Protein AF-0000000073774804 (afdb_homodimer)

Nearest PDB structures (foldseek):
  8ceg-assembly1_B  TM=9.095E-01  e=1.797E-14  Homo sapiens
  8ceg-assembly1_A  TM=9.012E-01  e=9.191E-13  Homo sapiens
  8afz-assembly1_A  TM=8.186E-01  e=1.686E-04  Homo sapiens
  4nqi-assembly1_B  TM=6.552E-01  e=1.397E-05  Dictyostelium discoideum
  8a1g-assembly2_B  TM=6.583E-01  e=7.600E-05  Homo sapiens

Secondary structure (DSSP, 8-state):
-HHHHHHHHHHHHHHHHHHHHHHHHHHHHHHHHHHHHHHHHHHHHHHHHHHHHHHHHHTTS-HHHHHHHHHHHHHHHHHHHHHHHHHHHIIIIIIHHHHHHHHHHHHHHHHHHHHHHHHHHHHHHHHHHHHHHHH-TT-TT-HHHHHHHHHHHHHHHHHHHHHHHHHHHHHHHHHHHHHHHHHHHHHHHHHHHHHHHHHHHHHHHHHH--TTHHHHHS-----------------/-HHHHHHHHHHHHHHHHHHHHHHHHHHHHHHHHHHHHHHHHHHHHHHHHHHHHHHHHHTTS-HHHHHHHHHHHHHHHHHHHHHHHHHHHIIIIIIHHHHHHHHHHHHHHHHHHHHHHHHHHHHHHHHHHHHHHHH-TT-TT-HHHHHHHHHHHHHHHHHHHHHHHHHHHHHHHHHHHHHHHHHHHHHHHHHHHHHHHHHHHHHHHHHH--TTHHHHHS-----------------

Sequence (470 aa):
MNSFLSSRDVQVKSMEQTVKHAEKYLGEICSLLASYTRKTAKLRDKADLLVAQLFDFSRTEDPEVQIGLRNLAEDLAMVQDYRQAQVERLETRVVSPLKAYGDVVKSKRADLKKFNTDLNRELKELQKVEKIRLRNPADRQSIAEVNAQKASNNAQRSIRQLEETITDFQRQKLEDIKRIFTDFITVEMLFHAKALEVYTRTYDNLETMNTQKDLEVQPMPMIQPPSLSPSSPPPMNSFLSSRDVQVKSMEQTVKHAEKYLGEICSLLASYTRKTAKLRDKADLLVAQLFDFSRTEDPEVQIGLRNLAEDLAMVQDYRQAQVERLETRVVSPLKAYGDVVKSKRADLKKFNTDLNRELKELQKVEKIRLRNPADRQSIAEVNAQKASNNAQRSIRQLEETITDFQRQKLEDIKRIFTDFITVEMLFHAKALEVYTRTYDNLETMNTQKDLEVQPMPMIQPPSLSPSSPPP

InterPro domains:
  IPR009602 CBY1-interacting BAR domain-containing protein/FAM92 [PF06730] (3-216)
  IPR009602 CBY1-interacting BAR domain-containing protein/FAM92 [PTHR21223] (3-217)
  IPR027267 AH/BAR domain superfamily [G3DSA:1.20.1270.60] (8-210)
  IPR027267 AH/BAR domain superfamily [SSF103657] (8-206)

Organism: Sparus aurata (NCBI:txid8175)

Foldseek 3Di:
DVVVVVVLVVVLVVLVVLLVVLLVPLVVVLVVLLVVLVVLVVVLVVLLVVLVVLLVVLVVDDDLSSVLSPLLSVLSNVLSVLSVVLSVLSVPQANVVSVVVNVVSVVLVVLSVVLVVLVVQLVVLVVVVVVVCVVPVVPPPDPSVVSSVVSVVSNVVSSVVSVVVSVVVVVVSVVSVVRNVVSNVVSVVVSVVSSVVSVVVSVVSNVPRDPCPRCVPDPPPDPDDPDPDPPDPDD/DVVVVVVLVVVLVVLVVLLVVLQPPLVVVLVVLLVVLVVLVVVLVVLLVVLVVLQVVLVVDDDLSSVLSPLLSVLSNVLSVLSVVLSVLSVPQANVVSVVVNVVSVVLVVLSVVLVVLVVQLVVLVVVVVVVCVVPVVPPPDPSVVSNVVSVVVNVVSSVVSVVVSVVVVVVSVVSVVRNVVSNVVSVVVSVVSSVVSVVVSVVSNVPRDPCPRCVPDPPPDPDDPDPPDPDPDD

Radius of gyration: 40.45 Å; Cα contacts (8 Å, |Δi|>4): 425; chains: 2; bounding box: 48×156×72 Å

pLDDT: mean 88.65, std 15.56, range [39.78, 98.94]

Solvent-accessible surface area (backbone atoms only — not comparable to full-atom values): 24229 Å² total; per-residue (Å²): 113,69,65,58,53,46,55,43,47,52,46,50,49,51,54,52,47,52,52,51,50,48,49,53,45,46,49,51,50,29,54,39,50,44,49,37,40,50,36,51,48,52,34,41,53,40,48,49,52,45,27,53,51,34,44,58,49,19,73,76,45,57,68,54,55,17,52,42,34,38,52,49,21,52,46,52,47,51,41,39,52,45,49,51,51,37,38,53,48,45,46,61,55,33,32,45,60,40,56,52,44,56,59,53,46,51,52,52,52,50,52,54,51,55,41,51,51,38,47,50,50,20,54,51,32,45,51,51,35,53,54,47,40,72,75,41,70,84,60,76,84,40,72,46,49,57,49,21,50,52,29,44,51,50,29,52,49,40,51,55,51,47,50,52,50,50,52,50,47,51,52,50,48,46,52,48,50,52,50,30,54,47,44,46,41,50,46,49,36,54,38,27,51,53,39,34,54,48,38,54,53,45,48,54,50,55,68,67,48,52,72,59,60,50,57,68,73,60,58,77,77,73,74,75,75,80,76,76,73,76,80,74,76,77,134,112,71,67,59,54,46,54,43,48,53,47,51,48,51,52,51,45,53,52,52,50,49,47,52,45,47,47,51,49,28,54,38,50,44,51,37,39,51,36,49,48,51,34,40,53,42,49,50,52,44,27,52,49,35,46,58,47,19,72,77,46,56,70,54,54,17,52,42,35,38,52,47,22,53,47,53,47,52,42,39,53,45,47,49,51,38,38,53,45,44,46,62,55,34,31,45,62,41,55,53,45,58,58,54,44,52,52,52,53,50,52,52,50,55,40,50,52,37,46,49,49,22,53,52,31,46,50,51,33,52,54,46,41,73,74,40,69,84,59,76,84,41,72,45,50,56,49,22,52,51,29,43,51,50,28,52,50,41,50,54,52,48,51,51,51,50,51,50,46,52,53,51,48,47,54,47,50,53,50,30,52,46,44,46,40,51,46,50,37,52,38,27,53,51,39,34,54,48,37,56,54,44,47,53,50,54,69,67,47,53,73,60,61,50,58,69,72,60,58,76,78,74,73,75,74,80,75,78,74,75,78,72,77,79,134

Structure (mmCIF, N/CA/C/O backbone):
data_AF-0000000073774804-model_v1
#
loop_
_entity.id
_entity.type
_entity.pdbx_description
1 polymer 'Family with sequence similarity 92 member A1'
#
loop_
_atom_site.group_PDB
_atom_site.id
_atom_site.type_symbol
_atom_site.label_atom_id
_atom_site.label_alt_id
_atom_site.label_comp_id
_atom_site.label_asym_id
_atom_site.label_entity_id
_atom_site.label_seq_id
_atom_site.pdbx_PDB_ins_code
_atom_site.Cartn_x
_atom_site.Cartn_y
_atom_site.Cartn_z
_atom_site.occupancy
_atom_site.B_iso_or_equiv
_atom_site.auth_seq_id
_atom_site.auth_comp_id
_atom_site.auth_asym_id
_atom_site.auth_atom_id
_atom_site.pdbx_PDB_model_num
ATOM 1 N N . MET A 1 1 ? 0.789 -58.656 -15.68 1 45.81 1 MET A N 1
ATOM 2 C CA . MET A 1 1 ? -0.324 -57.75 -15.898 1 45.81 1 MET A CA 1
ATOM 3 C C . MET A 1 1 ? -0.447 -56.75 -14.742 1 45.81 1 MET A C 1
ATOM 5 O O . MET A 1 1 ? -0.576 -55.531 -14.969 1 45.81 1 MET A O 1
ATOM 9 N N . ASN A 1 2 ? -0.242 -57.219 -13.461 1 48.75 2 ASN A N 1
ATOM 10 C CA . ASN A 1 2 ? -0.488 -56.438 -12.258 1 48.75 2 ASN A CA 1
ATOM 11 C C . ASN A 1 2 ? 0.581 -55.375 -12.055 1 48.75 2 ASN A C 1
ATOM 13 O O . ASN A 1 2 ? 0.271 -54.25 -11.672 1 48.75 2 ASN A O 1
ATOM 17 N N . SER A 1 3 ? 1.771 -55.781 -12.289 1 48.28 3 SER A N 1
ATOM 18 C CA . SER A 1 3 ? 2.863 -54.875 -12.016 1 48.28 3 SER A CA 1
ATOM 19 C C . SER A 1 3 ? 2.869 -53.719 -13.008 1 48.28 3 SER A C 1
ATOM 21 O O . SER A 1 3 ? 3.078 -52.562 -12.625 1 48.28 3 SER A O 1
ATOM 23 N N . PHE A 1 4 ? 2.639 -54 -14.258 1 48.31 4 PHE A N 1
ATOM 24 C CA . PHE A 1 4 ? 2.592 -53 -15.312 1 48.31 4 PHE A CA 1
ATOM 25 C C . PHE A 1 4 ? 1.44 -52.031 -15.078 1 48.31 4 PHE A C 1
ATOM 27 O O . PHE A 1 4 ? 1.588 -50.812 -15.281 1 48.31 4 PHE A O 1
ATOM 34 N N . LEU A 1 5 ? 0.349 -52.594 -14.68 1 57.34 5 LEU A N 1
ATOM 35 C CA . LEU A 1 5 ? -0.804 -51.75 -14.336 1 57.34 5 LEU A CA 1
ATOM 36 C C . LEU A 1 5 ? -0.471 -50.812 -13.188 1 57.34 5 LEU A C 1
ATOM 38 O O . LEU A 1 5 ? -0.91 -49.656 -13.188 1 57.34 5 LEU A O 1
ATOM 42 N N . SER A 1 6 ? 0.539 -51.312 -12.516 1 68.31 6 SER A N 1
ATOM 43 C CA . SER A 1 6 ? 0.882 -50.531 -11.336 1 68.31 6 SER A CA 1
ATOM 44 C C . SER A 1 6 ? 1.756 -49.312 -11.695 1 68.31 6 SER A C 1
ATOM 46 O O . SER A 1 6 ? 1.532 -48.219 -11.211 1 68.31 6 SER A O 1
ATOM 48 N N . SER A 1 7 ? 2.674 -49.562 -12.656 1 71.38 7 SER A N 1
ATOM 49 C CA . SER A 1 7 ? 3.561 -48.469 -13.031 1 71.38 7 SER A CA 1
ATOM 50 C C . SER A 1 7 ? 2.812 -47.406 -13.82 1 71.38 7 SER A C 1
ATOM 52 O O . SER A 1 7 ? 3.033 -46.188 -13.617 1 71.38 7 SER A O 1
ATOM 54 N N . ARG A 1 8 ? 1.87 -47.906 -14.656 1 76.25 8 ARG A N 1
ATOM 55 C CA . ARG A 1 8 ? 1.045 -46.969 -15.43 1 76.25 8 ARG A CA 1
ATOM 56 C C . ARG A 1 8 ? 0.16 -46.125 -14.516 1 76.25 8 ARG A C 1
ATOM 58 O O . ARG A 1 8 ? 0.018 -44.906 -14.719 1 76.25 8 ARG A O 1
ATOM 65 N N . ASP A 1 9 ? -0.227 -46.719 -13.562 1 76.81 9 ASP A N 1
ATOM 66 C CA . ASP A 1 9 ? -1.115 -46.062 -12.617 1 76.81 9 ASP A CA 1
ATOM 67 C C . ASP A 1 9 ? -0.375 -44.969 -11.844 1 76.81 9 ASP A C 1
ATOM 69 O O . ASP A 1 9 ? -0.916 -43.875 -11.617 1 76.81 9 ASP A O 1
ATOM 73 N N . VAL A 1 10 ? 0.804 -45.312 -11.492 1 80.25 10 VAL A N 1
ATOM 74 C CA . VAL A 1 10 ? 1.606 -44.344 -10.734 1 80.25 10 VAL A CA 1
ATOM 75 C C . VAL A 1 10 ? 1.926 -43.125 -11.602 1 80.25 10 VAL A C 1
ATOM 77 O O . VAL A 1 10 ? 1.866 -42 -11.133 1 80.25 10 VAL A O 1
ATOM 80 N N . GLN A 1 11 ? 2.203 -43.344 -12.859 1 80.19 11 GLN A N 1
ATOM 81 C CA . GLN A 1 11 ? 2.553 -42.281 -13.773 1 80.19 11 GLN A CA 1
ATOM 82 C C . GLN A 1 11 ? 1.353 -41.375 -14.047 1 80.19 11 GLN A C 1
ATOM 84 O O . GLN A 1 11 ? 1.484 -40.156 -14.07 1 80.19 11 GLN A O 1
ATOM 89 N N . VAL A 1 12 ? 0.276 -41.969 -14.219 1 80.94 12 VAL A N 1
ATOM 90 C CA . VAL A 1 12 ? -0.94 -41.219 -14.484 1 80.94 12 VAL A CA 1
ATOM 91 C C . VAL A 1 12 ? -1.303 -40.375 -13.266 1 80.94 12 VAL A C 1
ATOM 93 O O . VAL A 1 12 ? -1.69 -39.188 -13.398 1 80.94 12 VAL A O 1
ATOM 96 N N . LYS A 1 13 ? -1.141 -40.969 -12.141 1 86 13 LYS A N 1
ATOM 97 C CA . LYS A 1 13 ? -1.436 -40.25 -10.898 1 86 13 LYS A CA 1
ATOM 98 C C . LYS A 1 13 ? -0.524 -39.031 -10.734 1 86 13 LYS A C 1
ATOM 100 O O . LYS A 1 13 ? -0.961 -38 -10.266 1 86 13 LYS A O 1
ATOM 105 N N . SER A 1 14 ? 0.68 -39.219 -11.094 1 87.5 14 SER A N 1
ATOM 106 C CA . SER A 1 14 ? 1.635 -38.125 -11.008 1 87.5 14 SER A CA 1
ATOM 107 C C . SER A 1 14 ? 1.247 -37 -11.938 1 87.5 14 SER A C 1
ATOM 109 O O . SER A 1 14 ? 1.373 -35.812 -11.578 1 87.5 14 SER A O 1
ATOM 111 N N . MET A 1 15 ? 0.779 -37.312 -13.102 1 87.56 15 MET A N 1
ATOM 112 C CA . MET A 1 15 ? 0.341 -36.312 -14.07 1 87.56 15 MET A CA 1
ATOM 113 C C . MET A 1 15 ? -0.891 -35.562 -13.562 1 87.56 15 MET A C 1
ATOM 115 O O . MET A 1 15 ? -0.977 -34.344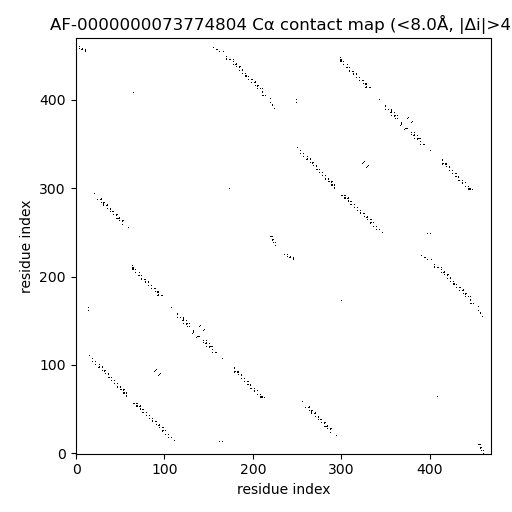 -13.688 1 87.56 15 MET A O 1
ATOM 119 N N . GLU A 1 16 ? -1.761 -36.375 -13.023 1 89.88 16 GLU A N 1
ATOM 120 C CA . GLU A 1 16 ? -2.963 -35.781 -12.445 1 89.88 16 GLU A CA 1
ATOM 121 C C . GLU A 1 16 ? -2.611 -34.812 -11.305 1 89.88 16 GLU A C 1
ATOM 123 O O . GLU A 1 16 ? -3.207 -33.75 -11.188 1 89.88 16 GLU A O 1
ATOM 128 N N . GLN A 1 17 ? -1.702 -35.219 -10.516 1 91.62 17 GLN A N 1
ATOM 129 C CA . GLN A 1 17 ? -1.279 -34.406 -9.383 1 91.62 17 GLN A CA 1
ATOM 130 C C . GLN A 1 17 ? -0.631 -33.094 -9.852 1 91.62 17 GLN A C 1
ATOM 132 O O . GLN A 1 17 ? -0.811 -32.031 -9.227 1 91.62 17 GLN A O 1
ATOM 137 N N . THR A 1 18 ? 0.129 -33.219 -10.891 1 90.69 18 THR A N 1
ATOM 138 C CA . THR A 1 18 ? 0.768 -32.031 -11.453 1 90.69 18 THR A CA 1
ATOM 139 C C . THR A 1 18 ? -0.276 -31 -11.844 1 90.69 18 THR A C 1
ATOM 141 O O . THR A 1 18 ? -0.134 -29.812 -11.523 1 90.69 18 THR A O 1
ATOM 144 N N . VAL A 1 19 ? -1.305 -31.422 -12.492 1 94.12 19 VAL A N 1
ATOM 145 C CA . VAL A 1 19 ? -2.363 -30.516 -12.953 1 94.12 19 VAL A CA 1
ATOM 146 C C . VAL A 1 19 ? -3.145 -29.984 -11.75 1 94.12 19 VAL A C 1
ATOM 148 O O . VAL A 1 19 ? -3.475 -28.797 -11.695 1 94.12 19 VAL A O 1
ATOM 151 N N . LYS A 1 20 ? -3.385 -30.828 -10.781 1 95.06 20 LYS A N 1
ATOM 152 C CA . LYS A 1 20 ? -4.121 -30.453 -9.578 1 95.06 20 LYS A CA 1
ATOM 153 C C . LYS A 1 20 ? -3.361 -29.391 -8.781 1 95.06 20 LYS A C 1
ATOM 155 O O . LYS A 1 20 ? -3.951 -28.422 -8.312 1 95.06 20 LYS A O 1
ATOM 160 N N . HIS A 1 21 ? -2.109 -29.594 -8.586 1 94.06 21 HIS A N 1
ATOM 161 C CA . HIS A 1 21 ? -1.279 -28.625 -7.879 1 94.06 21 HIS A CA 1
ATOM 162 C C . HIS A 1 21 ? -1.25 -27.281 -8.602 1 94.06 21 HIS A C 1
ATOM 164 O O . HIS A 1 21 ? -1.345 -26.234 -7.973 1 94.06 21 HIS A O 1
ATOM 170 N N . ALA A 1 22 ? -1.052 -27.391 -9.914 1 93.62 22 ALA A N 1
ATOM 171 C CA . ALA A 1 22 ? -1.035 -26.156 -10.695 1 93.62 22 ALA A CA 1
ATOM 172 C C . ALA A 1 22 ? -2.348 -25.391 -10.539 1 93.62 22 ALA A C 1
ATOM 174 O O . ALA A 1 22 ? -2.346 -24.172 -10.359 1 93.62 22 ALA A O 1
ATOM 175 N N . GLU A 1 23 ? -3.428 -26.094 -10.602 1 95.38 23 GLU A N 1
ATOM 176 C CA . GLU A 1 23 ? -4.746 -25.484 -10.453 1 95.38 23 GLU A CA 1
ATOM 177 C C . GLU A 1 23 ? -4.883 -24.812 -9.094 1 95.38 23 GLU A C 1
ATOM 179 O O . GLU A 1 23 ? -5.297 -23.656 -9.008 1 95.38 23 GLU A O 1
ATOM 184 N N . LYS A 1 24 ? -4.523 -25.438 -8.102 1 96.94 24 LYS A N 1
ATOM 185 C CA . LYS A 1 24 ? -4.676 -24.938 -6.738 1 96.94 24 LYS A CA 1
ATOM 186 C C . LYS A 1 24 ? -3.783 -23.719 -6.496 1 96.94 24 LYS A C 1
ATOM 188 O O . LYS A 1 24 ? -4.273 -22.641 -6.156 1 96.94 24 LYS A O 1
ATOM 193 N N . TYR A 1 25 ? -2.547 -23.906 -6.715 1 96.81 25 TYR A N 1
ATOM 194 C CA . TYR A 1 25 ? -1.589 -22.891 -6.273 1 96.81 25 TYR A CA 1
ATOM 195 C C . TYR A 1 25 ? -1.586 -21.703 -7.215 1 96.81 25 TYR A C 1
ATOM 197 O O . TYR A 1 25 ? -1.507 -20.547 -6.77 1 96.81 25 TYR A O 1
ATOM 205 N N . LEU A 1 26 ? -1.649 -21.922 -8.531 1 97.25 26 LEU A N 1
ATOM 206 C CA . LEU A 1 26 ? -1.688 -20.781 -9.438 1 97.25 26 LEU A CA 1
ATOM 207 C C . LEU A 1 26 ? -2.986 -20 -9.266 1 97.25 26 LEU A C 1
ATOM 209 O O . LEU A 1 26 ? -3.004 -18.781 -9.414 1 97.25 26 LEU A O 1
ATOM 213 N N . GLY A 1 27 ? -4.047 -20.766 -8.977 1 97.69 27 GLY A N 1
ATOM 214 C CA . GLY A 1 27 ? -5.301 -20.094 -8.68 1 97.69 27 GLY A CA 1
ATOM 215 C C . GLY A 1 27 ? -5.23 -19.234 -7.434 1 97.69 27 GLY A C 1
ATOM 216 O O . GLY A 1 27 ? -5.672 -18.078 -7.449 1 97.69 27 GLY A O 1
ATOM 217 N N . GLU A 1 28 ? -4.715 -19.766 -6.371 1 98.12 28 GLU A N 1
ATOM 218 C CA . GLU A 1 28 ? -4.59 -19.031 -5.113 1 98.12 28 GLU A CA 1
ATOM 219 C C . GLU A 1 28 ? -3.641 -17.844 -5.258 1 98.12 28 GLU A C 1
ATOM 221 O O . GLU A 1 28 ? -3.912 -16.75 -4.742 1 98.12 28 GLU A O 1
ATOM 226 N N . ILE A 1 29 ? -2.564 -18.047 -5.938 1 98.5 29 ILE A N 1
ATOM 227 C CA . ILE A 1 29 ? -1.588 -16.984 -6.152 1 98.5 29 ILE A CA 1
ATOM 228 C C . ILE A 1 29 ? -2.213 -15.875 -6.984 1 98.5 29 ILE A C 1
ATOM 230 O O . ILE A 1 29 ? -2.018 -14.688 -6.691 1 98.5 29 ILE A O 1
ATOM 234 N N . CYS A 1 30 ? -2.936 -16.281 -7.984 1 98.5 30 CYS A N 1
ATOM 235 C CA . CYS A 1 30 ? -3.641 -15.297 -8.797 1 98.5 30 CYS A CA 1
ATOM 236 C C . CYS A 1 30 ? -4.582 -14.461 -7.941 1 98.5 30 CYS A C 1
ATOM 238 O O . CYS A 1 30 ? -4.57 -13.227 -8.023 1 98.5 30 CYS A O 1
ATOM 240 N N . SER A 1 31 ? -5.398 -15.094 -7.086 1 98.62 31 SER A N 1
ATOM 241 C CA . SER A 1 31 ? -6.352 -14.406 -6.227 1 98.62 31 SER A CA 1
ATOM 242 C C . SER A 1 31 ? -5.641 -13.461 -5.262 1 98.62 31 SER A C 1
ATOM 244 O O . SER A 1 31 ? -6.086 -12.328 -5.055 1 98.62 31 SER A O 1
ATOM 246 N N . LEU A 1 32 ? -4.594 -13.844 -4.719 1 98.81 32 LEU A N 1
ATOM 247 C CA . LEU A 1 32 ? -3.855 -13.047 -3.742 1 98.81 32 LEU A CA 1
ATOM 248 C C . LEU A 1 32 ? -3.172 -11.859 -4.414 1 98.81 32 LEU A C 1
ATOM 250 O O . LEU A 1 32 ? -3.16 -10.758 -3.869 1 98.81 32 LEU A O 1
ATOM 254 N N . LEU A 1 33 ? -2.602 -12.078 -5.578 1 98.88 33 LEU A N 1
ATOM 255 C CA . LEU A 1 33 ? -1.956 -10.977 -6.289 1 98.88 33 LEU A CA 1
ATOM 256 C C . LEU A 1 33 ? -2.986 -9.961 -6.773 1 98.88 33 LEU A C 1
ATOM 258 O O . LEU A 1 33 ? -2.709 -8.766 -6.816 1 98.88 33 LEU A O 1
ATOM 262 N N . ALA A 1 34 ? -4.148 -10.484 -7.148 1 98.81 34 ALA A N 1
ATOM 263 C CA . ALA A 1 34 ? -5.238 -9.562 -7.465 1 98.81 34 ALA A CA 1
ATOM 264 C C . ALA A 1 34 ? -5.609 -8.719 -6.25 1 98.81 34 ALA A C 1
ATOM 266 O O . ALA A 1 34 ? -5.812 -7.504 -6.371 1 98.81 34 ALA A O 1
ATOM 267 N N . SER A 1 35 ? -5.75 -9.344 -5.133 1 98.75 35 SER A N 1
ATOM 268 C CA . SER A 1 35 ? -6.059 -8.633 -3.9 1 98.75 35 SER A CA 1
ATOM 269 C C . SER A 1 35 ? -4.953 -7.645 -3.541 1 98.75 35 SER A C 1
ATOM 271 O O . SER A 1 35 ? -5.23 -6.523 -3.111 1 98.75 35 SER A O 1
ATOM 273 N N . TYR A 1 36 ? -3.715 -8.07 -3.66 1 98.88 36 TYR A N 1
ATOM 274 C CA . TYR A 1 36 ? -2.562 -7.199 -3.459 1 98.88 36 TYR A CA 1
ATOM 275 C C . TYR A 1 36 ? -2.654 -5.957 -4.34 1 98.88 36 TYR A C 1
ATOM 277 O O . TYR A 1 36 ? -2.41 -4.844 -3.877 1 98.88 36 TYR A O 1
ATOM 285 N N . THR A 1 37 ? -2.998 -6.176 -5.543 1 98.88 37 THR A N 1
ATOM 286 C CA . THR A 1 37 ? -3.135 -5.086 -6.504 1 98.88 37 THR A CA 1
ATOM 287 C C . THR A 1 37 ? -4.266 -4.141 -6.094 1 98.88 37 THR A C 1
ATOM 289 O O . THR A 1 37 ? -4.113 -2.92 -6.156 1 98.88 37 THR A O 1
ATOM 292 N N . ARG A 1 38 ? -5.344 -4.652 -5.645 1 98.62 38 ARG A N 1
ATOM 293 C CA . ARG A 1 38 ? -6.469 -3.838 -5.195 1 98.62 38 ARG A CA 1
ATOM 294 C C . ARG A 1 38 ? -6.102 -3.025 -3.959 1 98.62 38 ARG A C 1
ATOM 296 O O . ARG A 1 38 ? -6.484 -1.861 -3.838 1 98.62 38 ARG A O 1
ATOM 303 N N . LYS A 1 39 ? -5.438 -3.656 -3.008 1 98.75 39 LYS A N 1
ATOM 304 C CA . LYS A 1 39 ? -4.996 -2.941 -1.815 1 98.75 39 LYS A CA 1
ATOM 305 C C . LYS A 1 39 ? -4.062 -1.791 -2.18 1 98.75 39 LYS A C 1
ATOM 307 O O . LYS A 1 39 ? -4.109 -0.726 -1.561 1 98.75 39 LYS A O 1
ATOM 312 N N . THR A 1 40 ? -3.178 -2.02 -3.127 1 98.88 40 THR A N 1
ATOM 313 C CA . THR A 1 40 ? -2.285 -0.973 -3.611 1 98.88 40 THR A CA 1
ATOM 314 C C . THR A 1 40 ? -3.082 0.188 -4.199 1 98.88 40 THR A C 1
ATOM 316 O O . THR A 1 40 ? -2.758 1.354 -3.965 1 98.88 40 THR A O 1
ATOM 319 N N . ALA A 1 41 ? -4.098 -0.137 -4.941 1 98.88 41 ALA A N 1
ATOM 320 C CA . ALA A 1 41 ? -4.965 0.888 -5.516 1 98.88 41 ALA A CA 1
ATOM 321 C C . ALA A 1 41 ? -5.676 1.683 -4.422 1 98.88 41 ALA A C 1
ATOM 323 O O . ALA A 1 41 ? -5.805 2.904 -4.52 1 98.88 41 ALA A O 1
ATOM 324 N N . LYS A 1 42 ? -6.117 1.035 -3.418 1 98.62 42 LYS A N 1
ATOM 325 C CA . LYS A 1 42 ? -6.801 1.709 -2.316 1 98.62 42 LYS A CA 1
ATOM 326 C C . LYS A 1 42 ? -5.848 2.621 -1.554 1 98.62 42 LYS A C 1
ATOM 328 O O . LYS A 1 42 ? -6.25 3.684 -1.072 1 98.62 42 LYS A O 1
ATOM 333 N N . LEU A 1 43 ? -4.656 2.135 -1.387 1 98.69 43 LEU A N 1
ATOM 334 C CA . LEU A 1 43 ? -3.621 2.973 -0.789 1 98.69 43 LEU A CA 1
ATOM 335 C C . LEU A 1 43 ? -3.404 4.238 -1.609 1 98.69 43 LEU A C 1
ATOM 337 O O . LEU A 1 43 ? -3.322 5.336 -1.054 1 98.69 43 LEU A O 1
ATOM 341 N N . ARG A 1 44 ? -3.322 4.078 -2.928 1 98.75 44 ARG A N 1
ATOM 342 C CA . ARG A 1 44 ? -3.211 5.211 -3.842 1 98.75 44 ARG A CA 1
ATOM 343 C C . ARG A 1 44 ? -4.379 6.176 -3.666 1 98.75 44 ARG A C 1
ATOM 345 O O . ARG A 1 44 ? -4.184 7.391 -3.588 1 98.75 44 ARG A O 1
ATOM 352 N N . ASP A 1 45 ? -5.586 5.68 -3.541 1 98.62 45 ASP A N 1
ATOM 353 C CA . ASP A 1 45 ? -6.781 6.5 -3.383 1 98.62 45 ASP A CA 1
ATOM 354 C C . ASP A 1 45 ? -6.707 7.336 -2.105 1 98.62 45 ASP A C 1
ATOM 356 O O . ASP A 1 45 ? -7.082 8.508 -2.102 1 98.62 45 ASP A O 1
ATOM 360 N N . LYS A 1 46 ? -6.27 6.758 -1.025 1 98.62 46 LYS A N 1
ATOM 361 C CA . LYS A 1 46 ? -6.148 7.48 0.239 1 98.62 46 LYS A CA 1
ATOM 362 C C . LYS A 1 46 ? -5.102 8.586 0.14 1 98.62 46 LYS A C 1
ATOM 364 O O . LYS A 1 46 ? -5.289 9.672 0.689 1 98.62 46 LYS A O 1
ATOM 369 N N . ALA A 1 47 ? -3.996 8.281 -0.499 1 98.75 47 ALA A N 1
ATOM 370 C CA . ALA A 1 47 ? -2.949 9.281 -0.695 1 98.75 47 ALA A CA 1
ATOM 371 C C . ALA A 1 47 ? -3.451 10.445 -1.546 1 98.75 47 ALA A C 1
ATOM 373 O O . ALA A 1 47 ? -3.078 11.594 -1.316 1 98.75 47 ALA A O 1
ATOM 374 N N . ASP A 1 48 ? -4.305 10.133 -2.49 1 98.75 48 ASP A N 1
ATOM 375 C CA . ASP A 1 48 ? -4.883 11.188 -3.32 1 98.75 48 ASP A CA 1
ATOM 376 C C . ASP A 1 48 ? -5.723 12.148 -2.482 1 98.75 48 ASP A C 1
ATOM 378 O O . ASP A 1 48 ? -5.715 13.359 -2.725 1 98.75 48 ASP A O 1
ATOM 382 N N . LEU A 1 49 ? -6.449 11.625 -1.579 1 98.81 49 LEU A N 1
ATOM 383 C CA . LEU A 1 49 ? -7.23 12.469 -0.681 1 98.81 49 LEU A CA 1
ATOM 384 C C . LEU A 1 49 ? -6.316 13.328 0.185 1 98.81 49 LEU A C 1
ATOM 386 O O . LEU A 1 49 ? -6.605 14.5 0.419 1 98.81 49 LEU A O 1
ATOM 390 N N . LEU A 1 50 ? -5.246 12.742 0.67 1 98.75 50 LEU A N 1
ATOM 391 C CA . LEU A 1 50 ? -4.262 13.492 1.442 1 98.75 50 LEU A CA 1
ATOM 392 C C . LEU A 1 50 ? -3.689 14.641 0.623 1 98.75 50 LEU A C 1
ATOM 394 O O . LEU A 1 50 ? -3.541 15.758 1.131 1 98.75 50 LEU A O 1
ATOM 398 N N . VAL A 1 51 ? -3.389 14.344 -0.632 1 98.88 51 VAL A N 1
ATOM 399 C CA . VAL A 1 51 ? -2.859 15.352 -1.545 1 98.88 51 VAL A CA 1
ATOM 400 C C . VAL A 1 51 ? -3.834 16.531 -1.646 1 98.88 51 VAL A C 1
ATOM 402 O O . VAL A 1 51 ? -3.436 17.688 -1.533 1 98.88 51 VAL A O 1
ATOM 405 N N . ALA A 1 52 ? -5.059 16.219 -1.815 1 98.69 52 ALA A N 1
ATOM 406 C CA . ALA A 1 52 ? -6.082 17.25 -1.928 1 98.69 52 ALA A CA 1
ATOM 407 C C . ALA A 1 52 ? -6.16 18.094 -0.654 1 98.69 52 ALA A C 1
ATOM 409 O O . ALA A 1 52 ? -6.246 19.312 -0.717 1 98.69 52 ALA A O 1
ATOM 410 N N . GLN A 1 53 ? -6.137 17.438 0.474 1 98.44 53 GLN A N 1
ATOM 411 C CA . GLN A 1 53 ? -6.195 18.125 1.753 1 98.44 53 GLN A CA 1
ATOM 412 C C . GLN A 1 53 ? -4.973 19.016 1.952 1 98.44 53 GLN A C 1
ATOM 414 O O . GLN A 1 53 ? -5.082 20.125 2.498 1 98.44 53 GLN A O 1
ATOM 419 N N . LEU A 1 54 ? -3.818 18.578 1.554 1 98.5 54 LEU A N 1
ATOM 420 C CA . LEU A 1 54 ? -2.592 19.359 1.671 1 98.5 54 LEU A CA 1
ATOM 421 C C . LEU A 1 54 ? -2.66 20.625 0.804 1 98.5 54 LEU A C 1
ATOM 423 O O . LEU A 1 54 ? -2.215 21.688 1.219 1 98.5 54 LEU A O 1
ATOM 427 N N . PHE A 1 55 ? -3.232 20.438 -0.413 1 98.31 55 PHE A N 1
ATOM 428 C CA . PHE A 1 55 ? -3.426 21.609 -1.266 1 98.31 55 PHE A CA 1
ATOM 429 C C . PHE A 1 55 ? -4.344 22.625 -0.597 1 98.31 55 PHE A C 1
ATOM 431 O O . PHE A 1 55 ? -4.035 23.812 -0.56 1 98.31 55 PHE A O 1
ATOM 438 N N . ASP A 1 56 ? -5.402 22.156 -0.038 1 97.81 56 ASP A N 1
ATOM 439 C CA . ASP A 1 56 ? -6.352 23.031 0.622 1 97.81 56 ASP A CA 1
ATOM 440 C C . ASP A 1 56 ? -5.723 23.703 1.843 1 97.81 56 ASP A C 1
ATOM 442 O O . ASP A 1 56 ? -5.879 24.906 2.045 1 97.81 56 ASP A O 1
ATOM 446 N N . PHE A 1 57 ? -5.047 22.969 2.65 1 97.44 57 PHE A N 1
ATOM 447 C CA . PHE A 1 57 ? -4.375 23.484 3.838 1 97.44 57 PHE A CA 1
ATOM 448 C C . PHE A 1 57 ? -3.342 24.547 3.457 1 97.44 57 PHE A C 1
ATOM 450 O O . PHE A 1 57 ? -3.221 25.578 4.125 1 97.44 57 PHE A O 1
ATOM 457 N N . SER A 1 58 ? -2.598 24.281 2.379 1 96.88 58 SER A N 1
ATOM 458 C CA . SER A 1 58 ? -1.544 25.188 1.954 1 96.88 58 SER A CA 1
ATOM 459 C C . SER A 1 58 ? -2.105 26.578 1.646 1 96.88 58 SER A C 1
ATOM 461 O O . SER A 1 58 ? -1.449 27.594 1.899 1 96.88 58 SER A O 1
ATOM 463 N N . ARG A 1 59 ? -3.338 26.703 1.198 1 95.5 59 ARG A N 1
ATOM 464 C CA . ARG A 1 59 ? -3.953 27.969 0.798 1 95.5 59 ARG A CA 1
ATOM 465 C C . ARG A 1 59 ? -4.281 28.828 2.014 1 95.5 59 ARG A C 1
ATOM 467 O O . ARG A 1 59 ? -4.504 30.031 1.886 1 95.5 59 ARG A O 1
ATOM 474 N N . THR A 1 60 ? -4.312 28.219 3.184 1 93.12 60 THR A N 1
ATOM 475 C CA . THR A 1 60 ? -4.652 28.953 4.395 1 93.12 60 THR A CA 1
ATOM 476 C C . THR A 1 60 ? -3.393 29.469 5.078 1 93.12 60 THR A C 1
ATOM 478 O O . THR A 1 60 ? -3.475 30.219 6.062 1 93.12 60 THR A O 1
ATOM 481 N N . GLU A 1 61 ? -2.23 29.062 4.586 1 93 61 GLU A N 1
ATOM 482 C CA . GLU A 1 61 ? -0.972 29.406 5.242 1 93 61 GLU A CA 1
ATOM 483 C C . GLU A 1 61 ? -0.276 30.562 4.531 1 93 61 GLU A C 1
ATOM 485 O O . GLU A 1 61 ? -0.668 30.953 3.426 1 93 61 GLU A O 1
ATOM 490 N N . ASP A 1 62 ? 0.672 31.172 5.211 1 90.69 62 ASP A N 1
ATOM 491 C CA . ASP A 1 62 ? 1.456 32.281 4.656 1 90.69 62 ASP A CA 1
ATOM 492 C C . ASP A 1 62 ? 2.389 31.781 3.553 1 90.69 62 ASP A C 1
ATOM 494 O O . ASP A 1 62 ? 2.596 30.578 3.4 1 90.69 62 ASP A O 1
ATOM 498 N N . PRO A 1 63 ? 2.977 32.562 2.705 1 92.19 63 PRO A N 1
ATOM 499 C CA . PRO A 1 63 ? 3.611 32.219 1.428 1 92.19 63 PRO A CA 1
ATOM 500 C C . PRO A 1 63 ? 4.688 31.141 1.568 1 92.19 63 PRO A C 1
ATOM 502 O O . PRO A 1 63 ? 4.723 30.188 0.786 1 92.19 63 PRO A O 1
ATOM 505 N N . GLU A 1 64 ? 5.613 31.281 2.566 1 92.31 64 GLU A N 1
ATOM 506 C CA . GLU A 1 64 ? 6.707 30.328 2.691 1 92.31 64 GLU A CA 1
ATOM 507 C C . GLU A 1 64 ? 6.172 28.922 2.953 1 92.31 64 GLU A C 1
ATOM 509 O O . GLU A 1 64 ? 6.574 27.969 2.283 1 92.31 64 GLU A O 1
ATOM 514 N N . VAL A 1 65 ? 5.312 28.812 3.924 1 93.62 65 VAL A N 1
ATOM 515 C CA . VAL A 1 65 ? 4.75 27.516 4.285 1 93.62 65 VAL A CA 1
ATOM 516 C C . VAL A 1 65 ? 3.797 27.031 3.191 1 93.62 65 VAL A C 1
ATOM 518 O O . VAL A 1 65 ? 3.715 25.844 2.906 1 93.62 65 VAL A O 1
ATOM 521 N N . GLN A 1 66 ? 3.1 27.969 2.627 1 95.81 66 GLN A N 1
ATOM 522 C CA . GLN A 1 66 ? 2.221 27.641 1.51 1 95.81 66 GLN A CA 1
ATOM 523 C C . GLN A 1 66 ? 2.994 26.938 0.393 1 95.81 66 GLN A C 1
ATOM 525 O O . GLN A 1 66 ? 2.561 25.906 -0.117 1 95.81 66 GLN A O 1
ATOM 530 N N . ILE A 1 67 ? 4.129 27.531 -0.018 1 96.06 67 ILE A N 1
ATOM 531 C CA . ILE A 1 67 ? 4.949 26.969 -1.085 1 96.06 67 ILE A CA 1
ATOM 532 C C . ILE A 1 67 ? 5.457 25.578 -0.674 1 96.06 67 ILE A C 1
ATOM 534 O O . ILE A 1 67 ? 5.418 24.641 -1.468 1 96.06 67 ILE A O 1
ATOM 538 N N . GLY A 1 68 ? 5.906 25.469 0.564 1 96.25 68 GLY A N 1
ATOM 539 C CA . GLY A 1 68 ? 6.395 24.203 1.061 1 96.25 68 GLY A CA 1
ATOM 540 C C . GLY A 1 68 ? 5.344 23.109 1.028 1 96.25 68 GLY A C 1
ATOM 541 O O . GLY A 1 68 ? 5.609 22 0.556 1 96.25 68 GLY A O 1
ATOM 542 N N . LEU A 1 69 ? 4.184 23.422 1.508 1 97.12 69 LEU A N 1
ATOM 543 C CA . LEU A 1 69 ? 3.09 22.453 1.545 1 97.12 69 LEU A CA 1
ATOM 544 C C . LEU A 1 69 ? 2.619 22.109 0.135 1 97.12 69 LEU A C 1
ATOM 546 O O . LEU A 1 69 ? 2.264 20.953 -0.143 1 97.12 69 LEU A O 1
ATOM 550 N N . ARG A 1 70 ? 2.572 23.094 -0.724 1 97.75 70 ARG A N 1
ATOM 551 C CA . ARG A 1 70 ? 2.186 22.859 -2.111 1 97.75 70 ARG A CA 1
ATOM 552 C C . ARG A 1 70 ? 3.174 21.938 -2.805 1 97.75 70 ARG A C 1
ATOM 554 O O . ARG A 1 70 ? 2.768 21.016 -3.518 1 97.75 70 ARG A O 1
ATOM 561 N N . ASN A 1 71 ? 4.457 22.188 -2.604 1 97.81 71 ASN A N 1
ATOM 562 C CA . ASN A 1 71 ? 5.48 21.312 -3.164 1 97.81 71 ASN A CA 1
ATOM 563 C C . ASN A 1 71 ? 5.336 19.875 -2.654 1 97.81 71 ASN A C 1
ATOM 565 O O . ASN A 1 71 ? 5.477 18.922 -3.422 1 97.81 71 ASN A O 1
ATOM 569 N N . LEU A 1 72 ? 5.109 19.75 -1.387 1 98.56 72 LEU A N 1
ATOM 570 C CA . LEU A 1 72 ? 4.879 18.438 -0.797 1 98.56 72 LEU A CA 1
ATOM 571 C C . LEU A 1 72 ? 3.699 17.734 -1.466 1 98.56 72 LEU A C 1
ATOM 573 O O . LEU A 1 72 ? 3.793 16.562 -1.837 1 98.56 72 LEU A O 1
ATOM 577 N N . ALA A 1 73 ? 2.607 18.453 -1.587 1 98.75 73 ALA A N 1
ATOM 578 C CA . ALA A 1 73 ? 1.406 17.891 -2.207 1 98.75 73 ALA A CA 1
ATOM 579 C C . ALA A 1 73 ? 1.68 17.469 -3.646 1 98.75 73 ALA A C 1
ATOM 581 O O . ALA A 1 73 ? 1.261 16.391 -4.066 1 98.75 73 ALA A O 1
ATOM 582 N N . GLU A 1 74 ? 2.344 18.297 -4.402 1 98.75 74 GLU A N 1
ATOM 583 C CA . GLU A 1 74 ? 2.662 18 -5.797 1 98.75 74 GLU A CA 1
ATOM 584 C C . GLU A 1 74 ? 3.537 16.75 -5.906 1 98.75 74 GLU A C 1
ATOM 586 O O . GLU A 1 74 ? 3.314 15.898 -6.773 1 98.75 74 GLU A O 1
ATOM 591 N N . ASP A 1 75 ? 4.516 16.688 -5.074 1 98.88 75 ASP A N 1
ATOM 592 C CA . ASP A 1 75 ? 5.402 15.531 -5.086 1 98.88 75 ASP A CA 1
ATOM 593 C C . ASP A 1 75 ? 4.648 14.266 -4.691 1 98.88 75 ASP A C 1
ATOM 595 O O . ASP A 1 75 ? 4.844 13.203 -5.293 1 98.88 75 ASP A O 1
ATOM 599 N N . LEU A 1 76 ? 3.842 14.32 -3.678 1 98.81 76 LEU A N 1
ATOM 600 C CA . LEU A 1 76 ? 3.039 13.164 -3.295 1 98.81 76 LEU A CA 1
ATOM 601 C C . LEU A 1 76 ? 2.115 12.75 -4.434 1 98.81 76 LEU A C 1
ATOM 603 O O . LEU A 1 76 ? 1.9 11.555 -4.656 1 98.81 76 LEU A O 1
ATOM 607 N N . ALA A 1 77 ? 1.54 13.742 -5.098 1 98.88 77 ALA A N 1
ATOM 608 C CA . ALA A 1 77 ? 0.695 13.438 -6.25 1 98.88 77 ALA A CA 1
ATOM 609 C C . ALA A 1 77 ? 1.479 12.688 -7.324 1 98.88 77 ALA A C 1
ATOM 611 O O . ALA A 1 77 ? 0.963 11.75 -7.938 1 98.88 77 ALA A O 1
ATOM 612 N N . MET A 1 78 ? 2.678 13.117 -7.578 1 98.88 78 MET A N 1
ATOM 613 C CA . MET A 1 78 ? 3.527 12.461 -8.57 1 98.88 78 MET A CA 1
ATOM 614 C C . MET A 1 78 ? 3.781 11.008 -8.188 1 98.88 78 MET A C 1
ATOM 616 O O . MET A 1 78 ? 3.719 10.117 -9.039 1 98.88 78 MET A O 1
ATOM 620 N N . VAL A 1 79 ? 4.094 10.773 -6.953 1 98.88 79 VAL A N 1
ATOM 621 C CA . VAL A 1 79 ? 4.312 9.406 -6.492 1 98.88 79 VAL A CA 1
ATOM 622 C C . VAL A 1 79 ? 3.057 8.57 -6.727 1 98.88 79 VAL A C 1
ATOM 624 O O . VAL A 1 79 ? 3.141 7.402 -7.105 1 98.88 79 VAL A O 1
ATOM 627 N N . GLN A 1 80 ? 1.869 9.172 -6.504 1 98.88 80 GLN A N 1
ATOM 628 C CA . GLN A 1 80 ? 0.638 8.414 -6.711 1 98.88 80 GLN A CA 1
ATOM 629 C C . GLN A 1 80 ? 0.408 8.125 -8.188 1 98.88 80 GLN A C 1
ATOM 631 O O . GLN A 1 80 ? -0.178 7.102 -8.547 1 98.88 80 GLN A O 1
ATOM 636 N N . ASP A 1 81 ? 0.86 8.992 -9.062 1 98.88 81 ASP A N 1
ATOM 637 C CA . ASP A 1 81 ? 0.825 8.688 -10.484 1 98.88 81 ASP A CA 1
ATOM 638 C C . ASP A 1 81 ? 1.648 7.441 -10.805 1 98.88 81 ASP A C 1
ATOM 640 O O . ASP A 1 81 ? 1.218 6.586 -11.578 1 98.88 81 ASP A O 1
ATOM 644 N N . TYR A 1 82 ? 2.814 7.387 -10.281 1 98.88 82 TYR A N 1
ATOM 645 C CA . TYR A 1 82 ? 3.635 6.195 -10.469 1 98.88 82 TYR A CA 1
ATOM 646 C C . TYR A 1 82 ? 2.963 4.969 -9.859 1 98.88 82 TYR A C 1
ATOM 648 O O . TYR A 1 82 ? 3.064 3.865 -10.398 1 98.88 82 TYR A O 1
ATOM 656 N N . ARG A 1 83 ? 2.336 5.109 -8.719 1 98.81 83 ARG A N 1
ATOM 657 C CA . ARG A 1 83 ? 1.63 3.994 -8.094 1 98.81 83 ARG A CA 1
ATOM 658 C C . ARG A 1 83 ? 0.464 3.531 -8.961 1 98.81 83 ARG A C 1
ATOM 660 O O . ARG A 1 83 ? 0.162 2.338 -9.023 1 98.81 83 ARG A O 1
ATOM 667 N N . GLN A 1 84 ? -0.207 4.52 -9.602 1 98.88 84 GLN A N 1
ATOM 668 C CA . GLN A 1 84 ? -1.251 4.145 -10.547 1 98.88 84 GLN A CA 1
ATOM 669 C C . GLN A 1 84 ? -0.685 3.295 -11.688 1 98.88 84 GLN A C 1
ATOM 671 O O . GLN A 1 84 ? -1.305 2.316 -12.102 1 98.88 84 GLN A O 1
ATOM 676 N N . ALA A 1 85 ? 0.431 3.664 -12.203 1 98.88 85 ALA A N 1
ATOM 677 C CA . ALA A 1 85 ? 1.101 2.865 -13.227 1 98.88 85 ALA A CA 1
ATOM 678 C C . ALA A 1 85 ? 1.464 1.482 -12.688 1 98.88 85 ALA A C 1
ATOM 680 O O . ALA A 1 85 ? 1.344 0.483 -13.398 1 98.88 85 ALA A O 1
ATOM 681 N N . GLN A 1 86 ? 1.941 1.448 -11.438 1 98.88 86 GLN A N 1
ATOM 682 C CA . GLN A 1 86 ? 2.225 0.178 -10.781 1 98.88 86 GLN A CA 1
ATOM 683 C C . GLN A 1 86 ? 0.997 -0.729 -10.781 1 98.88 86 GLN A C 1
ATOM 685 O O . GLN A 1 86 ? 1.085 -1.9 -11.156 1 98.88 86 GLN A O 1
ATOM 690 N N . VAL A 1 87 ? -0.138 -0.198 -10.367 1 98.94 87 VAL A N 1
ATOM 691 C CA . VAL A 1 87 ? -1.387 -0.948 -10.289 1 98.94 87 VAL A CA 1
ATOM 692 C C . VAL A 1 87 ? -1.758 -1.482 -11.672 1 98.94 87 VAL A C 1
ATOM 694 O O . VAL A 1 87 ? -2.094 -2.66 -11.82 1 98.94 87 VAL A O 1
ATOM 697 N N . GLU A 1 88 ? -1.659 -0.703 -12.664 1 98.94 88 GLU A N 1
ATOM 698 C CA . GLU A 1 88 ? -2.021 -1.089 -14.023 1 98.94 88 GLU A CA 1
ATOM 699 C C . GLU A 1 88 ? -1.096 -2.18 -14.547 1 98.94 88 GLU A C 1
ATOM 701 O O . GLU A 1 88 ? -1.55 -3.129 -15.195 1 98.94 88 GLU A O 1
ATOM 706 N N . ARG A 1 89 ? 0.156 -2.053 -14.328 1 98.94 89 ARG A N 1
ATOM 707 C CA . ARG A 1 89 ? 1.123 -3.041 -14.797 1 98.94 89 ARG A CA 1
ATOM 708 C C . ARG A 1 89 ? 0.96 -4.359 -14.047 1 98.94 89 ARG A C 1
ATOM 710 O O . ARG A 1 89 ? 1.117 -5.434 -14.633 1 98.94 89 ARG A O 1
ATOM 717 N N . LEU A 1 90 ? 0.707 -4.27 -12.719 1 98.94 90 LEU A N 1
ATOM 718 C CA . LEU A 1 90 ? 0.428 -5.492 -11.969 1 98.94 90 LEU A CA 1
ATOM 719 C C . LEU A 1 90 ? -0.767 -6.23 -12.562 1 98.94 90 LEU A C 1
ATOM 721 O O . LEU A 1 90 ? -0.73 -7.453 -12.719 1 98.94 90 LEU A O 1
ATOM 725 N N . GLU A 1 91 ? -1.792 -5.512 -12.922 1 98.88 91 GLU A N 1
ATOM 726 C CA . GLU A 1 91 ? -2.99 -6.109 -13.5 1 98.88 91 GLU A CA 1
ATOM 727 C C . GLU A 1 91 ? -2.684 -6.77 -14.844 1 98.88 91 GLU A C 1
ATOM 729 O O . GLU A 1 91 ? -3.086 -7.91 -15.086 1 98.88 91 GLU A O 1
ATOM 734 N N . THR A 1 92 ? -1.927 -6.145 -15.695 1 98.81 92 THR A N 1
ATOM 735 C CA . THR A 1 92 ? -1.757 -6.582 -17.078 1 98.81 92 THR A CA 1
ATOM 736 C C . THR A 1 92 ? -0.645 -7.621 -17.188 1 98.81 92 THR A C 1
ATOM 738 O O . THR A 1 92 ? -0.751 -8.57 -17.953 1 98.81 92 THR A O 1
ATOM 741 N N . ARG A 1 93 ? 0.397 -7.488 -16.391 1 98.75 93 ARG A N 1
ATOM 742 C CA . ARG A 1 93 ? 1.588 -8.305 -16.594 1 98.75 93 ARG A CA 1
ATOM 743 C C . ARG A 1 93 ? 1.652 -9.445 -15.57 1 98.75 93 ARG A C 1
ATOM 745 O O . ARG A 1 93 ? 2.408 -10.398 -15.75 1 98.75 93 ARG A O 1
ATOM 752 N N . VAL A 1 94 ? 0.891 -9.328 -14.547 1 98.88 94 VAL A N 1
ATOM 753 C CA . VAL A 1 94 ? 1.01 -10.32 -13.484 1 98.88 94 VAL A CA 1
ATOM 754 C C . VAL A 1 94 ? -0.323 -11.039 -13.297 1 98.88 94 VAL A C 1
ATOM 756 O O . VAL A 1 94 ? -0.421 -12.25 -13.539 1 98.88 94 VAL A O 1
ATOM 759 N N . VAL A 1 95 ? -1.394 -10.297 -13.016 1 98.88 95 VAL A N 1
ATOM 760 C CA . VAL A 1 95 ? -2.682 -10.891 -12.68 1 98.88 95 VAL A CA 1
ATOM 761 C C . VAL A 1 95 ? -3.301 -11.523 -13.922 1 98.88 95 VAL A C 1
ATOM 763 O O . VAL A 1 95 ? -3.754 -12.672 -13.883 1 98.88 95 VAL A O 1
ATOM 766 N N . SER A 1 96 ? -3.275 -10.859 -15.047 1 98.69 96 SER A N 1
ATOM 767 C CA . SER A 1 96 ? -3.932 -11.336 -16.266 1 98.69 96 SER A CA 1
ATOM 768 C C . SER A 1 96 ? -3.311 -12.633 -16.766 1 98.69 96 SER A C 1
ATOM 770 O O . SER A 1 96 ? -4.02 -13.609 -17.031 1 98.69 96 SER A O 1
ATOM 772 N N . PRO A 1 97 ? -1.968 -12.727 -16.891 1 98.31 97 PRO A N 1
ATOM 773 C CA . PRO A 1 97 ? -1.392 -14 -17.312 1 98.31 97 PRO A CA 1
ATOM 774 C C . PRO A 1 97 ? -1.703 -15.148 -16.359 1 98.31 97 PRO A C 1
ATOM 776 O O . PRO A 1 97 ? -1.887 -16.281 -16.781 1 98.31 97 PRO A O 1
ATOM 779 N N . LEU A 1 98 ? -1.769 -14.891 -15.07 1 98.25 98 LEU A N 1
ATOM 780 C CA . LEU A 1 98 ? -2.117 -15.922 -14.102 1 98.25 98 LEU A CA 1
ATOM 781 C C . LEU A 1 98 ? -3.566 -16.359 -14.273 1 98.25 98 LEU A C 1
ATOM 783 O O . LEU A 1 98 ? -3.877 -17.547 -14.148 1 98.25 98 LEU A O 1
ATOM 787 N N . LYS A 1 99 ? -4.414 -15.406 -14.562 1 97.62 99 LYS A N 1
ATOM 788 C CA . LYS A 1 99 ? -5.828 -15.695 -14.773 1 97.62 99 LYS A CA 1
ATOM 789 C C . LYS A 1 99 ? -6.023 -16.625 -15.961 1 97.62 99 LYS A C 1
ATOM 791 O O . LYS A 1 99 ? -6.914 -17.484 -15.953 1 97.62 99 LYS A O 1
ATOM 796 N N . ALA A 1 100 ? -5.195 -16.531 -16.953 1 95.94 100 ALA A N 1
ATOM 797 C CA . ALA A 1 100 ? -5.277 -17.344 -18.156 1 95.94 100 ALA A CA 1
ATOM 798 C C . ALA A 1 100 ? -5.016 -18.812 -17.859 1 95.94 100 ALA A C 1
ATOM 800 O O . ALA A 1 100 ? -5.43 -19.688 -18.609 1 95.94 100 ALA A O 1
ATOM 801 N N . TYR A 1 101 ? -4.371 -19.125 -16.797 1 95.5 101 TYR A N 1
ATOM 802 C CA . TYR A 1 101 ? -4.047 -20.5 -16.453 1 95.5 101 TYR A CA 1
ATOM 803 C C . TYR A 1 101 ? -5.301 -21.266 -16.031 1 95.5 101 TYR A C 1
ATOM 805 O O . TYR A 1 101 ? -5.309 -22.5 -16.047 1 95.5 101 TYR A O 1
ATOM 813 N N . GLY A 1 102 ? -6.352 -20.484 -15.68 1 94.12 102 GLY A N 1
ATOM 814 C CA . GLY A 1 102 ? -7.613 -21.172 -15.422 1 94.12 102 GLY A CA 1
ATOM 815 C C . GLY A 1 102 ? -8.086 -22.016 -16.594 1 94.12 102 GLY A C 1
ATOM 816 O O . GLY A 1 102 ? -8.406 -23.188 -16.438 1 94.12 102 GLY A O 1
ATOM 817 N N . ASP A 1 103 ? -8 -21.484 -17.75 1 96.19 103 ASP A N 1
ATOM 818 C CA . ASP A 1 103 ? -8.43 -22.188 -18.953 1 96.19 103 ASP A CA 1
ATOM 819 C C . ASP A 1 103 ? -7.434 -23.281 -19.344 1 96.19 103 ASP A C 1
ATOM 821 O O . ASP A 1 103 ? -7.828 -24.344 -19.828 1 96.19 103 ASP A O 1
ATOM 825 N N . VAL A 1 104 ? -6.184 -23 -19.156 1 96.69 104 VAL A N 1
ATOM 826 C CA . VAL A 1 104 ? -5.141 -23.969 -19.484 1 96.69 104 VAL A CA 1
ATOM 827 C C . VAL A 1 104 ? -5.328 -25.234 -18.641 1 96.69 104 VAL A C 1
ATOM 829 O O . VAL A 1 104 ? -5.281 -26.344 -19.156 1 96.69 104 VAL A O 1
ATOM 832 N N . VAL A 1 105 ? -5.578 -25.016 -17.359 1 96 105 VAL A N 1
ATOM 833 C CA . VAL A 1 105 ? -5.746 -26.141 -16.453 1 96 105 VAL A CA 1
ATOM 834 C C . VAL A 1 105 ? -7.023 -26.891 -16.797 1 96 105 VAL A C 1
ATOM 836 O O . VAL A 1 105 ? -7.055 -28.125 -16.75 1 96 105 VAL A O 1
ATOM 839 N N . LYS A 1 106 ? -8.055 -26.219 -17.156 1 95.69 106 LYS A N 1
ATOM 840 C CA . LYS A 1 106 ? -9.312 -26.844 -17.562 1 95.69 106 LYS A CA 1
ATOM 841 C C . LYS A 1 106 ? -9.109 -27.734 -18.781 1 95.69 106 LYS A C 1
ATOM 843 O O . LYS A 1 106 ? -9.641 -28.844 -18.828 1 95.69 106 LYS A O 1
ATOM 848 N N . SER A 1 107 ? -8.383 -27.297 -19.703 1 96.44 107 SER A N 1
ATOM 849 C CA . SER A 1 107 ? -8.086 -28.078 -20.906 1 96.44 107 SER A CA 1
ATOM 850 C C . SER A 1 107 ? -7.301 -29.328 -20.562 1 96.44 107 SER A C 1
ATOM 852 O O . SER A 1 107 ? -7.57 -30.406 -21.109 1 96.44 107 SER A O 1
ATOM 854 N N . LYS A 1 108 ? -6.316 -29.203 -19.656 1 95.69 108 LYS A N 1
ATOM 855 C CA . LYS A 1 108 ? -5.508 -30.344 -19.281 1 95.69 108 LYS A CA 1
ATOM 856 C C . LYS A 1 108 ? -6.332 -31.375 -18.5 1 95.69 108 LYS A C 1
ATOM 858 O O . LYS A 1 108 ? -6.125 -32.562 -18.625 1 95.69 108 LYS A O 1
ATOM 863 N N . ARG A 1 109 ? -7.277 -30.875 -17.719 1 94 109 ARG A N 1
ATOM 864 C CA . ARG A 1 109 ? -8.188 -31.781 -17.016 1 94 109 ARG A CA 1
ATOM 865 C C . ARG A 1 109 ? -9.039 -32.562 -18.016 1 94 109 ARG A C 1
ATOM 867 O O . ARG A 1 109 ? -9.297 -33.75 -17.812 1 94 109 ARG A O 1
ATOM 874 N N . ALA A 1 110 ? -9.453 -31.922 -19.094 1 94.56 110 ALA A N 1
ATOM 875 C CA . ALA A 1 110 ? -10.219 -32.594 -20.141 1 94.56 110 ALA A CA 1
ATOM 876 C C . ALA A 1 110 ? -9.383 -33.656 -20.828 1 94.56 110 ALA A C 1
ATOM 878 O O . ALA A 1 110 ? -9.891 -34.75 -21.156 1 94.56 110 ALA A O 1
ATOM 879 N N . ASP A 1 111 ? -8.102 -33.375 -21.078 1 93.69 111 ASP A N 1
ATOM 880 C CA . ASP A 1 111 ? -7.191 -34.344 -21.656 1 93.69 111 ASP A CA 1
ATOM 881 C C . ASP A 1 111 ? -7.035 -35.562 -20.766 1 93.69 111 ASP A C 1
ATOM 883 O O . ASP A 1 111 ? -7.012 -36.688 -21.234 1 93.69 111 ASP A O 1
ATOM 887 N N . LEU A 1 112 ? -6.906 -35.312 -19.484 1 92.44 112 LEU A N 1
ATOM 888 C CA . LEU A 1 112 ? -6.77 -36.406 -18.516 1 92.44 112 LEU A CA 1
ATOM 889 C C . LEU A 1 112 ? -8.023 -37.25 -18.484 1 92.44 112 LEU A C 1
ATOM 891 O O . LEU A 1 112 ? -7.93 -38.5 -18.391 1 92.44 112 LEU A O 1
ATOM 895 N N . LYS A 1 113 ? -9.211 -36.625 -18.656 1 92.12 113 LYS A N 1
ATOM 896 C CA . LYS A 1 113 ? -10.469 -37.375 -18.672 1 92.12 113 LYS A CA 1
ATOM 897 C C . LYS A 1 113 ? -10.562 -38.281 -19.906 1 92.12 113 LYS A C 1
ATOM 899 O O . LYS A 1 113 ? -11 -39.406 -19.812 1 92.12 113 LYS A O 1
ATOM 904 N N . LYS A 1 114 ? -10.219 -37.75 -21.062 1 91.88 114 LYS A N 1
ATOM 905 C CA . LYS A 1 114 ? -10.219 -38.531 -22.297 1 91.88 114 LYS A CA 1
ATOM 906 C C . LYS A 1 114 ? -9.281 -39.719 -22.188 1 91.88 114 LYS A C 1
ATOM 908 O O . LYS A 1 114 ? -9.609 -40.844 -22.625 1 91.88 114 LYS A O 1
ATOM 913 N N . PHE A 1 115 ? -8.109 -39.406 -21.594 1 90.75 115 PHE A N 1
ATOM 914 C CA . PHE A 1 115 ? -7.133 -40.469 -21.375 1 90.75 115 PHE A CA 1
ATOM 915 C C . PHE A 1 115 ? -7.711 -41.562 -20.5 1 90.75 115 PHE A C 1
ATOM 917 O O . PHE A 1 115 ? -7.582 -42.75 -20.797 1 90.75 115 PHE A O 1
ATOM 924 N N . ASN A 1 116 ? -8.375 -41.219 -19.422 1 88.75 116 ASN A N 1
ATOM 925 C CA . ASN A 1 116 ? -8.961 -42.188 -18.5 1 88.75 116 ASN A CA 1
ATOM 926 C C . ASN A 1 116 ? -10.055 -43.031 -19.156 1 88.75 116 ASN A C 1
ATOM 928 O O . ASN A 1 116 ? -10.227 -44.188 -18.828 1 88.75 116 ASN A O 1
ATOM 932 N N . THR A 1 117 ? -10.719 -42.438 -20.109 1 92.25 117 THR A N 1
ATOM 933 C CA . THR A 1 117 ? -11.742 -43.156 -20.859 1 92.25 117 THR A CA 1
ATOM 934 C C . THR A 1 117 ? -11.117 -44.25 -21.703 1 92.25 117 THR A C 1
ATOM 936 O O . THR A 1 117 ? -11.633 -45.375 -21.766 1 92.25 117 THR A O 1
ATOM 939 N N . ASP A 1 118 ? -9.992 -43.969 -22.344 1 91.25 118 ASP A N 1
ATOM 940 C CA . ASP A 1 118 ? -9.281 -44.938 -23.156 1 91.25 118 ASP A CA 1
ATOM 941 C C . ASP A 1 118 ? -8.734 -46.062 -22.312 1 91.25 118 ASP A C 1
ATOM 943 O O . ASP A 1 118 ? -8.781 -47.25 -22.703 1 91.25 118 ASP A O 1
ATOM 947 N N . LEU A 1 119 ? -8.219 -45.719 -21.156 1 88.25 119 LEU A N 1
ATOM 948 C CA . LEU A 1 119 ? -7.695 -46.75 -20.25 1 88.25 119 LEU A CA 1
ATOM 949 C C . LEU A 1 119 ? -8.805 -47.656 -19.766 1 88.25 119 LEU A C 1
ATOM 951 O O . LEU A 1 119 ? -8.609 -48.875 -19.672 1 88.25 119 LEU A O 1
ATOM 955 N N . ASN A 1 120 ? -9.938 -47.125 -19.469 1 91.19 120 ASN A N 1
ATOM 956 C CA . ASN A 1 120 ? -11.07 -47.906 -19.016 1 91.19 120 ASN A CA 1
ATOM 957 C C . ASN A 1 120 ? -11.586 -48.844 -20.109 1 91.19 120 ASN A C 1
ATOM 959 O O . ASN A 1 120 ? -11.984 -49.969 -19.828 1 91.19 120 ASN A O 1
ATOM 963 N N . ARG A 1 121 ? -11.594 -48.344 -21.281 1 94.06 121 ARG A N 1
ATOM 964 C CA . ARG A 1 121 ? -12 -49.156 -22.406 1 94.06 121 ARG A CA 1
ATOM 965 C C . ARG A 1 121 ? -11.07 -50.375 -22.578 1 94.06 121 ARG A C 1
ATOM 967 O O . ARG A 1 121 ? -11.531 -51.469 -22.828 1 94.06 121 ARG A O 1
ATOM 974 N N . GLU A 1 122 ? -9.758 -50.062 -22.438 1 92 122 GLU A N 1
ATOM 975 C CA . GLU A 1 122 ? -8.789 -51.156 -22.5 1 92 122 GLU A CA 1
ATOM 976 C C . GLU A 1 122 ? -9.055 -52.219 -21.422 1 92 122 GLU A C 1
ATOM 978 O O . GLU A 1 122 ? -9.047 -53.406 -21.703 1 92 122 GLU A O 1
ATOM 983 N N . LEU A 1 123 ? -9.305 -51.75 -20.188 1 90.62 123 LEU A N 1
ATOM 984 C CA . LEU A 1 123 ? -9.547 -52.656 -19.062 1 90.62 123 LEU A CA 1
ATOM 985 C C . LEU A 1 123 ? -10.797 -53.5 -19.297 1 90.62 123 LEU A C 1
ATOM 987 O O . LEU A 1 123 ? -10.797 -54.719 -19 1 90.62 123 LEU A O 1
ATOM 991 N N . LYS A 1 124 ? -11.797 -52.938 -19.875 1 93.81 124 LYS A N 1
ATOM 992 C CA . LYS A 1 124 ? -13.047 -53.625 -20.141 1 93.81 124 LYS A CA 1
ATOM 993 C C . LYS A 1 124 ? -12.859 -54.719 -21.203 1 93.81 124 LYS A C 1
ATOM 995 O O . LYS A 1 124 ? -13.375 -55.812 -21.062 1 93.81 124 LYS A O 1
ATOM 1000 N N . GLU A 1 125 ? -12.141 -54.406 -22.266 1 94.06 125 GLU A N 1
ATOM 1001 C CA . GLU A 1 125 ? -11.898 -55.375 -23.344 1 94.06 125 GLU A CA 1
ATOM 1002 C C . GLU A 1 125 ? -11.039 -56.531 -22.859 1 94.06 125 GLU A C 1
ATOM 1004 O O . GLU A 1 125 ? -11.25 -57.688 -23.266 1 94.06 125 GLU A O 1
ATOM 1009 N N . LEU A 1 126 ? -10.062 -56.188 -21.953 1 90.81 126 LEU A N 1
ATOM 1010 C CA . LEU A 1 126 ? -9.203 -57.25 -21.391 1 90.81 126 LEU A CA 1
ATOM 1011 C C . LEU A 1 126 ? -10 -58.188 -20.5 1 90.81 126 LEU A C 1
ATOM 1013 O O . LEU A 1 126 ? -9.781 -59.375 -20.5 1 90.81 126 LEU A O 1
ATOM 1017 N N . GLN A 1 127 ? -10.898 -57.625 -19.781 1 91.44 127 GLN A N 1
ATOM 1018 C CA . GLN A 1 127 ? -11.75 -58.406 -18.906 1 91.44 127 GLN A CA 1
ATOM 1019 C C . GLN A 1 127 ? -12.641 -59.344 -19.734 1 91.44 127 GLN A C 1
ATOM 1021 O O . GLN A 1 127 ? -12.883 -60.5 -19.328 1 91.44 127 GLN A O 1
ATOM 1026 N N . LYS A 1 128 ? -13.141 -58.875 -20.844 1 91 128 LYS A N 1
ATOM 1027 C CA . LYS A 1 128 ? -13.961 -59.688 -21.734 1 91 128 LYS A CA 1
ATOM 1028 C C . LYS A 1 128 ? -13.18 -60.906 -22.25 1 91 128 LYS A C 1
ATOM 1030 O O . LYS A 1 128 ? -13.719 -62 -22.312 1 91 128 LYS A O 1
ATOM 1035 N N . VAL A 1 129 ? -11.969 -60.625 -22.625 1 90.62 129 VAL A N 1
ATOM 1036 C CA . VAL A 1 129 ? -11.117 -61.688 -23.156 1 90.62 129 VAL A CA 1
ATOM 1037 C C . VAL A 1 129 ? -10.891 -62.75 -22.078 1 90.62 129 VAL A C 1
ATOM 1039 O O . VAL A 1 129 ? -10.938 -63.938 -22.344 1 90.62 129 VAL A O 1
ATOM 1042 N N . GLU A 1 130 ? -10.672 -62.219 -20.844 1 87.5 130 GLU A N 1
ATOM 1043 C CA . GLU A 1 130 ? -10.43 -63.156 -19.734 1 87.5 130 GLU A CA 1
ATOM 1044 C C . GLU A 1 130 ? -11.656 -64 -19.469 1 87.5 130 GLU A C 1
ATOM 1046 O O . GLU A 1 130 ? -11.531 -65.25 -19.203 1 87.5 130 GLU A O 1
ATOM 1051 N N . LYS A 1 131 ? -12.805 -63.5 -19.578 1 88.69 131 LYS A N 1
ATOM 1052 C CA . LYS A 1 131 ? -14.047 -64.25 -19.344 1 88.69 131 LYS A CA 1
ATOM 1053 C C . LYS A 1 131 ? -14.258 -65.312 -20.422 1 88.69 131 LYS A C 1
ATOM 1055 O O . LYS A 1 131 ? -14.695 -66.438 -20.125 1 88.69 131 LYS A O 1
ATOM 1060 N N . ILE A 1 132 ? -13.977 -65 -21.703 1 86.94 132 ILE A N 1
ATOM 1061 C CA . ILE A 1 132 ? -14.156 -65.938 -22.828 1 86.94 132 ILE A CA 1
ATOM 1062 C C . ILE A 1 132 ? -13.164 -67.062 -22.719 1 86.94 132 ILE A C 1
ATOM 1064 O O . ILE A 1 132 ? -13.508 -68.25 -23 1 86.94 132 ILE A O 1
ATOM 1068 N N . ARG A 1 133 ? -11.977 -66.75 -22.344 1 85.31 133 ARG A N 1
ATOM 10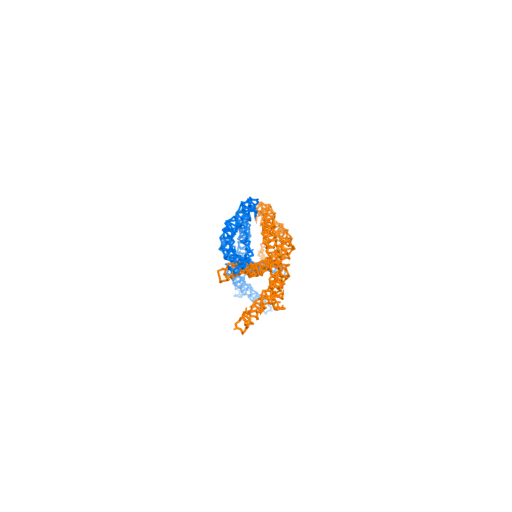69 C CA . ARG A 1 133 ? -10.945 -67.75 -22.188 1 85.31 133 ARG A CA 1
ATOM 1070 C C . ARG A 1 133 ? -11.312 -68.75 -21.094 1 85.31 133 ARG A C 1
ATOM 1072 O O . ARG A 1 133 ? -11.008 -69.938 -21.188 1 85.31 133 ARG A O 1
ATOM 1079 N N . LEU A 1 134 ? -11.922 -68.25 -20.047 1 85.31 134 LEU A N 1
ATOM 1080 C CA . LEU A 1 134 ? -12.344 -69.125 -18.953 1 85.31 134 LEU A CA 1
ATOM 1081 C C . LEU A 1 134 ? -13.477 -70.062 -19.391 1 85.31 134 LEU A C 1
ATOM 1083 O O . LEU A 1 134 ? -13.562 -71.188 -18.938 1 85.31 134 LEU A O 1
ATOM 1087 N N . ARG A 1 135 ? -14.266 -69.688 -20.344 1 86.88 135 ARG A N 1
ATOM 1088 C CA . ARG A 1 135 ? -15.398 -70.438 -20.812 1 86.88 135 ARG A CA 1
ATOM 1089 C C . ARG A 1 135 ? -14.969 -71.438 -21.859 1 86.88 135 ARG A C 1
ATOM 1091 O O . ARG A 1 135 ? -15.43 -72.625 -21.859 1 86.88 135 ARG A O 1
ATOM 1098 N N . ASN A 1 136 ? -14.203 -70.938 -22.875 1 80.25 136 ASN A N 1
ATOM 1099 C CA . ASN A 1 136 ? -13.727 -71.812 -23.938 1 80.25 136 ASN A CA 1
ATOM 1100 C C . ASN A 1 136 ? -12.242 -71.625 -24.203 1 80.25 136 ASN A C 1
ATOM 1102 O O . ASN A 1 136 ? -11.859 -70.875 -25.094 1 80.25 136 ASN A O 1
ATOM 1106 N N . PRO A 1 137 ? -11.43 -72.375 -23.562 1 70.25 137 PRO A N 1
ATOM 1107 C CA . PRO A 1 137 ? -9.977 -72.188 -23.625 1 70.25 137 PRO A CA 1
ATOM 1108 C C . PRO A 1 137 ? -9.406 -72.5 -25 1 70.25 137 PRO A C 1
ATOM 1110 O O . PRO A 1 137 ? -8.32 -72 -25.344 1 70.25 137 PRO A O 1
ATOM 1113 N N . ALA A 1 138 ? -10.094 -73.188 -25.844 1 74.25 138 ALA A N 1
ATOM 1114 C CA . ALA A 1 138 ? -9.609 -73.562 -27.172 1 74.25 138 ALA A CA 1
ATOM 1115 C C . ALA A 1 138 ? -9.773 -72.375 -28.156 1 74.25 138 ALA A C 1
ATOM 1117 O O . ALA A 1 138 ? -9.148 -72.375 -29.219 1 74.25 138 ALA A O 1
ATOM 1118 N N . ASP A 1 139 ? -10.484 -71.312 -27.844 1 66.12 139 ASP A N 1
ATOM 1119 C CA . ASP A 1 139 ? -10.797 -70.25 -28.75 1 66.12 139 ASP A CA 1
ATOM 1120 C C . ASP A 1 139 ? -9.742 -69.125 -28.656 1 66.12 139 ASP A C 1
ATOM 1122 O O . ASP A 1 139 ? -9.875 -68.188 -27.875 1 66.12 139 ASP A O 1
ATOM 1126 N N . ARG A 1 140 ? -8.57 -69.312 -29.188 1 64.62 140 ARG A N 1
ATOM 1127 C CA . ARG A 1 140 ? -7.422 -68.438 -29.078 1 64.62 140 ARG A CA 1
ATOM 1128 C C . ARG A 1 140 ? -7.594 -67.25 -29.969 1 64.62 140 ARG A C 1
ATOM 1130 O O . ARG A 1 140 ? -6.961 -66.188 -29.75 1 64.62 140 ARG A O 1
ATOM 1137 N N . GLN A 1 141 ? -8.391 -67.438 -31.078 1 65.81 141 GLN A N 1
ATOM 1138 C CA . GLN A 1 141 ? -8.406 -66.312 -32.062 1 65.81 141 GLN A CA 1
ATOM 1139 C C . GLN A 1 141 ? -9.75 -65.625 -32.094 1 65.81 141 GLN A C 1
ATOM 1141 O O . GLN A 1 141 ? -10.305 -65.375 -33.156 1 65.81 141 GLN A O 1
ATOM 1146 N N . SER A 1 142 ? -10.281 -65.312 -30.734 1 76.38 142 SER A N 1
ATOM 1147 C CA . SER A 1 142 ? -11.625 -64.75 -30.641 1 76.38 142 SER A CA 1
ATOM 1148 C C . SER A 1 142 ? -11.617 -63.25 -31 1 76.38 142 SER A C 1
ATOM 1150 O O . SER A 1 142 ? -10.586 -62.562 -30.906 1 76.38 142 SER A O 1
ATOM 1152 N N . ILE A 1 143 ? -12.648 -62.719 -31.641 1 82.81 143 ILE A N 1
ATOM 1153 C CA . ILE A 1 143 ? -12.914 -61.312 -31.922 1 82.81 143 ILE A CA 1
ATOM 1154 C C . ILE A 1 143 ? -12.625 -60.469 -30.688 1 82.81 143 ILE A C 1
ATOM 1156 O O . ILE A 1 143 ? -12.141 -59.344 -30.797 1 82.81 143 ILE A O 1
ATOM 1160 N N . ALA A 1 144 ? -12.719 -61.125 -29.594 1 86.38 144 ALA A N 1
ATOM 1161 C CA . ALA A 1 144 ? -12.469 -60.438 -28.328 1 86.38 144 ALA A CA 1
ATOM 1162 C C . ALA A 1 144 ? -10.984 -60.125 -28.156 1 86.38 144 ALA A C 1
ATOM 1164 O O . ALA A 1 144 ? -10.625 -59.062 -27.609 1 86.38 144 ALA A O 1
ATOM 1165 N N . GLU A 1 145 ? -10.188 -61 -28.609 1 88.25 145 GLU A N 1
ATOM 1166 C CA . GLU A 1 145 ? -8.742 -60.812 -28.516 1 88.25 145 GLU A CA 1
ATOM 1167 C C . GLU A 1 145 ? -8.281 -59.688 -29.438 1 88.25 145 GLU A C 1
ATOM 1169 O O . GLU A 1 145 ? -7.406 -58.906 -29.078 1 88.25 145 GLU A O 1
ATOM 1174 N N . VAL A 1 146 ? -8.922 -59.625 -30.625 1 89.25 146 VAL A N 1
ATOM 1175 C CA . VAL A 1 146 ? -8.602 -58.562 -31.594 1 89.25 146 VAL A CA 1
ATOM 1176 C C . VAL A 1 146 ? -9.031 -57.219 -31.031 1 89.25 146 VAL A C 1
ATOM 1178 O O . VAL A 1 146 ? -8.281 -56.219 -31.125 1 89.25 146 VAL A O 1
ATOM 1181 N N . ASN A 1 147 ? -10.156 -57.219 -30.375 1 90 147 ASN A N 1
ATOM 1182 C CA . ASN A 1 147 ? -10.664 -55.969 -29.797 1 90 147 ASN A CA 1
ATOM 1183 C C . ASN A 1 147 ? -9.812 -55.531 -28.609 1 90 147 ASN A C 1
ATOM 1185 O O . ASN A 1 147 ? -9.57 -54.312 -28.438 1 90 147 ASN A O 1
ATOM 1189 N N . ALA A 1 148 ? -9.352 -56.344 -27.812 1 91 148 ALA A N 1
ATOM 1190 C CA . ALA A 1 148 ? -8.5 -56.031 -26.656 1 91 148 ALA A CA 1
ATOM 1191 C C . ALA A 1 148 ? -7.148 -55.5 -27.109 1 91 148 ALA A C 1
ATOM 1193 O O . ALA A 1 148 ? -6.602 -54.594 -26.484 1 91 148 ALA A O 1
ATOM 1194 N N . GLN A 1 149 ? -6.707 -56.156 -28.188 1 92.06 149 GLN A N 1
ATOM 1195 C CA . GLN A 1 149 ? -5.43 -55.688 -28.734 1 92.06 149 GLN A CA 1
ATOM 1196 C C . GLN A 1 149 ? -5.555 -54.25 -29.281 1 92.06 149 GLN A C 1
ATOM 1198 O O . GLN A 1 149 ? -4.66 -53.438 -29.094 1 92.06 149 GLN A O 1
ATOM 1203 N N . LYS A 1 150 ? -6.656 -54 -29.953 1 93.56 150 LYS A N 1
ATOM 1204 C CA . LYS A 1 150 ? -6.906 -52.688 -30.469 1 93.56 150 LYS A CA 1
ATOM 1205 C C . LYS A 1 150 ? -7.039 -51.656 -29.344 1 93.56 150 LYS A C 1
ATOM 1207 O O . LYS A 1 150 ? -6.492 -50.562 -29.422 1 93.56 150 LYS A O 1
ATOM 1212 N N . ALA A 1 151 ? -7.73 -52 -28.312 1 92.62 151 ALA A N 1
ATOM 1213 C CA . ALA A 1 151 ? -7.914 -51.125 -27.156 1 92.62 151 ALA A CA 1
ATOM 1214 C C . ALA A 1 151 ? -6.59 -50.844 -26.453 1 92.62 151 ALA A C 1
ATOM 1216 O O . ALA A 1 151 ? -6.34 -49.75 -25.969 1 92.62 151 ALA A O 1
ATOM 1217 N N . SER A 1 152 ? -5.781 -51.812 -26.375 1 89.88 152 SER A N 1
ATOM 1218 C CA . SER A 1 152 ? -4.469 -51.688 -25.75 1 89.88 152 SER A CA 1
ATOM 1219 C C . SER A 1 152 ? -3.57 -50.75 -26.547 1 89.88 152 SER A C 1
ATOM 1221 O O . SER A 1 152 ? -2.846 -49.938 -25.969 1 89.88 152 SER A O 1
ATOM 1223 N N . ASN A 1 153 ? -3.691 -50.938 -27.859 1 91.88 153 ASN A N 1
ATOM 1224 C CA . ASN A 1 153 ? -2.92 -50.031 -28.719 1 91.88 153 ASN A CA 1
ATOM 1225 C C . ASN A 1 153 ? -3.381 -48.594 -28.578 1 91.88 153 ASN A C 1
ATOM 1227 O O . ASN A 1 153 ? -2.559 -47.656 -28.547 1 91.88 153 ASN A O 1
ATOM 1231 N N . ASN A 1 154 ? -4.645 -48.438 -28.5 1 91.31 154 ASN A N 1
ATOM 1232 C CA . ASN A 1 154 ? -5.195 -47.094 -28.312 1 91.31 154 ASN A CA 1
ATOM 1233 C C . ASN A 1 154 ? -4.781 -46.5 -26.969 1 91.31 154 ASN A C 1
ATOM 1235 O O . ASN A 1 154 ? -4.445 -45.312 -26.891 1 91.31 154 ASN A O 1
ATOM 1239 N N . ALA A 1 155 ? -4.836 -47.25 -25.938 1 88.94 155 ALA A N 1
ATOM 1240 C CA . ALA A 1 155 ? -4.43 -46.781 -24.609 1 88.94 155 ALA A CA 1
ATOM 1241 C C . ALA A 1 155 ? -2.957 -46.406 -24.594 1 88.94 155 ALA A C 1
ATOM 1243 O O . ALA A 1 155 ? -2.586 -45.375 -23.984 1 88.94 155 ALA A O 1
ATOM 1244 N N . GLN A 1 156 ? -2.178 -47.188 -25.281 1 87.94 156 GLN A N 1
ATOM 1245 C CA . GLN A 1 156 ? -0.749 -46.906 -25.344 1 87.94 156 GLN A CA 1
ATOM 1246 C C . GLN A 1 156 ? -0.487 -45.594 -26.078 1 87.94 156 GLN A C 1
ATOM 1248 O O . GLN A 1 156 ? 0.361 -44.812 -25.656 1 87.94 156 GLN A O 1
ATOM 1253 N N . ARG A 1 157 ? -1.261 -45.406 -27.109 1 91.5 157 ARG A N 1
ATOM 1254 C CA . ARG A 1 157 ? -1.145 -44.156 -27.844 1 91.5 157 ARG A CA 1
ATOM 1255 C C . ARG A 1 157 ? -1.589 -42.969 -26.984 1 91.5 157 ARG A C 1
ATOM 1257 O O . ARG A 1 157 ? -0.938 -41.938 -26.984 1 91.5 157 ARG A O 1
ATOM 1264 N N . SER A 1 158 ? -2.613 -43.125 -26.281 1 90.06 158 SER A N 1
ATOM 1265 C CA . SER A 1 158 ? -3.146 -42.062 -25.422 1 90.06 158 SER A CA 1
ATOM 1266 C C . SER A 1 158 ? -2.174 -41.719 -24.297 1 90.06 158 SER A C 1
ATOM 1268 O O . SER A 1 158 ? -2.047 -40.562 -23.891 1 90.06 158 SER A O 1
ATOM 1270 N N . ILE A 1 159 ? -1.511 -42.688 -23.75 1 85.12 159 ILE A N 1
ATOM 1271 C CA . ILE A 1 159 ? -0.539 -42.5 -22.688 1 85.12 159 ILE A CA 1
ATOM 1272 C C . ILE A 1 159 ? 0.614 -41.625 -23.188 1 85.12 159 ILE A C 1
ATOM 1274 O O . ILE A 1 159 ? 1.021 -40.656 -22.516 1 85.12 159 ILE A O 1
ATOM 1278 N N . ARG A 1 160 ? 1.072 -42.031 -24.391 1 88.69 160 ARG A N 1
ATOM 1279 C CA . ARG A 1 160 ? 2.188 -41.312 -24.953 1 88.69 160 ARG A CA 1
ATOM 1280 C C . ARG A 1 160 ? 1.793 -39.844 -25.234 1 88.69 160 ARG A C 1
ATOM 1282 O O . ARG A 1 160 ? 2.562 -38.938 -24.953 1 88.69 160 ARG A O 1
ATOM 1289 N N . GLN A 1 161 ? 0.579 -39.688 -25.719 1 91.5 161 GLN A N 1
ATOM 1290 C CA . GLN A 1 161 ? 0.089 -38.344 -26 1 91.5 161 GLN A CA 1
ATOM 1291 C C . GLN A 1 161 ? -0.076 -37.531 -24.734 1 91.5 161 GLN A C 1
ATOM 1293 O O . GLN A 1 161 ? 0.25 -36.344 -24.703 1 91.5 161 GLN A O 1
ATOM 1298 N N . LEU A 1 162 ? -0.574 -38.125 -23.719 1 90.31 162 LEU A N 1
ATOM 1299 C CA . LEU A 1 162 ? -0.787 -37.469 -22.453 1 90.31 162 LEU A CA 1
ATOM 1300 C C . LEU A 1 162 ? 0.543 -37.062 -21.812 1 90.31 162 LEU A C 1
ATOM 1302 O O . LEU A 1 162 ? 0.682 -35.969 -21.297 1 90.31 162 LEU A O 1
ATOM 1306 N N . GLU A 1 163 ? 1.493 -37.938 -21.875 1 87.5 163 GLU A N 1
ATOM 1307 C CA . GLU A 1 163 ? 2.822 -37.656 -21.328 1 87.5 163 GLU A CA 1
ATOM 1308 C C . GLU A 1 163 ? 3.445 -36.438 -22 1 87.5 163 GLU A C 1
ATOM 1310 O O . GLU A 1 163 ? 4.02 -35.562 -21.328 1 87.5 163 GLU A O 1
ATOM 1315 N N . GLU A 1 164 ? 3.299 -36.469 -23.312 1 91.19 164 GLU A N 1
ATOM 1316 C CA . GLU A 1 164 ? 3.83 -35.344 -24.047 1 91.19 164 GLU A CA 1
ATOM 1317 C C . GLU A 1 164 ? 3.1 -34.031 -23.688 1 91.19 164 GLU A C 1
ATOM 1319 O O . GLU A 1 164 ? 3.727 -33 -23.484 1 91.19 164 GLU A O 1
ATOM 1324 N N . THR A 1 165 ? 1.864 -34.156 -23.578 1 92.81 165 THR A N 1
ATOM 1325 C CA . THR A 1 165 ? 1.029 -33 -23.281 1 92.81 165 THR A CA 1
ATOM 1326 C C . THR A 1 165 ? 1.346 -32.438 -21.891 1 92.81 165 THR A C 1
ATOM 1328 O O . THR A 1 165 ? 1.505 -31.234 -21.719 1 92.81 165 THR A O 1
ATOM 1331 N N . ILE A 1 166 ? 1.509 -33.281 -20.922 1 91.88 166 ILE A N 1
ATOM 1332 C CA . ILE A 1 166 ? 1.716 -32.844 -19.547 1 91.88 166 ILE A CA 1
ATOM 1333 C C . ILE A 1 166 ? 3.145 -32.312 -19.375 1 91.88 166 ILE A C 1
ATOM 1335 O O . ILE A 1 166 ? 3.385 -31.359 -18.625 1 91.88 166 ILE A O 1
ATOM 1339 N N . THR A 1 167 ? 4.062 -33.031 -20.094 1 89.44 167 THR A N 1
ATOM 1340 C CA . THR A 1 167 ? 5.438 -32.562 -20.078 1 89.44 167 THR A CA 1
ATOM 1341 C C . THR A 1 167 ? 5.52 -31.125 -20.625 1 89.44 167 THR A C 1
ATOM 1343 O O . THR A 1 167 ? 6.184 -30.266 -20.047 1 89.44 167 THR A O 1
ATOM 1346 N N . ASP A 1 168 ? 4.781 -30.875 -21.703 1 92.75 168 ASP A N 1
ATOM 1347 C CA . ASP A 1 168 ? 4.746 -29.531 -22.297 1 92.75 168 ASP A CA 1
ATOM 1348 C C . ASP A 1 168 ? 4.062 -28.531 -21.375 1 92.75 168 ASP A C 1
ATOM 1350 O O . ASP A 1 168 ? 4.48 -27.375 -21.281 1 92.75 168 ASP A O 1
ATOM 1354 N N . PHE A 1 169 ? 3.055 -29 -20.75 1 94.88 169 PHE A N 1
ATOM 1355 C CA . PHE A 1 169 ? 2.338 -28.172 -19.781 1 94.88 169 PHE A CA 1
ATOM 1356 C C . PHE A 1 169 ? 3.26 -27.75 -18.641 1 94.88 169 PHE A C 1
ATOM 1358 O O . PHE A 1 169 ? 3.281 -26.578 -18.266 1 94.88 169 PHE A O 1
ATOM 1365 N N . GLN A 1 170 ? 3.939 -28.672 -18.141 1 92.19 170 GLN A N 1
ATOM 1366 C CA . GLN A 1 170 ? 4.844 -28.391 -17.031 1 92.19 170 GLN A CA 1
ATOM 1367 C C . GLN A 1 170 ? 5.949 -27.422 -17.438 1 92.19 170 GLN A C 1
ATOM 1369 O O . GLN A 1 170 ? 6.277 -26.484 -16.703 1 92.19 170 GLN A O 1
ATOM 1374 N N . ARG A 1 171 ? 6.484 -27.641 -18.625 1 92.12 171 ARG A N 1
ATOM 1375 C CA . ARG A 1 171 ? 7.516 -26.766 -19.156 1 92.12 171 ARG A CA 1
ATOM 1376 C C . ARG A 1 171 ? 7 -25.328 -19.297 1 92.12 171 ARG A C 1
ATOM 1378 O O . ARG A 1 171 ? 7.645 -24.391 -18.844 1 92.12 171 ARG A O 1
ATOM 1385 N N . GLN A 1 172 ? 5.852 -25.219 -19.891 1 94.56 172 GLN A N 1
ATOM 1386 C CA . GLN A 1 172 ? 5.254 -23.906 -20.109 1 94.56 172 GLN A CA 1
ATOM 1387 C C . GLN A 1 172 ? 4.922 -23.234 -18.766 1 94.56 172 GLN A C 1
ATOM 1389 O O . GLN A 1 172 ? 5.133 -22.031 -18.609 1 94.56 172 GLN A O 1
ATOM 1394 N N . LYS A 1 173 ? 4.41 -23.984 -17.875 1 95.12 173 LYS A N 1
ATOM 1395 C CA . LYS A 1 173 ? 4.055 -23.469 -16.562 1 95.12 173 L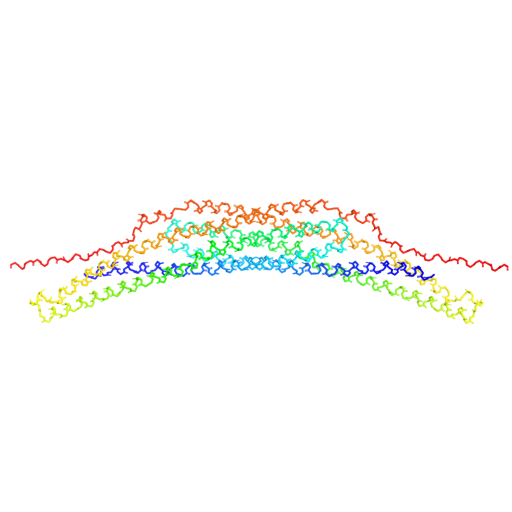YS A CA 1
ATOM 1396 C C . LYS A 1 173 ? 5.27 -22.859 -15.859 1 95.12 173 LYS A C 1
ATOM 1398 O O . LYS A 1 173 ? 5.195 -21.75 -15.328 1 95.12 173 LYS A O 1
ATOM 1403 N N . LEU A 1 174 ? 6.367 -23.547 -15.875 1 94.44 174 LEU A N 1
ATOM 1404 C CA . LEU A 1 174 ? 7.566 -23.094 -15.18 1 94.44 174 LEU A CA 1
ATOM 1405 C C . LEU A 1 174 ? 8.133 -21.844 -15.828 1 94.44 174 LEU A C 1
ATOM 1407 O O . LEU A 1 174 ? 8.562 -20.922 -15.133 1 94.44 174 LEU A O 1
ATOM 1411 N N . GLU A 1 175 ? 8.102 -21.828 -17.141 1 95.44 175 GLU A N 1
ATOM 1412 C CA . GLU A 1 175 ? 8.555 -20.641 -17.859 1 95.44 175 GLU A CA 1
ATOM 1413 C C . GLU A 1 175 ? 7.664 -19.438 -17.547 1 95.44 175 GLU A C 1
ATOM 1415 O O . GLU A 1 175 ? 8.164 -18.328 -17.359 1 95.44 175 GLU A O 1
ATOM 1420 N N . ASP A 1 176 ? 6.398 -19.688 -17.547 1 96.75 176 ASP A N 1
ATOM 1421 C CA . ASP A 1 176 ? 5.441 -18.625 -17.266 1 96.75 176 ASP A CA 1
ATOM 1422 C C . ASP A 1 176 ? 5.598 -18.109 -15.836 1 96.75 176 ASP A C 1
ATOM 1424 O O . ASP A 1 176 ? 5.539 -16.906 -15.594 1 96.75 176 ASP A O 1
ATOM 1428 N N . ILE A 1 177 ? 5.766 -19 -14.93 1 96.5 177 ILE A N 1
ATOM 1429 C CA . ILE A 1 177 ? 5.934 -18.625 -13.531 1 96.5 177 ILE A CA 1
ATOM 1430 C C . ILE A 1 177 ? 7.16 -17.719 -13.375 1 96.5 177 ILE A C 1
ATOM 1432 O O . ILE A 1 177 ? 7.098 -16.688 -12.719 1 96.5 177 ILE A O 1
ATOM 1436 N N . LYS A 1 178 ? 8.242 -18.172 -13.961 1 97 178 LYS A N 1
ATOM 1437 C CA . LYS A 1 178 ? 9.445 -17.344 -13.93 1 97 178 LYS A CA 1
ATOM 1438 C C . LYS A 1 178 ? 9.195 -15.977 -14.539 1 97 178 LYS A C 1
ATOM 1440 O O . LYS A 1 178 ? 9.562 -14.953 -13.953 1 97 178 LYS A O 1
ATOM 1445 N N . ARG A 1 179 ? 8.562 -15.93 -15.68 1 97.94 179 ARG A N 1
ATOM 1446 C CA . ARG A 1 179 ? 8.297 -14.68 -16.375 1 97.94 179 ARG A CA 1
ATOM 1447 C C . ARG A 1 179 ? 7.383 -13.781 -15.555 1 97.94 179 ARG A C 1
ATOM 1449 O O . ARG A 1 179 ? 7.66 -12.594 -15.391 1 97.94 179 ARG A O 1
ATOM 1456 N N . ILE A 1 180 ? 6.324 -14.289 -15.031 1 98.5 180 ILE A N 1
ATOM 1457 C CA . ILE A 1 180 ? 5.312 -13.531 -14.305 1 98.5 180 ILE A CA 1
ATOM 1458 C C . ILE A 1 180 ? 5.938 -12.914 -13.055 1 98.5 180 ILE A C 1
ATOM 1460 O O . ILE A 1 180 ? 5.746 -11.727 -12.781 1 98.5 180 ILE A O 1
ATOM 1464 N N . PHE A 1 181 ? 6.707 -13.672 -12.32 1 98.69 181 PHE A N 1
ATOM 1465 C CA . PHE A 1 181 ? 7.277 -13.148 -11.086 1 98.69 181 PHE A CA 1
ATOM 1466 C C . PHE A 1 181 ? 8.43 -12.195 -11.391 1 98.69 181 PHE A C 1
ATOM 1468 O O . PHE A 1 181 ? 8.664 -11.242 -10.648 1 98.69 181 PHE A O 1
ATOM 1475 N N . THR A 1 182 ? 9.133 -12.469 -12.508 1 98.75 182 THR A N 1
ATOM 1476 C CA . THR A 1 182 ? 10.117 -11.484 -12.945 1 98.75 182 THR A CA 1
ATOM 1477 C C . THR A 1 182 ? 9.445 -10.156 -13.281 1 98.75 182 THR A C 1
ATOM 1479 O O . THR A 1 182 ? 9.945 -9.094 -12.906 1 98.75 182 THR A O 1
ATOM 1482 N N . ASP A 1 183 ? 8.336 -10.227 -13.945 1 98.81 183 ASP A N 1
ATOM 1483 C CA . ASP A 1 183 ? 7.562 -9.023 -14.242 1 98.81 183 ASP A CA 1
ATOM 1484 C C . ASP A 1 183 ? 7.082 -8.352 -12.953 1 98.81 183 ASP A C 1
ATOM 1486 O O . ASP A 1 183 ? 7.141 -7.125 -12.828 1 98.81 183 ASP A O 1
ATOM 1490 N N . PHE A 1 184 ? 6.574 -9.125 -12 1 98.94 184 PHE A N 1
ATOM 1491 C CA . PHE A 1 184 ? 6.129 -8.594 -10.719 1 98.94 184 PHE A CA 1
ATOM 1492 C C . PHE A 1 184 ? 7.238 -7.789 -10.055 1 98.94 184 PHE A C 1
ATOM 1494 O O . PHE A 1 184 ? 7.023 -6.648 -9.641 1 98.94 184 PHE A O 1
ATOM 1501 N N . ILE A 1 185 ? 8.383 -8.375 -9.992 1 98.94 185 ILE A N 1
ATOM 1502 C CA . ILE A 1 185 ? 9.523 -7.746 -9.328 1 98.94 185 ILE A CA 1
ATOM 1503 C C . ILE A 1 185 ? 9.938 -6.496 -10.102 1 98.94 185 ILE A C 1
ATOM 1505 O O . ILE A 1 185 ? 10.258 -5.465 -9.5 1 98.94 185 ILE A O 1
ATOM 1509 N N . THR A 1 186 ? 9.945 -6.594 -11.391 1 98.88 186 THR A N 1
ATOM 1510 C CA . THR A 1 186 ? 10.32 -5.457 -12.227 1 98.88 186 THR A CA 1
ATOM 1511 C C . THR A 1 186 ? 9.367 -4.289 -12.008 1 98.88 186 THR A C 1
ATOM 1513 O O . THR A 1 186 ? 9.805 -3.143 -11.875 1 98.88 186 THR A O 1
ATOM 1516 N N . VAL A 1 187 ? 8.102 -4.57 -11.953 1 98.94 187 VAL A N 1
ATOM 1517 C CA . VAL A 1 187 ? 7.09 -3.543 -11.711 1 98.94 187 VAL A CA 1
ATOM 1518 C C . VAL A 1 187 ? 7.324 -2.904 -10.344 1 98.94 187 VAL A C 1
ATOM 1520 O O . VAL A 1 187 ? 7.305 -1.678 -10.211 1 98.94 187 VAL A O 1
ATOM 1523 N N . GLU A 1 188 ? 7.574 -3.703 -9.328 1 98.88 188 GLU A N 1
ATOM 1524 C CA . GLU A 1 188 ? 7.828 -3.195 -7.98 1 98.88 188 GLU A CA 1
ATOM 1525 C C . GLU A 1 188 ? 9.086 -2.338 -7.941 1 98.88 188 GLU A C 1
ATOM 1527 O O . GLU A 1 188 ? 9.078 -1.235 -7.391 1 98.88 188 GLU A O 1
ATOM 1532 N N . MET A 1 189 ? 10.125 -2.846 -8.57 1 98.88 189 MET A N 1
ATOM 1533 C CA . MET A 1 189 ? 11.391 -2.113 -8.57 1 98.88 189 MET A CA 1
ATOM 1534 C C . MET A 1 189 ? 11.219 -0.74 -9.211 1 98.88 189 MET A C 1
ATOM 1536 O O . MET A 1 189 ? 11.742 0.255 -8.711 1 98.88 189 MET A O 1
ATOM 1540 N N . LEU A 1 190 ? 10.5 -0.715 -10.289 1 98.81 190 LEU A N 1
ATOM 1541 C CA . LEU A 1 190 ? 10.289 0.545 -10.992 1 98.81 190 LEU A CA 1
ATOM 1542 C C . LEU A 1 190 ? 9.547 1.543 -10.109 1 98.81 190 LEU A C 1
ATOM 1544 O O . LEU A 1 190 ? 9.938 2.709 -10.016 1 98.81 190 LEU A O 1
ATOM 1548 N N . PHE A 1 191 ? 8.555 1.114 -9.469 1 98.88 191 PHE A N 1
ATOM 1549 C CA . PHE A 1 191 ? 7.793 1.993 -8.586 1 98.88 191 PHE A CA 1
ATOM 1550 C C . PHE A 1 191 ? 8.664 2.502 -7.445 1 98.88 191 PHE A C 1
ATOM 1552 O O . PHE A 1 191 ? 8.68 3.699 -7.152 1 98.88 191 PHE A O 1
ATOM 1559 N N . HIS A 1 192 ? 9.336 1.637 -6.781 1 98.88 192 HIS A N 1
ATOM 1560 C CA . HIS A 1 192 ? 10.141 2.025 -5.629 1 98.88 192 HIS A CA 1
ATOM 1561 C C . HIS A 1 192 ? 11.266 2.975 -6.035 1 98.88 192 HIS A C 1
ATOM 1563 O O . HIS A 1 192 ? 11.609 3.895 -5.285 1 98.88 192 HIS A O 1
ATOM 1569 N N . ALA A 1 193 ? 11.844 2.707 -7.18 1 98.88 193 ALA A N 1
ATOM 1570 C CA . ALA A 1 193 ? 12.898 3.592 -7.664 1 98.88 193 ALA A CA 1
ATOM 1571 C C . ALA A 1 193 ? 12.367 5 -7.91 1 98.88 193 ALA A C 1
ATOM 1573 O O . ALA A 1 193 ? 12.977 5.984 -7.484 1 98.88 193 ALA A O 1
ATOM 1574 N N . LYS A 1 194 ? 11.211 5.105 -8.547 1 98.88 194 LYS A N 1
ATOM 1575 C CA . LYS A 1 194 ? 10.625 6.406 -8.852 1 98.88 194 LYS A CA 1
ATOM 1576 C C . LYS A 1 194 ? 10.148 7.109 -7.586 1 98.88 194 LYS A C 1
ATOM 1578 O O . LYS A 1 194 ? 10.312 8.32 -7.438 1 98.88 194 LYS A O 1
ATOM 1583 N N . ALA A 1 195 ? 9.547 6.387 -6.734 1 98.88 195 ALA A N 1
ATOM 1584 C CA . ALA A 1 195 ? 9.102 6.961 -5.469 1 98.88 195 ALA A CA 1
ATOM 1585 C C . ALA A 1 195 ? 10.273 7.527 -4.68 1 98.88 195 ALA A C 1
ATOM 1587 O O . ALA A 1 195 ? 10.203 8.641 -4.16 1 98.88 195 ALA A O 1
ATOM 1588 N N . LEU A 1 196 ? 11.359 6.73 -4.621 1 98.75 196 LEU A N 1
ATOM 1589 C CA . LEU A 1 196 ? 12.547 7.156 -3.883 1 98.75 196 LEU A CA 1
ATOM 1590 C C . LEU A 1 196 ? 13.141 8.422 -4.484 1 98.75 196 LEU A C 1
ATOM 1592 O O . LEU A 1 196 ? 13.578 9.32 -3.758 1 98.75 196 LEU A O 1
ATOM 1596 N N . GLU A 1 197 ? 13.141 8.484 -5.762 1 98.75 197 GLU A N 1
ATOM 1597 C CA . GLU A 1 197 ? 13.625 9.68 -6.449 1 98.75 197 GLU A CA 1
ATOM 1598 C C . GLU A 1 197 ? 12.812 10.914 -6.055 1 98.75 197 GLU A C 1
ATOM 1600 O O . GLU A 1 197 ? 13.383 11.945 -5.695 1 98.75 197 GLU A O 1
ATOM 1605 N N . VAL A 1 198 ? 11.523 10.805 -6.117 1 98.88 198 VAL A N 1
ATOM 1606 C CA . VAL A 1 198 ? 10.641 11.93 -5.816 1 98.88 198 VAL A CA 1
ATOM 1607 C C . VAL A 1 198 ? 10.766 12.297 -4.34 1 98.88 198 VAL A C 1
ATOM 1609 O O . VAL A 1 198 ? 10.898 13.477 -3.998 1 98.88 198 VAL A O 1
ATOM 1612 N N . TYR A 1 199 ? 10.781 11.352 -3.42 1 98.75 199 TYR A N 1
ATOM 1613 C CA . TYR A 1 199 ? 10.828 11.617 -1.986 1 98.75 199 TYR A CA 1
ATOM 1614 C C . TYR A 1 199 ? 12.156 12.25 -1.591 1 98.75 199 TYR A C 1
ATOM 1616 O O . TYR A 1 199 ? 12.211 13.078 -0.675 1 98.75 199 TYR A O 1
ATOM 1624 N N . THR A 1 200 ? 13.211 11.852 -2.279 1 98.56 200 THR A N 1
ATOM 1625 C CA . THR A 1 200 ? 14.508 12.484 -2.023 1 98.56 200 THR A CA 1
ATOM 1626 C C . THR A 1 200 ? 14.438 13.984 -2.311 1 98.56 200 THR A C 1
ATOM 1628 O O . THR A 1 200 ? 14.914 14.797 -1.513 1 98.56 200 THR A O 1
ATOM 1631 N N . ARG A 1 201 ? 13.844 14.312 -3.412 1 98 201 ARG A N 1
ATOM 1632 C CA . ARG A 1 201 ? 13.641 15.719 -3.748 1 98 201 ARG A CA 1
ATOM 1633 C C . ARG A 1 201 ? 12.711 16.391 -2.744 1 98 201 ARG A C 1
ATOM 1635 O O . ARG A 1 201 ? 12.953 17.531 -2.346 1 98 201 ARG A O 1
ATOM 1642 N N . THR A 1 202 ? 11.664 15.719 -2.389 1 98.44 202 THR A N 1
ATOM 1643 C CA . THR A 1 202 ? 10.695 16.25 -1.435 1 98.44 202 THR A CA 1
ATOM 1644 C C . THR A 1 202 ? 11.367 16.547 -0.095 1 98.44 202 THR A C 1
ATOM 1646 O O . THR A 1 202 ? 11.07 17.562 0.544 1 98.44 202 THR A O 1
ATOM 1649 N N . TYR A 1 203 ? 12.234 15.664 0.338 1 98.25 203 TYR A N 1
ATOM 1650 C CA . TYR A 1 203 ? 12.984 15.852 1.581 1 98.25 203 TYR A CA 1
ATOM 1651 C C . TYR A 1 203 ? 13.789 17.141 1.547 1 98.25 203 TYR A C 1
ATOM 1653 O O . TYR A 1 203 ? 13.766 17.922 2.502 1 98.25 203 TYR A O 1
ATOM 1661 N N . ASP A 1 204 ? 14.445 17.359 0.474 1 97.56 204 ASP A N 1
ATOM 1662 C CA . ASP A 1 204 ? 15.266 18.547 0.312 1 97.56 204 ASP A CA 1
ATOM 1663 C C . ASP A 1 204 ? 14.406 19.812 0.353 1 97.56 204 ASP A C 1
ATOM 1665 O O . ASP A 1 204 ? 14.789 20.812 0.965 1 97.56 204 ASP A O 1
ATOM 1669 N N . ASN A 1 205 ? 13.297 19.75 -0.303 1 96.56 205 ASN A N 1
ATOM 1670 C CA . ASN A 1 205 ? 12.375 20.891 -0.315 1 96.56 205 ASN A CA 1
ATOM 1671 C C . ASN A 1 205 ? 11.875 21.219 1.088 1 96.56 205 ASN A C 1
ATOM 1673 O O . ASN A 1 205 ? 11.805 22.391 1.467 1 96.56 205 ASN A O 1
ATOM 1677 N N . LEU A 1 206 ? 11.562 20.188 1.854 1 97.12 206 LEU A N 1
ATOM 1678 C CA . LEU A 1 206 ? 11.07 20.406 3.215 1 97.12 206 LEU A CA 1
ATOM 1679 C C . LEU A 1 206 ? 12.172 20.953 4.109 1 97.12 206 LEU A C 1
ATOM 1681 O O . LEU A 1 206 ? 11.922 21.828 4.945 1 97.12 206 LEU A O 1
ATOM 1685 N N . GLU A 1 207 ? 13.367 20.547 3.873 1 95.5 207 GLU A N 1
ATOM 1686 C CA . GLU A 1 207 ? 14.508 21 4.672 1 95.5 207 GLU A CA 1
ATOM 1687 C C . GLU A 1 207 ? 14.797 22.484 4.43 1 95.5 207 GLU A C 1
ATOM 1689 O O . GLU A 1 207 ? 15.203 23.188 5.348 1 95.5 207 GLU A O 1
ATOM 1694 N N . THR A 1 208 ? 14.5 22.922 3.283 1 94.5 208 THR A N 1
ATOM 1695 C CA . THR A 1 208 ? 14.82 24.297 2.912 1 94.5 208 THR A CA 1
ATOM 1696 C C . THR A 1 208 ? 13.695 25.234 3.311 1 94.5 208 THR A C 1
ATOM 1698 O O . THR A 1 208 ? 13.867 26.453 3.299 1 94.5 208 THR A O 1
ATOM 1701 N N . MET A 1 209 ? 12.57 24.688 3.646 1 92.44 209 MET A N 1
ATOM 1702 C CA . MET A 1 209 ? 11.445 25.516 4.074 1 92.44 209 MET A CA 1
ATOM 1703 C C . MET A 1 209 ? 11.781 26.266 5.363 1 92.44 209 MET A C 1
ATOM 1705 O O . MET A 1 209 ? 12.141 25.656 6.363 1 92.44 209 MET A O 1
ATOM 1709 N N . ASN A 1 210 ? 11.688 27.594 5.324 1 91.94 210 ASN A N 1
ATOM 1710 C CA . ASN A 1 210 ? 11.914 28.438 6.496 1 91.94 210 ASN A CA 1
ATOM 1711 C C . ASN A 1 210 ? 10.594 28.844 7.152 1 91.94 210 ASN A C 1
ATOM 1713 O O . ASN A 1 210 ? 9.953 29.797 6.719 1 91.94 210 ASN A O 1
ATOM 1717 N N . THR A 1 211 ? 10.273 28.219 8.242 1 88.88 211 THR A N 1
ATOM 1718 C CA . THR A 1 211 ? 8.984 28.422 8.906 1 88.88 211 THR A CA 1
ATOM 1719 C C . THR A 1 211 ? 8.969 29.75 9.648 1 88.88 211 THR A C 1
ATOM 1721 O O . THR A 1 211 ? 7.902 30.25 10.031 1 88.88 211 THR A O 1
ATOM 1724 N N . GLN A 1 212 ? 10.133 30.406 9.758 1 87.5 212 GLN A N 1
ATOM 1725 C CA . GLN A 1 212 ? 10.203 31.641 10.516 1 87.5 212 GLN A CA 1
ATOM 1726 C C . GLN A 1 212 ? 10.117 32.875 9.594 1 87.5 212 GLN A C 1
ATOM 1728 O O . GLN A 1 212 ? 9.828 33.969 10.047 1 87.5 212 GLN A O 1
ATOM 1733 N N . LYS A 1 213 ? 10.227 32.656 8.352 1 84.69 213 LYS A N 1
ATOM 1734 C CA . LYS A 1 213 ? 10.289 33.75 7.398 1 84.69 213 LYS A CA 1
ATOM 1735 C C . LYS A 1 213 ? 8.984 34.562 7.391 1 84.69 213 LYS A C 1
ATOM 1737 O O . LYS A 1 213 ? 8.992 35.781 7.383 1 84.69 213 LYS A O 1
ATOM 1742 N N . ASP A 1 214 ? 7.82 33.875 7.496 1 79.12 214 ASP A N 1
ATOM 1743 C CA . ASP A 1 214 ? 6.52 34.531 7.406 1 79.12 214 ASP A CA 1
ATOM 1744 C C . ASP A 1 214 ? 6.148 35.188 8.727 1 79.12 214 ASP A C 1
ATOM 1746 O O . ASP A 1 214 ? 5.375 36.156 8.75 1 79.12 214 ASP A O 1
ATOM 1750 N N . LEU A 1 215 ? 6.66 34.688 9.789 1 77.56 215 LEU A N 1
ATOM 1751 C CA . LEU A 1 215 ? 6.355 35.25 11.094 1 77.56 215 LEU A CA 1
ATOM 1752 C C . LEU A 1 215 ? 7.086 36.562 11.297 1 77.56 215 LEU A C 1
ATOM 1754 O O . LEU A 1 215 ? 6.613 37.438 12.031 1 77.56 215 LEU A O 1
ATOM 1758 N N . GLU A 1 216 ? 8.117 36.688 10.594 1 68.69 216 GLU A N 1
ATOM 1759 C CA . GLU A 1 216 ? 8.906 37.906 10.695 1 68.69 216 GLU A CA 1
ATOM 1760 C C . GLU A 1 216 ? 8.297 39.062 9.875 1 68.69 216 GLU A C 1
ATOM 1762 O O . GLU A 1 216 ? 8.398 40.219 10.242 1 68.69 216 GLU A O 1
ATOM 1767 N N . VAL A 1 217 ? 7.625 38.812 8.828 1 58.34 217 VAL A N 1
ATOM 1768 C CA . VAL A 1 217 ? 7.141 39.844 7.902 1 58.34 217 VAL A CA 1
ATOM 1769 C C . VAL A 1 217 ? 5.758 40.312 8.336 1 58.34 217 VAL A C 1
ATOM 1771 O O . VAL A 1 217 ? 5.441 41.5 8.227 1 58.34 217 VAL A O 1
ATOM 1774 N N . GLN A 1 218 ? 4.871 39.5 8.648 1 56.69 218 GLN A N 1
ATOM 1775 C CA . GLN A 1 218 ? 3.531 39.938 9.031 1 56.69 218 GLN A CA 1
ATOM 1776 C C . GLN A 1 218 ? 3.227 39.531 10.477 1 56.69 218 GLN A C 1
ATOM 1778 O O . GLN A 1 218 ? 2.625 38.469 10.727 1 56.69 218 GLN A O 1
ATOM 1783 N N . PRO A 1 219 ? 3.898 40.469 11.352 1 51.81 219 PRO A N 1
ATOM 1784 C CA . PRO A 1 219 ? 3.549 40.188 12.742 1 51.81 219 PRO A CA 1
ATOM 1785 C C . PRO A 1 219 ? 2.053 40.344 13.016 1 51.81 219 PRO A C 1
ATOM 1787 O O . PRO A 1 219 ? 1.362 41.062 12.312 1 51.81 219 PRO A O 1
ATOM 1790 N N . MET A 1 220 ? 1.4 39.438 13.672 1 52.38 220 MET A N 1
ATOM 1791 C CA . MET A 1 220 ? -0.004 39.594 14.039 1 52.38 220 MET A CA 1
ATOM 1792 C C . MET A 1 220 ? -0.293 41.062 14.445 1 52.38 220 MET A C 1
ATOM 1794 O O . MET A 1 220 ? 0.513 41.688 15.133 1 52.38 220 MET A O 1
ATOM 1798 N N . PRO A 1 221 ? -1.189 41.844 13.719 1 47.19 221 PRO A N 1
ATOM 1799 C CA . PRO A 1 221 ? -1.499 43.219 14.109 1 47.19 221 PRO A CA 1
ATOM 1800 C C . PRO A 1 221 ? -1.695 43.375 15.617 1 47.19 221 PRO A C 1
ATOM 1802 O O . PRO A 1 221 ? -2.396 42.562 16.234 1 47.19 221 PRO A O 1
ATOM 1805 N N . MET A 1 222 ? -0.821 44.062 16.328 1 46.41 222 MET A N 1
ATOM 1806 C CA . MET A 1 222 ? -0.928 44.406 17.75 1 46.41 222 MET A CA 1
ATOM 1807 C C . MET A 1 222 ? -2.156 45.281 18 1 46.41 222 MET A C 1
ATOM 1809 O O . MET A 1 222 ? -2.424 46.219 17.266 1 46.41 222 MET A O 1
ATOM 1813 N N . ILE A 1 223 ? -3.135 44.844 18.703 1 50.28 223 ILE A N 1
ATOM 1814 C CA . ILE A 1 223 ? -4.301 45.625 19.109 1 50.28 223 ILE A CA 1
ATOM 1815 C C . ILE A 1 223 ? -3.852 46.875 19.844 1 50.28 223 ILE A C 1
ATOM 1817 O O . ILE A 1 223 ? -3.143 46.812 20.844 1 50.28 223 ILE A O 1
ATOM 1821 N N . GLN A 1 224 ? -3.809 48.094 19.172 1 48.81 224 GLN A N 1
ATOM 1822 C CA . GLN A 1 224 ? -3.49 49.344 19.828 1 48.81 224 GLN A CA 1
ATOM 1823 C C . GLN A 1 224 ? -4.562 49.719 20.844 1 48.81 224 GLN A C 1
ATOM 1825 O O . GLN A 1 224 ? -5.758 49.625 20.562 1 48.81 224 GLN A O 1
ATOM 1830 N N . PRO A 1 225 ? -4.207 50.031 22.094 1 48.72 225 PRO A N 1
ATOM 1831 C CA . PRO A 1 225 ? -5.145 50.5 23.125 1 48.72 225 PRO A CA 1
ATOM 1832 C C . PRO A 1 225 ? -5.867 51.781 22.734 1 48.72 225 PRO A C 1
ATOM 1834 O O . PRO A 1 225 ? -5.316 52.594 22 1 48.72 225 PRO A O 1
ATOM 1837 N N . PRO A 1 226 ? -7.113 51.906 22.844 1 44.53 226 PRO A N 1
ATOM 1838 C CA . PRO A 1 226 ? -7.746 53.219 22.641 1 44.53 226 PRO A CA 1
ATOM 1839 C C . PRO A 1 226 ? -7.125 54.312 23.5 1 44.53 226 PRO A C 1
ATOM 1841 O O . PRO A 1 226 ? -6.75 54.062 24.641 1 44.53 226 PRO A O 1
ATOM 1844 N N . SER A 1 227 ? -6.363 55.219 22.969 1 40.22 227 SER A N 1
ATOM 1845 C CA . SER A 1 227 ? -5.906 56.375 23.734 1 40.22 227 SER A CA 1
ATOM 1846 C C . SER A 1 227 ? -7.078 57.125 24.359 1 40.22 227 SER A C 1
ATOM 1848 O O . SER A 1 227 ? -8.031 57.469 23.672 1 40.22 227 SER A O 1
ATOM 1850 N N . LEU A 1 228 ? -7.484 56.969 25.547 1 47.44 228 LEU A N 1
ATOM 1851 C CA . LEU A 1 228 ? -8.398 57.875 26.234 1 47.44 228 LEU A CA 1
ATOM 1852 C C . LEU A 1 228 ? -8.023 59.312 25.984 1 47.44 228 LEU A C 1
ATOM 1854 O O . LEU A 1 228 ? -6.891 59.719 26.25 1 47.44 228 LEU A O 1
ATOM 1858 N N . SER A 1 229 ? -8.523 60 25.031 1 41.41 229 SER A N 1
ATOM 1859 C CA . SER A 1 229 ? -8.344 61.469 24.922 1 41.41 229 SER A CA 1
ATOM 1860 C C . SER A 1 229 ? -8.594 62.125 26.266 1 41.41 229 SER A C 1
ATOM 1862 O O . SER A 1 229 ? -9.594 61.844 26.938 1 41.41 229 SER A O 1
ATOM 1864 N N . PRO A 1 230 ? -7.637 62.75 26.891 1 42.53 230 PRO A N 1
ATOM 1865 C CA . PRO A 1 230 ? -7.809 63.562 28.109 1 42.53 230 PRO A CA 1
ATOM 1866 C C . PRO A 1 230 ? -8.93 64.625 27.969 1 42.53 230 PRO A C 1
ATOM 1868 O O . PRO A 1 230 ? -9.156 65.125 26.875 1 42.53 230 PRO A O 1
ATOM 1871 N N . SER A 1 231 ? -10.055 64.438 28.547 1 40.69 231 SER A N 1
ATOM 1872 C CA . SER A 1 231 ? -11.039 65.562 28.656 1 40.69 231 SER A CA 1
ATOM 1873 C C . SER A 1 231 ? -10.359 66.875 28.859 1 40.69 231 SER A C 1
ATOM 1875 O O . SER A 1 231 ? -9.539 67.062 29.766 1 40.69 231 SER A O 1
ATOM 1877 N N . SER A 1 232 ? -10.195 67.688 27.875 1 39.78 232 SER A N 1
ATOM 1878 C CA . SER A 1 232 ? -9.734 69.062 27.984 1 39.78 232 SER A CA 1
ATOM 1879 C C . SER A 1 232 ? -10.477 69.812 29.094 1 39.78 232 SER A C 1
ATOM 1881 O O . SER A 1 232 ? -11.688 69.625 29.25 1 39.78 232 SER A O 1
ATOM 1883 N N . PRO A 1 233 ? -9.875 70.375 30.156 1 45.53 233 PRO A N 1
ATOM 1884 C CA . PRO A 1 233 ? -10.531 71.25 31.156 1 45.53 233 PRO A CA 1
ATOM 1885 C C . PRO A 1 233 ? -11.484 72.25 30.531 1 45.53 233 PRO A C 1
ATOM 1887 O O . PRO A 1 233 ? -11.305 72.625 29.375 1 45.53 233 PRO A O 1
ATOM 1890 N N . PRO A 1 234 ? -12.773 72.312 30.891 1 43.91 234 PRO A N 1
ATOM 1891 C CA . PRO A 1 234 ? -13.57 73.375 30.344 1 43.91 234 PRO A CA 1
ATOM 1892 C C . PRO A 1 234 ? -12.852 74.75 30.406 1 43.91 234 PRO A C 1
ATOM 1894 O O . PRO A 1 234 ? -11.984 74.938 31.266 1 43.91 234 PRO A O 1
ATOM 1897 N N . PRO A 1 235 ? -13.023 75.625 29.328 1 40.47 235 PRO A N 1
ATOM 1898 C CA . PRO A 1 235 ? -12.391 76.938 29.547 1 40.47 235 PRO A CA 1
ATOM 1899 C C . PRO A 1 235 ? -12.852 77.625 30.844 1 40.47 235 PRO A C 1
ATOM 1901 O O . PRO A 1 235 ? -13.969 77.375 31.312 1 40.47 235 PRO A O 1
ATOM 1904 N N . MET B 1 1 ? -14.148 55.375 19.25 1 45.88 1 MET B N 1
ATOM 1905 C CA . MET B 1 1 ? -14.555 54.125 19.891 1 45.88 1 MET B CA 1
ATOM 1906 C C . MET B 1 1 ? -14.852 53.062 18.844 1 45.88 1 MET B C 1
ATOM 1908 O O . MET B 1 1 ? -14.383 51.938 18.953 1 45.88 1 MET B O 1
ATOM 1912 N N . ASN B 1 2 ? -15.516 53.469 17.688 1 48.59 2 ASN B N 1
ATOM 1913 C CA . ASN B 1 2 ? -16.016 52.531 16.672 1 48.59 2 ASN B CA 1
ATOM 1914 C C . ASN B 1 2 ? -14.867 51.938 15.859 1 48.59 2 ASN B C 1
ATOM 1916 O O . ASN B 1 2 ? -14.875 50.719 15.555 1 48.59 2 ASN B O 1
ATOM 1920 N N . SER B 1 3 ? -13.992 52.812 15.523 1 47.94 3 SER B N 1
ATOM 1921 C CA . SER B 1 3 ? -12.922 52.344 14.641 1 47.94 3 SER B CA 1
ATOM 1922 C C . SER B 1 3 ? -11.977 51.375 15.359 1 47.94 3 SER B C 1
ATOM 1924 O O . SER B 1 3 ? -11.57 50.375 14.805 1 47.94 3 SER B O 1
ATOM 1926 N N . PHE B 1 4 ? -11.641 51.688 16.578 1 47.69 4 PHE B N 1
ATOM 1927 C CA . PHE B 1 4 ? -10.766 50.875 17.391 1 47.69 4 PHE B CA 1
ATOM 1928 C C . PHE B 1 4 ? -11.398 49.5 17.672 1 47.69 4 PHE B C 1
ATOM 1930 O O . PHE B 1 4 ? -10.719 48.469 17.625 1 47.69 4 PHE B O 1
ATOM 1937 N N . LEU B 1 5 ? -12.664 49.562 17.938 1 57.47 5 LEU B N 1
ATOM 1938 C CA . LEU B 1 5 ? -13.414 48.344 18.125 1 57.47 5 LEU B CA 1
ATOM 1939 C C . LEU B 1 5 ? -13.375 47.469 16.875 1 57.47 5 LEU B C 1
ATOM 1941 O O . LEU B 1 5 ? -13.266 46.25 16.969 1 57.47 5 LEU B O 1
ATOM 1945 N N . SER B 1 6 ? -13.109 48.25 15.852 1 68.38 6 SER B N 1
ATOM 1946 C CA . SER B 1 6 ? -13.133 47.531 14.578 1 68.38 6 SER B CA 1
ATOM 1947 C C . SER B 1 6 ? -11.82 46.812 14.32 1 68.38 6 SER B C 1
ATOM 1949 O O . SER B 1 6 ? -11.812 45.656 13.898 1 68.38 6 SER B O 1
ATOM 1951 N N . SER B 1 7 ? -10.719 47.469 14.719 1 71.38 7 SER B N 1
ATOM 1952 C CA . SER B 1 7 ? -9.422 46.844 14.477 1 71.38 7 SER B CA 1
ATOM 1953 C C . SER B 1 7 ? -9.195 45.656 15.406 1 71.38 7 SER B C 1
ATOM 1955 O O . SER B 1 7 ? -8.664 44.625 14.992 1 71.38 7 SER B O 1
ATOM 1957 N N . ARG B 1 8 ? -9.68 45.844 16.672 1 76.19 8 ARG B N 1
ATOM 1958 C CA . ARG B 1 8 ? -9.57 44.75 17.641 1 76.19 8 ARG B CA 1
ATOM 1959 C C . ARG B 1 8 ? -10.398 43.531 17.219 1 76.19 8 ARG B C 1
ATOM 1961 O O . ARG B 1 8 ? -9.938 42.406 17.328 1 76.19 8 ARG B O 1
ATOM 1968 N N . ASP B 1 9 ? -11.414 43.844 16.641 1 76.75 9 ASP B N 1
ATOM 1969 C CA . ASP B 1 9 ? -12.312 42.781 16.203 1 76.75 9 ASP B CA 1
ATOM 1970 C C . ASP B 1 9 ? -11.711 42 15.055 1 76.75 9 ASP B C 1
ATOM 1972 O O . ASP B 1 9 ? -11.828 40.75 15.008 1 76.75 9 ASP B O 1
ATOM 1976 N N . VAL B 1 10 ? -11.102 42.719 14.195 1 80.19 10 VAL B N 1
ATOM 1977 C CA . VAL B 1 10 ? -10.492 42.062 13.039 1 80.19 10 VAL B CA 1
ATOM 1978 C C . VAL B 1 10 ? -9.344 41.156 13.492 1 80.19 10 VAL B C 1
ATOM 1980 O O . VAL B 1 10 ? -9.18 40.062 12.992 1 80.19 10 VAL B O 1
ATOM 1983 N N . GLN B 1 11 ? -8.586 41.625 14.461 1 80.25 11 GLN B N 1
ATOM 1984 C CA . GLN B 1 11 ? -7.438 40.875 14.961 1 80.25 11 GLN B CA 1
ATOM 1985 C C . GLN B 1 11 ? -7.887 39.594 15.688 1 80.25 11 GLN B C 1
ATOM 1987 O O . GLN B 1 11 ? -7.297 38.531 15.516 1 80.25 11 GLN B O 1
ATOM 1992 N N . VAL B 1 12 ? -8.867 39.75 16.453 1 80.75 12 VAL B N 1
ATOM 1993 C CA . VAL B 1 12 ? -9.383 38.594 17.203 1 80.75 12 VAL B CA 1
ATOM 1994 C C . VAL B 1 12 ? -9.945 37.562 16.234 1 80.75 12 VAL B C 1
ATOM 1996 O O . VAL B 1 12 ? -9.734 36.375 16.422 1 80.75 12 VAL B O 1
ATOM 1999 N N . LYS B 1 13 ? -10.609 38.062 15.266 1 85.88 13 LYS B N 1
ATOM 2000 C CA . LYS B 1 13 ? -11.18 37.156 14.266 1 85.88 13 LYS B CA 1
ATOM 2001 C C . LYS B 1 13 ? -10.086 36.375 13.531 1 85.88 13 LYS B C 1
ATOM 2003 O O . LYS B 1 13 ? -10.25 35.219 13.234 1 85.88 13 LYS B O 1
ATOM 2008 N N . SER B 1 14 ? -9.039 37.062 13.25 1 87.5 14 SER B N 1
ATOM 2009 C CA . SER B 1 14 ? -7.922 36.406 12.578 1 87.5 14 SER B CA 1
ATOM 2010 C C . SER B 1 14 ? -7.312 35.312 13.453 1 87.5 14 SER B C 1
ATOM 2012 O O . SER B 1 14 ? -6.941 34.25 12.945 1 87.5 14 SER B O 1
ATOM 2014 N N . MET B 1 15 ? -7.215 35.562 14.727 1 87.5 15 MET B N 1
ATOM 2015 C CA . MET B 1 15 ? -6.684 34.594 15.664 1 87.5 15 MET B CA 1
ATOM 2016 C C . MET B 1 15 ? -7.602 33.375 15.766 1 87.5 15 MET B C 1
ATOM 2018 O O . MET B 1 15 ? -7.133 32.219 15.781 1 87.5 15 MET B O 1
ATOM 2022 N N . GLU B 1 16 ? -8.859 33.719 15.82 1 89.81 16 GLU B N 1
ATOM 2023 C CA . GLU B 1 16 ? -9.852 32.625 15.859 1 89.81 16 GLU B CA 1
ATOM 2024 C C . GLU B 1 16 ? -9.773 31.781 14.602 1 89.81 16 GLU B C 1
ATOM 2026 O O . GLU B 1 16 ? -9.883 30.547 14.68 1 89.81 16 GLU B O 1
ATOM 2031 N N . GLN B 1 17 ? -9.617 32.406 13.516 1 91.62 17 GLN B N 1
ATOM 2032 C CA . GLN B 1 17 ? -9.539 31.688 12.234 1 91.62 17 GLN B CA 1
ATOM 2033 C C . GLN B 1 17 ? -8.305 30.797 12.172 1 91.62 17 GLN B C 1
ATOM 2035 O O . GLN B 1 17 ? -8.344 29.703 11.617 1 91.62 17 GLN B O 1
ATOM 2040 N N . THR B 1 18 ? -7.23 31.328 12.703 1 90.75 18 THR B N 1
ATOM 2041 C CA . THR B 1 18 ? -5.996 30.547 12.734 1 90.75 18 THR B CA 1
ATOM 2042 C C . THR B 1 18 ? -6.207 29.234 13.484 1 90.75 18 THR B C 1
ATOM 2044 O O . THR B 1 18 ? -5.801 28.172 13.008 1 90.75 18 THR B O 1
ATOM 2047 N N . VAL B 1 19 ? -6.844 29.297 14.602 1 94.06 19 VAL B N 1
ATOM 2048 C CA . VAL B 1 19 ? -7.09 28.125 15.43 1 94.06 19 VAL B CA 1
ATOM 2049 C C . VAL B 1 19 ? -8.086 27.203 14.734 1 94.06 19 VAL B C 1
ATOM 2051 O O . VAL B 1 19 ? -7.918 25.984 14.727 1 94.06 19 VAL B O 1
ATOM 2054 N N . LYS B 1 20 ? -9.094 27.766 14.109 1 94.94 20 LYS B N 1
ATOM 2055 C CA . LYS B 1 20 ? -10.117 27 13.406 1 94.94 20 LYS B CA 1
ATOM 2056 C C . LYS B 1 20 ? -9.523 26.234 12.227 1 94.94 20 LYS B C 1
ATOM 2058 O O . LYS B 1 20 ? -9.836 25.062 12.008 1 94.94 20 LYS B O 1
ATOM 2063 N N . HIS B 1 21 ? -8.727 26.875 11.453 1 94.06 21 HIS B N 1
ATOM 2064 C CA . HIS B 1 21 ? -8.062 26.234 10.32 1 94.06 21 HIS B CA 1
ATOM 2065 C C . HIS B 1 21 ? -7.164 25.094 10.789 1 94.06 21 HIS B C 1
ATOM 2067 O O . HIS B 1 21 ? -7.148 24.031 10.18 1 94.06 21 HIS B O 1
ATOM 2073 N N . ALA B 1 22 ? -6.387 25.422 11.828 1 93.69 22 ALA B N 1
ATOM 2074 C CA . ALA B 1 22 ? -5.512 24.375 12.359 1 93.69 22 ALA B CA 1
ATOM 2075 C C . ALA B 1 22 ? -6.312 23.156 12.797 1 93.69 22 ALA B C 1
ATOM 2077 O O . ALA B 1 22 ? -5.934 22.016 12.5 1 93.69 22 ALA B O 1
ATOM 2078 N N . GLU B 1 23 ? -7.398 23.391 13.469 1 95.31 23 GLU B N 1
ATOM 2079 C CA . GLU B 1 23 ? -8.258 22.312 13.93 1 95.31 23 GLU B CA 1
ATOM 2080 C C . GLU B 1 23 ? -8.789 21.484 12.758 1 95.31 23 GLU B C 1
ATOM 2082 O O . GLU B 1 23 ? -8.703 20.266 12.766 1 95.31 23 GLU B O 1
ATOM 2087 N N . LYS B 1 24 ? -9.242 22.078 11.797 1 96.88 24 LYS B N 1
ATOM 2088 C CA . LYS B 1 24 ? -9.844 21.406 10.648 1 96.88 24 LYS B CA 1
ATOM 2089 C C . LYS B 1 24 ? -8.812 20.609 9.859 1 96.88 24 LYS B C 1
ATOM 2091 O O . LYS B 1 24 ? -8.945 19.406 9.695 1 96.88 24 LYS B O 1
ATOM 2096 N N . TYR B 1 25 ? -7.812 21.281 9.438 1 96.81 25 TYR B N 1
ATOM 2097 C CA . TYR B 1 25 ? -6.902 20.688 8.477 1 96.81 25 TYR B CA 1
ATOM 2098 C C . TYR B 1 25 ? -5.969 19.688 9.148 1 96.81 25 TYR B C 1
ATOM 2100 O O . TYR B 1 25 ? -5.688 18.625 8.602 1 96.81 25 TYR B O 1
ATOM 2108 N N . LEU B 1 26 ? -5.438 20.016 10.352 1 97.31 26 LEU B N 1
ATOM 2109 C CA . LEU B 1 26 ? -4.574 19.047 11.016 1 97.31 26 LEU B CA 1
ATOM 2110 C C . LEU B 1 26 ? -5.363 17.812 11.438 1 97.31 26 LEU B C 1
ATOM 2112 O O . LEU B 1 26 ? -4.832 16.703 11.438 1 97.31 26 LEU B O 1
ATOM 2116 N N . GLY B 1 27 ? -6.633 18.094 11.805 1 97.62 27 GLY B N 1
ATOM 2117 C CA . GLY B 1 27 ? -7.488 16.953 12.102 1 97.62 27 GLY B CA 1
ATOM 2118 C C . GLY B 1 27 ? -7.723 16.062 10.898 1 97.62 27 GLY B C 1
ATOM 2119 O O . GLY B 1 27 ? -7.617 14.836 11.008 1 97.62 27 GLY B O 1
ATOM 2120 N N . GLU B 1 28 ? -8.07 16.625 9.797 1 98.12 28 GLU B N 1
ATOM 2121 C CA . GLU B 1 28 ? -8.32 15.859 8.57 1 98.12 28 GLU B CA 1
ATOM 2122 C C . GLU B 1 28 ? -7.055 15.156 8.094 1 98.12 28 GLU B C 1
ATOM 2124 O O 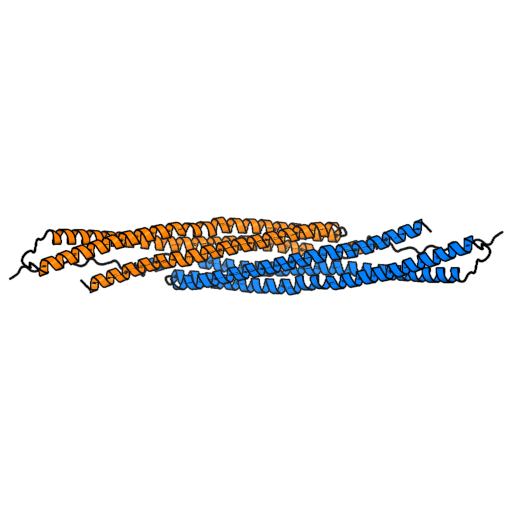. GLU B 1 28 ? -7.105 14 7.664 1 98.12 28 GLU B O 1
ATOM 2129 N N . ILE B 1 29 ? -5.961 15.836 8.156 1 98.5 29 ILE B N 1
ATOM 2130 C CA . ILE B 1 29 ? -4.688 15.266 7.734 1 98.5 29 ILE B CA 1
ATOM 2131 C C . ILE B 1 29 ? -4.328 14.086 8.641 1 98.5 29 ILE B C 1
ATOM 2133 O O . ILE B 1 29 ? -3.865 13.047 8.164 1 98.5 29 ILE B O 1
ATOM 2137 N N . CYS B 1 30 ? -4.547 14.305 9.914 1 98.5 30 CYS B N 1
ATOM 2138 C CA . CYS B 1 30 ? -4.305 13.219 10.859 1 98.5 30 CYS B CA 1
ATOM 2139 C C . CYS B 1 30 ? -5.137 11.992 10.5 1 98.5 30 CYS B C 1
ATOM 2141 O O . CYS B 1 30 ? -4.617 10.875 10.438 1 98.5 30 CYS B O 1
ATOM 2143 N N . SER B 1 31 ? -6.438 12.164 10.25 1 98.62 31 SER B N 1
ATOM 2144 C CA . SER B 1 31 ? -7.344 11.07 9.906 1 98.62 31 SER B CA 1
ATOM 2145 C C . SER B 1 31 ? -6.914 10.375 8.625 1 98.62 31 SER B C 1
ATOM 2147 O O . SER B 1 31 ? -6.926 9.141 8.539 1 98.62 31 SER B O 1
ATOM 2149 N N . LEU B 1 32 ? -6.527 11.07 7.668 1 98.81 32 LEU B N 1
ATOM 2150 C CA . LEU B 1 32 ? -6.133 10.516 6.375 1 98.81 32 LEU B CA 1
ATOM 2151 C C . LEU B 1 32 ? -4.812 9.766 6.484 1 98.81 32 LEU B C 1
ATOM 2153 O O . LEU B 1 32 ? -4.648 8.695 5.895 1 98.81 32 LEU B O 1
ATOM 2157 N N . LEU B 1 33 ? -3.869 10.312 7.223 1 98.88 33 LEU B N 1
ATOM 2158 C CA . LEU B 1 33 ? -2.592 9.633 7.395 1 98.88 33 LEU B CA 1
ATOM 2159 C C . LEU B 1 33 ? -2.76 8.359 8.211 1 98.88 33 LEU B C 1
ATOM 2161 O O . LEU B 1 33 ? -2.061 7.367 7.984 1 98.88 33 LEU B O 1
ATOM 2165 N N . ALA B 1 34 ? -3.672 8.422 9.172 1 98.81 34 ALA B N 1
ATOM 2166 C CA . ALA B 1 34 ? -4.008 7.195 9.891 1 98.81 34 ALA B CA 1
ATOM 2167 C C . ALA B 1 34 ? -4.574 6.145 8.938 1 98.81 34 ALA B C 1
ATOM 2169 O O . ALA B 1 34 ? -4.203 4.973 9.008 1 98.81 34 ALA B O 1
ATOM 2170 N N . SER B 1 35 ? -5.48 6.539 8.125 1 98.75 35 SER B N 1
ATOM 2171 C CA . SER B 1 35 ? -6.059 5.629 7.141 1 98.75 35 SER B CA 1
ATOM 2172 C C . SER B 1 35 ? -4.996 5.109 6.176 1 98.75 35 SER B C 1
ATOM 2174 O O . SER B 1 35 ? -4.992 3.93 5.828 1 98.75 35 SER B O 1
ATOM 2176 N N . TYR B 1 36 ? -4.152 6 5.691 1 98.88 36 TYR B N 1
ATOM 2177 C CA . TYR B 1 36 ? -3.023 5.629 4.848 1 98.88 36 TYR B CA 1
ATOM 2178 C C . TYR B 1 36 ? -2.174 4.551 5.516 1 98.88 36 TYR B C 1
ATOM 2180 O O . TYR B 1 36 ? -1.783 3.574 4.875 1 98.88 36 TYR B O 1
ATOM 2188 N N . THR B 1 37 ? -1.918 4.75 6.754 1 98.88 37 THR B N 1
ATOM 2189 C CA . THR B 1 37 ? -1.123 3.803 7.527 1 98.88 37 THR B CA 1
ATOM 2190 C C . THR B 1 37 ? -1.837 2.459 7.637 1 98.88 37 THR B C 1
ATOM 2192 O O . THR B 1 37 ? -1.216 1.404 7.484 1 98.88 37 THR B O 1
ATOM 2195 N N . ARG B 1 38 ? -3.102 2.455 7.848 1 98.62 38 ARG B N 1
ATOM 2196 C CA . ARG B 1 38 ? -3.879 1.224 7.938 1 98.62 38 ARG B CA 1
ATOM 2197 C C . ARG B 1 38 ? -3.898 0.49 6.602 1 98.62 38 ARG B C 1
ATOM 2199 O O . ARG B 1 38 ? -3.807 -0.739 6.559 1 98.62 38 ARG B O 1
ATOM 2206 N N . LYS B 1 39 ? -4.105 1.225 5.52 1 98.75 39 LYS B N 1
ATOM 2207 C CA . LYS B 1 39 ? -4.082 0.611 4.195 1 98.75 39 LYS B CA 1
ATOM 2208 C C . LYS B 1 39 ? -2.73 -0.042 3.918 1 98.75 39 LYS B C 1
ATOM 2210 O O . LYS B 1 39 ? -2.666 -1.104 3.295 1 98.75 39 LYS B O 1
ATOM 2215 N N . THR B 1 40 ? -1.66 0.611 4.309 1 98.88 40 THR B N 1
ATOM 2216 C CA . THR B 1 40 ? -0.322 0.049 4.168 1 98.88 40 THR B CA 1
ATOM 2217 C C . THR B 1 40 ? -0.2 -1.259 4.945 1 98.88 40 THR B C 1
ATOM 2219 O O . THR B 1 40 ? 0.386 -2.227 4.453 1 98.88 40 THR B O 1
ATOM 2222 N N . ALA B 1 41 ? -0.741 -1.271 6.125 1 98.88 41 ALA B N 1
ATOM 2223 C CA . ALA B 1 41 ? -0.73 -2.484 6.941 1 98.88 41 ALA B CA 1
ATOM 2224 C C . ALA B 1 41 ? -1.518 -3.605 6.266 1 98.88 41 ALA B C 1
ATOM 2226 O O . ALA B 1 41 ? -1.097 -4.766 6.281 1 98.88 41 ALA B O 1
ATOM 2227 N N . LYS B 1 42 ? -2.613 -3.287 5.707 1 98.62 42 LYS B N 1
ATOM 2228 C CA . LYS B 1 42 ? -3.43 -4.289 5.027 1 98.62 42 LYS B CA 1
ATOM 2229 C C . LYS B 1 42 ? -2.715 -4.84 3.797 1 98.62 42 LYS B C 1
ATOM 2231 O O . LYS B 1 42 ? -2.85 -6.02 3.469 1 98.62 42 LYS B O 1
ATOM 2236 N N . LEU B 1 43 ? -2.076 -3.955 3.1 1 98.75 43 LEU B N 1
ATOM 2237 C CA . LEU B 1 43 ? -1.249 -4.391 1.979 1 98.75 43 LEU B CA 1
ATOM 2238 C C . LEU B 1 43 ? -0.182 -5.375 2.439 1 98.75 43 LEU B C 1
ATOM 2240 O O . LEU B 1 43 ? 0.032 -6.41 1.801 1 98.75 43 LEU B O 1
ATOM 2244 N N . ARG B 1 44 ? 0.495 -5.051 3.555 1 98.75 44 ARG B N 1
ATOM 2245 C CA . ARG B 1 44 ? 1.474 -5.949 4.16 1 98.75 44 ARG B CA 1
ATOM 2246 C C . ARG B 1 44 ? 0.848 -7.301 4.488 1 98.75 44 ARG B C 1
ATOM 2248 O O . ARG B 1 44 ? 1.428 -8.344 4.191 1 98.75 44 ARG B O 1
ATOM 2255 N N . ASP B 1 45 ? -0.336 -7.332 5.031 1 98.62 45 ASP B N 1
ATOM 2256 C CA . ASP B 1 45 ? -1.024 -8.562 5.402 1 98.62 45 ASP B CA 1
ATOM 2257 C C . ASP B 1 45 ? -1.284 -9.438 4.176 1 98.62 45 ASP B C 1
ATOM 2259 O O . ASP B 1 45 ? -1.12 -10.656 4.23 1 98.62 45 ASP B O 1
ATOM 2263 N N . LYS B 1 46 ? -1.722 -8.859 3.104 1 98.62 46 LYS B N 1
ATOM 2264 C CA . LYS B 1 46 ? -1.978 -9.609 1.875 1 98.62 46 LYS B CA 1
ATOM 2265 C C . LYS B 1 46 ? -0.689 -10.203 1.317 1 98.62 46 LYS B C 1
ATOM 2267 O O . LYS B 1 46 ? -0.688 -11.336 0.821 1 98.62 46 LYS B O 1
ATOM 2272 N N . ALA B 1 47 ? 0.372 -9.422 1.339 1 98.75 47 ALA B N 1
ATOM 2273 C CA . ALA B 1 47 ? 1.666 -9.914 0.874 1 98.75 47 ALA B CA 1
ATOM 2274 C C . ALA B 1 47 ? 2.148 -11.086 1.729 1 98.75 47 ALA B C 1
ATOM 2276 O O . ALA B 1 47 ? 2.764 -12.023 1.218 1 98.75 47 ALA B O 1
ATOM 2277 N N . ASP B 1 48 ? 1.849 -11.023 3.006 1 98.75 48 ASP B N 1
ATOM 2278 C CA . ASP B 1 48 ? 2.221 -12.125 3.891 1 98.75 48 ASP B CA 1
ATOM 2279 C C . ASP B 1 48 ? 1.52 -13.422 3.482 1 98.75 48 ASP B C 1
ATOM 2281 O O . ASP B 1 48 ? 2.109 -14.5 3.551 1 98.75 48 ASP B O 1
ATOM 2285 N N . LEU B 1 49 ? 0.295 -13.32 3.139 1 98.81 49 LEU B N 1
ATOM 2286 C CA . LEU B 1 49 ? -0.433 -14.492 2.666 1 98.81 49 LEU B CA 1
ATOM 2287 C C . LEU B 1 49 ? 0.174 -15.023 1.371 1 98.81 49 LEU B C 1
ATOM 2289 O O . LEU B 1 49 ? 0.286 -16.234 1.185 1 98.81 49 LEU B O 1
ATOM 2293 N N . LEU B 1 50 ? 0.527 -14.125 0.476 1 98.75 50 LEU B N 1
ATOM 2294 C CA . LEU B 1 50 ? 1.192 -14.516 -0.761 1 98.75 50 LEU B CA 1
ATOM 2295 C C . LEU B 1 50 ? 2.488 -15.266 -0.467 1 98.75 50 LEU B C 1
ATOM 2297 O O . LEU B 1 50 ? 2.779 -16.281 -1.1 1 98.75 50 LEU B O 1
ATOM 2301 N N . VAL B 1 51 ? 3.248 -14.734 0.494 1 98.88 51 VAL B N 1
ATOM 2302 C CA . VAL B 1 51 ? 4.504 -15.359 0.903 1 98.88 51 VAL B CA 1
ATOM 2303 C C . VAL B 1 51 ? 4.242 -16.797 1.351 1 98.88 51 VAL B C 1
ATOM 2305 O O . VAL B 1 51 ? 4.941 -17.719 0.928 1 98.88 51 VAL B O 1
ATOM 2308 N N . ALA B 1 52 ? 3.254 -16.969 2.143 1 98.69 52 ALA B N 1
ATOM 2309 C CA . ALA B 1 52 ? 2.914 -18.297 2.639 1 98.69 52 ALA B CA 1
ATOM 2310 C C . ALA B 1 52 ? 2.541 -19.234 1.49 1 98.69 52 ALA B C 1
ATOM 2312 O O . ALA B 1 52 ? 2.977 -20.391 1.454 1 98.69 52 ALA B O 1
ATOM 2313 N N . GLN B 1 53 ? 1.74 -18.75 0.586 1 98.38 53 GLN B N 1
ATOM 2314 C CA . GLN B 1 53 ? 1.321 -19.547 -0.558 1 98.38 53 GLN B CA 1
ATOM 2315 C C . GLN B 1 53 ? 2.514 -19.922 -1.438 1 98.38 53 GLN B C 1
ATOM 2317 O O . GLN B 1 53 ? 2.578 -21.031 -1.972 1 98.38 53 GLN B O 1
ATOM 2322 N N . LEU B 1 54 ? 3.449 -19.031 -1.639 1 98.5 54 LEU B N 1
ATOM 2323 C CA . LEU B 1 54 ? 4.641 -19.281 -2.438 1 98.5 54 LEU B CA 1
ATOM 2324 C C . LEU B 1 54 ? 5.504 -20.375 -1.792 1 98.5 54 LEU B C 1
ATOM 2326 O O . LEU B 1 54 ? 6.051 -21.219 -2.486 1 98.5 54 LEU B O 1
ATOM 2330 N N . PHE B 1 55 ? 5.602 -20.297 -0.443 1 98.25 55 PHE B N 1
ATOM 2331 C CA . PHE B 1 55 ? 6.328 -21.344 0.26 1 98.25 55 PHE B CA 1
ATOM 2332 C C . PHE B 1 55 ? 5.672 -22.703 0.035 1 98.25 55 PHE B C 1
ATOM 2334 O O . PHE B 1 55 ? 6.352 -23.672 -0.279 1 98.25 55 PHE B O 1
ATOM 2341 N N . ASP B 1 56 ? 4.391 -22.734 0.145 1 97.81 56 ASP B N 1
ATOM 2342 C CA . ASP B 1 56 ? 3.668 -23.984 -0.042 1 97.81 56 ASP B CA 1
ATOM 2343 C C . ASP B 1 56 ? 3.803 -24.484 -1.478 1 97.81 56 ASP B C 1
ATOM 2345 O O . ASP B 1 56 ? 4.043 -25.672 -1.704 1 97.81 56 ASP B O 1
ATOM 2349 N N . PHE B 1 57 ? 3.627 -23.641 -2.432 1 97.44 57 PHE B N 1
ATOM 2350 C CA . PHE B 1 57 ? 3.756 -23.984 -3.842 1 97.44 57 PHE B CA 1
ATOM 2351 C C . PHE B 1 57 ? 5.156 -24.516 -4.145 1 97.44 57 PHE B C 1
ATOM 2353 O O . PHE B 1 57 ? 5.312 -25.484 -4.887 1 97.44 57 PHE B O 1
ATOM 2360 N N . SER B 1 58 ? 6.18 -23.859 -3.568 1 96.94 58 SER B N 1
ATOM 2361 C CA . SER B 1 58 ? 7.562 -24.25 -3.83 1 96.94 58 SER B CA 1
ATOM 2362 C C . SER B 1 58 ? 7.812 -25.703 -3.434 1 96.94 58 SER B C 1
ATOM 2364 O O . SER B 1 58 ? 8.586 -26.406 -4.086 1 96.94 58 SER B O 1
ATOM 2366 N N . ARG B 1 59 ? 7.125 -26.25 -2.447 1 95.5 59 ARG B N 1
ATOM 2367 C CA . ARG B 1 59 ? 7.332 -27.594 -1.933 1 95.5 59 ARG B CA 1
ATOM 2368 C C . ARG B 1 59 ? 6.805 -28.641 -2.908 1 95.5 59 ARG B C 1
ATOM 2370 O O . ARG B 1 59 ? 7.152 -29.828 -2.814 1 95.5 59 ARG B O 1
ATOM 2377 N N . THR B 1 60 ? 5.953 -28.219 -3.832 1 93.12 60 THR B N 1
ATOM 2378 C CA . THR B 1 60 ? 5.371 -29.156 -4.781 1 93.12 60 THR B CA 1
ATOM 2379 C C . THR B 1 60 ? 6.207 -29.234 -6.059 1 93.12 60 THR B C 1
ATOM 2381 O O . THR B 1 60 ? 5.934 -30.047 -6.941 1 93.12 60 THR B O 1
ATOM 2384 N N . GLU B 1 61 ? 7.199 -28.359 -6.168 1 92.94 61 GLU B N 1
ATOM 2385 C CA . GLU B 1 61 ? 7.98 -28.266 -7.398 1 92.94 61 GLU B CA 1
ATOM 2386 C C . GLU B 1 61 ? 9.32 -28.984 -7.262 1 92.94 61 GLU B C 1
ATOM 2388 O O . GLU B 1 61 ? 9.711 -29.375 -6.16 1 92.94 61 GLU B O 1
ATOM 2393 N N . ASP B 1 62 ? 9.945 -29.234 -8.391 1 90.62 62 ASP B N 1
ATOM 2394 C CA . ASP B 1 62 ? 11.258 -29.875 -8.43 1 90.62 62 ASP B CA 1
ATOM 2395 C C . ASP B 1 62 ? 12.344 -28.938 -7.887 1 90.62 62 ASP B C 1
ATOM 2397 O O . ASP B 1 62 ? 12.117 -27.75 -7.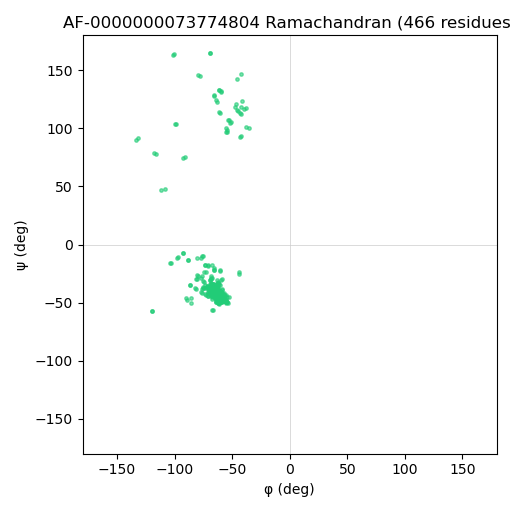723 1 90.62 62 ASP B O 1
ATOM 2401 N N . PRO B 1 63 ? 13.531 -29.328 -7.539 1 92.12 63 PRO B N 1
ATOM 2402 C CA . PRO B 1 63 ? 14.531 -28.641 -6.727 1 92.12 63 PRO B CA 1
ATOM 2403 C C . PRO B 1 63 ? 14.883 -27.25 -7.266 1 92.12 63 PRO B C 1
ATOM 2405 O O . PRO B 1 63 ? 14.93 -26.281 -6.508 1 92.12 63 PRO B O 1
ATOM 2408 N N . GLU B 1 64 ? 15.156 -27.141 -8.602 1 92.38 64 GLU B N 1
ATOM 2409 C CA . GLU B 1 64 ? 15.562 -25.844 -9.148 1 92.38 64 GLU B CA 1
ATOM 2410 C C . GLU B 1 64 ? 14.477 -24.797 -8.953 1 92.38 64 GLU B C 1
ATOM 2412 O O . GLU B 1 64 ? 14.75 -23.688 -8.477 1 92.38 64 GLU B O 1
ATOM 2417 N N . VAL B 1 65 ? 13.289 -25.141 -9.336 1 93.62 65 VAL B N 1
ATOM 2418 C CA . VAL B 1 65 ? 12.172 -24.203 -9.227 1 93.62 65 VAL B CA 1
ATOM 2419 C C . VAL B 1 65 ? 11.797 -24.016 -7.758 1 93.62 65 VAL B C 1
ATOM 2421 O O . VAL B 1 65 ? 11.414 -22.922 -7.34 1 93.62 65 VAL B O 1
ATOM 2424 N N . GLN B 1 66 ? 11.898 -25.078 -7.023 1 95.81 66 GLN B N 1
ATOM 2425 C CA . GLN B 1 66 ? 11.648 -25 -5.59 1 95.81 66 GLN B CA 1
ATOM 2426 C C . GLN B 1 66 ? 12.539 -23.938 -4.938 1 95.81 66 GLN B C 1
ATOM 2428 O O . GLN B 1 66 ? 12.055 -23.109 -4.168 1 95.81 66 GLN B O 1
ATOM 2433 N N . ILE B 1 67 ? 13.844 -23.984 -5.227 1 96.06 67 ILE B N 1
ATOM 2434 C CA . ILE B 1 67 ? 14.797 -23.047 -4.656 1 96.06 67 ILE B CA 1
ATOM 2435 C C . ILE B 1 67 ? 14.453 -21.625 -5.109 1 96.06 67 ILE B C 1
ATOM 2437 O O . ILE B 1 67 ? 14.453 -20.688 -4.305 1 96.06 67 ILE B O 1
ATOM 2441 N N . GLY B 1 68 ? 14.148 -21.484 -6.391 1 96.25 68 GLY B N 1
ATOM 2442 C CA . GLY B 1 68 ? 13.789 -20.188 -6.918 1 96.25 68 GLY B CA 1
ATOM 2443 C C . GLY B 1 68 ? 12.57 -19.578 -6.246 1 96.25 68 GLY B C 1
ATOM 2444 O O . GLY B 1 68 ? 12.586 -18.406 -5.852 1 96.25 68 GLY B O 1
ATOM 2445 N N . LEU B 1 69 ? 11.555 -20.359 -6.105 1 97.12 69 LEU B N 1
ATOM 2446 C CA . LEU B 1 69 ? 10.312 -19.906 -5.484 1 97.12 69 LEU B CA 1
ATOM 2447 C C . LEU B 1 69 ? 10.523 -19.625 -4 1 97.12 69 LEU B C 1
ATOM 2449 O O . LEU B 1 69 ? 9.945 -18.672 -3.457 1 97.12 69 LEU B O 1
ATOM 2453 N N . ARG B 1 70 ? 11.289 -20.453 -3.35 1 97.75 70 ARG B N 1
ATOM 2454 C CA . ARG B 1 70 ? 11.594 -20.234 -1.939 1 97.75 70 ARG B CA 1
ATOM 2455 C C . ARG B 1 70 ? 12.352 -18.922 -1.733 1 97.75 70 ARG B C 1
ATOM 2457 O O . ARG B 1 70 ? 12.039 -18.156 -0.816 1 97.75 70 ARG B O 1
ATOM 2464 N N . ASN B 1 71 ? 13.336 -18.672 -2.572 1 97.81 71 ASN B N 1
ATOM 2465 C CA . ASN B 1 71 ? 14.07 -17.422 -2.508 1 97.81 71 ASN B CA 1
ATOM 2466 C C . ASN B 1 71 ? 13.148 -16.219 -2.715 1 97.81 71 ASN B C 1
ATOM 2468 O O . ASN B 1 71 ? 13.273 -15.211 -2.02 1 97.81 71 ASN B O 1
ATOM 2472 N N . LEU B 1 72 ? 12.297 -16.344 -3.678 1 98.5 72 LEU B N 1
ATOM 2473 C CA . LEU B 1 72 ? 11.32 -15.289 -3.928 1 98.5 72 LEU B CA 1
ATOM 2474 C C . LEU B 1 72 ? 10.469 -15.031 -2.688 1 98.5 72 LEU B C 1
ATOM 2476 O O . LEU B 1 72 ? 10.273 -13.883 -2.289 1 98.5 72 LEU B O 1
ATOM 2480 N N . ALA B 1 73 ? 9.961 -16.078 -2.115 1 98.69 73 ALA B N 1
ATOM 2481 C CA . ALA B 1 73 ? 9.125 -15.977 -0.922 1 98.69 73 ALA B CA 1
ATOM 2482 C C . ALA B 1 73 ? 9.891 -15.32 0.225 1 98.69 73 ALA B C 1
ATOM 2484 O O . ALA B 1 73 ? 9.359 -14.445 0.915 1 98.69 73 ALA B O 1
ATOM 2485 N N . GLU B 1 74 ? 11.094 -15.734 0.451 1 98.75 74 GLU B N 1
ATOM 2486 C CA . GLU B 1 74 ? 11.922 -15.188 1.522 1 98.75 74 GLU B CA 1
ATOM 2487 C C . GLU B 1 74 ? 12.18 -13.703 1.318 1 98.75 74 GLU B C 1
ATOM 2489 O O . GLU B 1 74 ? 12.109 -12.922 2.27 1 98.75 74 GLU B O 1
ATOM 2494 N N . ASP B 1 75 ? 12.5 -13.359 0.121 1 98.81 75 ASP B N 1
ATOM 2495 C CA . ASP B 1 75 ? 12.75 -11.961 -0.184 1 98.81 75 ASP B CA 1
ATOM 2496 C C . ASP B 1 75 ? 11.477 -11.125 -0.014 1 98.81 75 ASP B C 1
ATOM 2498 O O . ASP B 1 75 ? 11.523 -10.016 0.517 1 98.81 75 ASP B O 1
ATOM 2502 N N . LEU B 1 76 ? 10.367 -11.602 -0.488 1 98.81 76 LEU B N 1
ATOM 2503 C CA . LEU B 1 76 ? 9.109 -10.891 -0.292 1 98.81 76 LEU B CA 1
ATOM 2504 C C . LEU B 1 76 ? 8.797 -10.742 1.192 1 98.81 76 LEU B C 1
ATOM 2506 O O . LEU B 1 76 ? 8.281 -9.703 1.621 1 98.81 76 LEU B O 1
ATOM 2510 N N . ALA B 1 77 ? 9.07 -11.797 1.941 1 98.88 77 ALA B N 1
ATOM 2511 C CA . ALA B 1 77 ? 8.867 -11.727 3.387 1 98.88 77 ALA B CA 1
ATOM 2512 C C . ALA B 1 77 ? 9.727 -10.617 4 1 98.88 77 ALA B C 1
ATOM 2514 O O . ALA B 1 77 ? 9.266 -9.891 4.887 1 98.88 77 ALA B O 1
ATOM 2515 N N . MET B 1 78 ? 10.93 -10.516 3.576 1 98.88 78 MET B N 1
ATOM 2516 C CA . MET B 1 78 ? 11.836 -9.484 4.074 1 98.88 78 MET B CA 1
ATOM 2517 C C . MET B 1 78 ? 11.281 -8.086 3.779 1 98.88 78 MET B C 1
ATOM 2519 O O . MET B 1 78 ? 11.32 -7.207 4.637 1 98.88 78 MET B O 1
ATOM 2523 N N . VAL B 1 79 ? 10.828 -7.891 2.586 1 98.88 79 VAL B N 1
ATOM 2524 C CA . VAL B 1 79 ? 10.242 -6.605 2.227 1 98.88 79 VAL B CA 1
ATOM 2525 C C . VAL B 1 79 ? 9.062 -6.301 3.146 1 98.88 79 VAL B C 1
ATOM 2527 O O . VAL B 1 79 ? 8.867 -5.152 3.555 1 98.88 79 VAL B O 1
ATOM 2530 N N . GLN B 1 80 ? 8.258 -7.328 3.49 1 98.88 80 GLN B N 1
ATOM 2531 C CA . GLN B 1 80 ? 7.113 -7.094 4.363 1 98.88 80 GLN B CA 1
ATOM 2532 C C . GLN B 1 80 ? 7.562 -6.758 5.781 1 98.88 80 GLN B C 1
ATOM 2534 O O . GLN B 1 80 ? 6.891 -6.004 6.488 1 98.88 80 GLN B O 1
ATOM 2539 N N . ASP B 1 81 ? 8.672 -7.27 6.207 1 98.88 81 ASP B N 1
ATOM 2540 C CA . ASP B 1 81 ? 9.242 -6.852 7.484 1 98.88 81 ASP B CA 1
ATOM 2541 C C . ASP B 1 81 ? 9.562 -5.355 7.477 1 98.88 81 ASP B C 1
ATOM 2543 O O . ASP B 1 81 ? 9.289 -4.656 8.453 1 98.88 81 ASP B O 1
ATOM 2547 N N . TYR B 1 82 ? 10.188 -4.918 6.453 1 98.88 82 TYR B N 1
ATOM 2548 C CA . TYR B 1 82 ? 10.453 -3.49 6.328 1 98.88 82 TYR B CA 1
ATOM 2549 C C . TYR B 1 82 ? 9.156 -2.693 6.27 1 98.88 82 TYR B C 1
ATOM 2551 O O . TYR B 1 82 ? 9.086 -1.582 6.801 1 98.88 82 TYR B O 1
ATOM 2559 N N . ARG B 1 83 ? 8.156 -3.188 5.598 1 98.81 83 ARG B N 1
ATOM 2560 C CA . ARG B 1 83 ? 6.867 -2.506 5.531 1 98.81 83 ARG B CA 1
ATOM 2561 C C . ARG B 1 83 ? 6.215 -2.436 6.91 1 98.81 83 ARG B C 1
ATOM 2563 O O . ARG B 1 83 ? 5.551 -1.452 7.238 1 98.81 83 ARG B O 1
ATOM 2570 N N . GLN B 1 84 ? 6.398 -3.531 7.688 1 98.88 84 GLN B N 1
ATOM 2571 C CA . GLN B 1 84 ? 5.918 -3.486 9.062 1 98.88 84 GLN B CA 1
ATOM 2572 C C . GLN B 1 84 ? 6.598 -2.367 9.852 1 98.88 84 GLN B C 1
ATOM 2574 O O . GLN B 1 84 ? 5.945 -1.663 10.625 1 98.88 84 GLN B O 1
ATOM 2579 N N . ALA B 1 85 ? 7.859 -2.219 9.695 1 98.88 85 ALA B N 1
ATOM 2580 C CA . ALA B 1 85 ? 8.586 -1.116 10.32 1 98.88 85 ALA B CA 1
ATOM 2581 C C . ALA B 1 85 ? 8.07 0.232 9.828 1 98.88 85 ALA B C 1
ATOM 2583 O O . ALA B 1 85 ? 7.945 1.18 10.609 1 98.88 85 ALA B O 1
ATOM 2584 N N . GLN B 1 86 ? 7.809 0.311 8.516 1 98.88 86 GLN B N 1
ATOM 2585 C CA . GLN B 1 86 ? 7.207 1.512 7.949 1 98.88 86 GLN B CA 1
ATOM 2586 C C . GLN B 1 86 ? 5.906 1.868 8.664 1 98.88 86 GLN B C 1
ATOM 2588 O O . GLN B 1 86 ? 5.707 3.016 9.062 1 98.88 86 GLN B O 1
ATOM 2593 N N . VAL B 1 87 ? 5.016 0.9 8.828 1 98.94 87 VAL B N 1
ATOM 2594 C CA . VAL B 1 87 ? 3.717 1.094 9.469 1 98.94 87 VAL B CA 1
ATOM 2595 C C . VAL B 1 87 ? 3.912 1.59 10.898 1 98.94 87 VAL B C 1
ATOM 2597 O O . VAL B 1 87 ? 3.27 2.555 11.32 1 98.94 87 VAL B O 1
ATOM 2600 N N . GLU B 1 88 ? 4.793 1.031 11.609 1 98.94 88 GLU B N 1
ATOM 2601 C CA . GLU B 1 88 ? 5.039 1.391 13 1 98.94 88 GLU B CA 1
ATOM 2602 C C . GLU B 1 88 ? 5.602 2.805 13.109 1 98.94 88 GLU B C 1
ATOM 2604 O O . GLU B 1 88 ? 5.207 3.566 14 1 98.94 88 GLU B O 1
ATOM 2609 N N . ARG B 1 89 ? 6.5 3.146 12.281 1 98.94 89 ARG B N 1
ATOM 2610 C CA . ARG B 1 89 ? 7.102 4.473 12.305 1 98.94 89 ARG B CA 1
ATOM 2611 C C . ARG B 1 89 ? 6.098 5.539 11.891 1 98.94 89 ARG B C 1
ATOM 2613 O O . ARG B 1 89 ? 6.098 6.648 12.43 1 98.94 89 ARG B O 1
ATOM 2620 N N . LEU B 1 90 ? 5.27 5.211 10.859 1 98.94 90 LEU B N 1
ATOM 2621 C CA . LEU B 1 90 ? 4.207 6.141 10.492 1 98.94 90 LEU B CA 1
ATOM 2622 C C . LEU B 1 90 ? 3.291 6.422 11.68 1 98.94 90 LEU B C 1
ATOM 2624 O O . LEU B 1 90 ? 2.926 7.57 11.93 1 98.94 90 LEU B O 1
ATOM 2628 N N . GLU B 1 91 ? 2.965 5.402 12.422 1 98.88 91 GLU B N 1
ATOM 2629 C CA . GLU B 1 91 ? 2.094 5.547 13.586 1 98.88 91 GLU B CA 1
ATOM 2630 C C . GLU B 1 91 ? 2.748 6.418 14.656 1 98.88 91 GLU B C 1
ATOM 2632 O O . GLU B 1 91 ? 2.115 7.328 15.195 1 98.88 91 GLU B O 1
ATOM 2637 N N . THR B 1 92 ? 3.998 6.242 14.945 1 98.81 92 THR B N 1
ATOM 2638 C CA . THR B 1 92 ? 4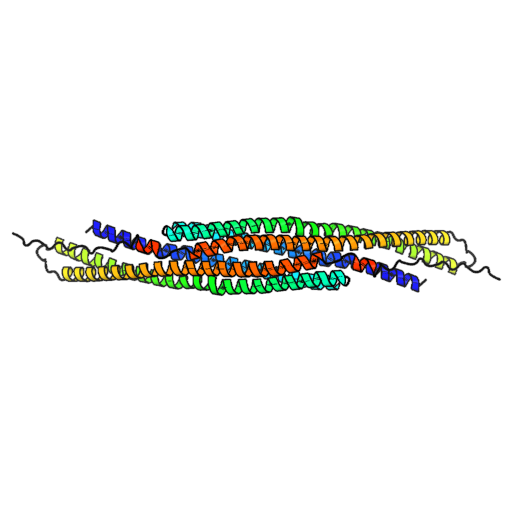.652 6.852 16.094 1 98.81 92 THR B CA 1
ATOM 2639 C C . THR B 1 92 ? 5.168 8.242 15.742 1 98.81 92 THR B C 1
ATOM 2641 O O . THR B 1 92 ? 5.113 9.156 16.578 1 98.81 92 THR B O 1
ATOM 2644 N N . ARG B 1 93 ? 5.625 8.438 14.516 1 98.75 93 ARG B N 1
ATOM 2645 C CA . ARG B 1 93 ? 6.336 9.664 14.188 1 98.75 93 ARG B CA 1
ATOM 2646 C C . ARG B 1 93 ? 5.441 10.617 13.398 1 98.75 93 ARG B C 1
ATOM 2648 O O . ARG B 1 93 ? 5.75 11.805 13.273 1 98.75 93 ARG B O 1
ATOM 2655 N N . VAL B 1 94 ? 4.375 10.102 12.891 1 98.88 94 VAL B N 1
ATOM 2656 C CA . VAL B 1 94 ? 3.555 10.938 12.023 1 98.88 94 VAL B CA 1
ATOM 2657 C C . VAL B 1 94 ? 2.15 11.07 12.609 1 98.88 94 VAL B C 1
ATOM 2659 O O . VAL B 1 94 ? 1.725 12.164 12.984 1 98.88 94 VAL B O 1
ATOM 2662 N N . VAL B 1 95 ? 1.47 9.953 12.828 1 98.88 95 VAL B N 1
ATOM 2663 C CA . VAL B 1 95 ? 0.072 9.961 13.25 1 98.88 95 VAL B CA 1
ATOM 2664 C C . VAL B 1 95 ? -0.03 10.438 14.695 1 98.88 95 VAL B C 1
ATOM 2666 O O . VAL B 1 95 ? -0.845 11.312 15.016 1 98.88 95 VAL B O 1
ATOM 2669 N N . SER B 1 96 ? 0.812 9.969 15.57 1 98.69 96 SER B N 1
ATOM 2670 C CA . SER B 1 96 ? 0.731 10.281 17 1 98.69 96 SER B CA 1
ATOM 2671 C C . SER B 1 96 ? 0.957 11.766 17.25 1 98.69 96 SER B C 1
ATOM 2673 O O . SER B 1 96 ? 0.165 12.406 17.938 1 98.69 96 SER B O 1
ATOM 2675 N N . PRO B 1 97 ? 2.02 12.383 16.688 1 98.31 97 PRO B N 1
ATOM 2676 C CA . PRO B 1 97 ? 2.189 13.82 16.922 1 98.31 97 PRO B CA 1
ATOM 2677 C C . PRO B 1 97 ? 1.026 14.648 16.375 1 98.31 97 PRO B C 1
ATOM 2679 O O . PRO B 1 97 ? 0.661 15.672 16.953 1 98.31 97 PRO B O 1
ATOM 2682 N N . LEU B 1 98 ? 0.43 14.242 15.273 1 98.25 98 LEU B N 1
ATOM 2683 C CA . LEU B 1 98 ? -0.725 14.938 14.727 1 98.25 98 LEU B CA 1
ATOM 2684 C C . LEU B 1 98 ? -1.932 14.805 15.648 1 98.25 98 LEU B C 1
ATOM 2686 O O . LEU B 1 98 ? -2.697 15.758 15.82 1 98.25 98 LEU B O 1
ATOM 2690 N N . LYS B 1 99 ? -2.068 13.641 16.219 1 97.56 99 LYS B N 1
ATOM 2691 C CA . LYS B 1 99 ? -3.172 13.383 17.141 1 97.56 99 LYS B CA 1
ATOM 2692 C C . LYS B 1 99 ? -3.09 14.289 18.359 1 97.56 99 LYS B C 1
ATOM 2694 O O . LYS B 1 99 ? -4.117 14.727 18.891 1 97.56 99 LYS B O 1
ATOM 2699 N N . ALA B 1 100 ? -1.915 14.641 18.781 1 95.94 100 ALA B N 1
ATOM 2700 C CA . ALA B 1 100 ? -1.687 15.484 19.938 1 95.94 100 ALA B CA 1
ATOM 2701 C C . ALA B 1 100 ? -2.207 16.891 19.703 1 95.94 100 ALA B C 1
ATOM 2703 O O . ALA B 1 100 ? -2.49 17.625 20.656 1 95.94 100 ALA B O 1
ATOM 2704 N N . TYR B 1 101 ? -2.357 17.312 18.5 1 95.44 101 TYR B N 1
ATOM 2705 C CA . TYR B 1 101 ? -2.814 18.656 18.203 1 95.44 101 TYR B CA 1
ATOM 2706 C C . TYR B 1 101 ? -4.289 18.828 18.547 1 95.44 101 TYR B C 1
ATOM 2708 O O . TYR B 1 101 ? -4.773 19.953 18.688 1 95.44 101 TYR B O 1
ATOM 2716 N N . GLY B 1 102 ? -4.988 17.672 18.688 1 94 102 GLY B N 1
ATOM 2717 C CA . GLY B 1 102 ? -6.352 17.766 19.188 1 94 102 GLY B CA 1
ATOM 2718 C C . GLY B 1 102 ? -6.457 18.484 20.516 1 94 102 GLY B C 1
ATOM 2719 O O . GLY B 1 102 ? -7.246 19.422 20.656 1 94 102 GLY B O 1
ATOM 2720 N N . ASP B 1 103 ? -5.598 18.188 21.406 1 96.06 103 ASP B N 1
ATOM 2721 C CA . ASP B 1 103 ? -5.602 18.797 22.734 1 96.06 103 ASP B CA 1
ATOM 2722 C C . ASP B 1 103 ? -5.059 20.219 22.672 1 96.06 103 ASP B C 1
ATOM 2724 O O . ASP B 1 103 ? -5.523 21.094 23.422 1 96.06 103 ASP B O 1
ATOM 2728 N N . VAL B 1 104 ? -4.07 20.422 21.859 1 96.62 104 VAL B N 1
ATOM 2729 C CA . VAL B 1 104 ? -3.475 21.734 21.719 1 96.62 104 VAL B CA 1
ATOM 2730 C C . VAL B 1 104 ? -4.527 22.734 21.219 1 96.62 104 VAL B C 1
ATOM 2732 O O . VAL B 1 104 ? -4.66 23.828 21.766 1 96.62 104 VAL B O 1
ATOM 2735 N N . VAL B 1 105 ? -5.277 22.297 20.219 1 96 105 VAL B N 1
ATOM 2736 C CA . VAL B 1 105 ? -6.297 23.156 19.641 1 96 105 VAL B CA 1
ATOM 2737 C C . VAL B 1 105 ? -7.406 23.406 20.656 1 96 105 VAL B C 1
ATOM 2739 O O . VAL B 1 105 ? -7.926 24.516 20.766 1 96 105 VAL B O 1
ATOM 2742 N N . LYS B 1 106 ? -7.762 22.438 21.438 1 95.69 106 LYS B N 1
ATOM 2743 C CA . LYS B 1 106 ? -8.773 22.578 22.469 1 95.69 106 LYS B CA 1
ATOM 2744 C C . LYS B 1 106 ? -8.352 23.609 23.516 1 95.69 106 LYS B C 1
ATOM 2746 O O . LYS B 1 106 ? -9.164 24.422 23.953 1 95.69 106 LYS B O 1
ATOM 2751 N N . SER B 1 107 ? -7.164 23.578 23.891 1 96.44 107 SER B N 1
ATOM 2752 C CA . SER B 1 107 ? -6.629 24.531 24.859 1 96.44 107 SER B CA 1
ATOM 2753 C C . SER B 1 107 ? -6.672 25.969 24.312 1 96.44 107 SER B C 1
ATOM 2755 O O . SER B 1 107 ? -7.023 26.891 25.031 1 96.44 107 SER B O 1
ATOM 2757 N N . LYS B 1 108 ? -6.312 26.109 23.031 1 95.69 108 LYS B N 1
ATOM 2758 C CA . LYS B 1 108 ? -6.32 27.438 22.422 1 95.69 108 LYS B CA 1
ATOM 2759 C C . LYS B 1 108 ? -7.742 27.969 22.266 1 95.69 108 LYS B C 1
ATOM 2761 O O . LYS B 1 108 ? -7.98 29.172 22.406 1 95.69 108 LYS B O 1
ATOM 2766 N N . ARG B 1 109 ? -8.672 27.062 22.031 1 93.94 109 ARG B N 1
ATOM 2767 C CA . ARG B 1 109 ? -10.078 27.453 21.984 1 93.94 109 ARG B CA 1
ATOM 2768 C C . ARG B 1 109 ? -10.547 27.969 23.344 1 93.94 109 ARG B C 1
ATOM 2770 O O . ARG B 1 109 ? -11.312 28.938 23.422 1 93.94 109 ARG B O 1
ATOM 2777 N N . ALA B 1 110 ? -10.07 27.344 24.406 1 94.44 110 ALA B N 1
ATOM 2778 C CA . ALA B 1 110 ? -10.414 27.781 25.75 1 94.44 110 ALA B CA 1
ATOM 2779 C C . ALA B 1 110 ? -9.828 29.156 26.047 1 94.44 110 ALA B C 1
ATOM 2781 O O . ALA B 1 110 ? -10.477 30 26.688 1 94.44 110 ALA B O 1
ATOM 2782 N N . ASP B 1 111 ? -8.586 29.406 25.594 1 93.62 111 ASP B N 1
ATOM 2783 C CA . ASP B 1 111 ? -7.961 30.719 25.75 1 93.62 111 ASP B CA 1
ATOM 2784 C C . ASP B 1 111 ? -8.766 31.797 25.016 1 93.62 111 ASP B C 1
ATOM 2786 O O . ASP B 1 111 ? -8.938 32.906 25.547 1 93.62 111 ASP B O 1
ATOM 2790 N N . LEU B 1 112 ? -9.219 31.469 23.828 1 92.44 112 LEU B N 1
ATOM 2791 C CA . LEU B 1 112 ? -10.016 32.406 23.047 1 92.44 112 LEU B CA 1
ATOM 2792 C C . LEU B 1 112 ? -11.336 32.719 23.734 1 92.44 112 LEU B C 1
ATOM 2794 O O . LEU B 1 112 ? -11.781 33.875 23.734 1 92.44 112 LEU B O 1
ATOM 2798 N N . LYS B 1 113 ? -11.914 31.719 24.406 1 92.06 113 LYS B N 1
ATOM 2799 C CA . LYS B 1 113 ? -13.172 31.906 25.141 1 92.06 113 LYS B CA 1
ATOM 2800 C C . LYS B 1 113 ? -12.977 32.844 26.344 1 92.06 113 LYS B C 1
ATOM 2802 O O . LYS B 1 113 ? -13.805 33.688 26.594 1 92.06 113 LYS B O 1
ATOM 2807 N N . LYS B 1 114 ? -11.938 32.594 27.094 1 91.81 114 LYS B N 1
ATOM 2808 C CA . LYS B 1 114 ? -11.625 33.469 28.234 1 91.81 114 LYS B CA 1
ATOM 2809 C C . LYS B 1 114 ? -11.406 34.906 27.797 1 91.81 114 LYS B C 1
ATOM 2811 O O . LYS B 1 114 ? -11.867 35.844 28.453 1 91.81 114 LYS B O 1
ATOM 2816 N N . PHE B 1 115 ? -10.68 35 26.688 1 90.62 115 PHE B N 1
ATOM 2817 C CA . PHE B 1 115 ? -10.438 36.312 26.109 1 90.62 115 PHE B CA 1
ATOM 2818 C C . PHE B 1 115 ? -11.75 37 25.766 1 90.62 115 PHE B C 1
ATOM 2820 O O . PHE B 1 115 ? -11.945 38.188 26.094 1 90.62 115 PHE B O 1
ATOM 2827 N N . ASN B 1 116 ? -12.664 36.344 25.141 1 88.75 116 ASN B N 1
ATOM 2828 C CA . ASN B 1 116 ? -13.953 36.875 24.734 1 88.75 116 ASN B CA 1
ATOM 2829 C C . ASN B 1 116 ? -14.789 37.312 25.938 1 88.75 116 ASN B C 1
ATOM 2831 O O . ASN B 1 116 ? -15.539 38.281 25.875 1 88.75 116 ASN B O 1
ATOM 2835 N N . THR B 1 117 ? -14.617 36.594 27.031 1 92.25 117 THR B N 1
ATOM 2836 C CA . THR B 1 117 ? -15.312 36.969 28.25 1 92.25 117 THR B CA 1
ATOM 2837 C C . THR B 1 117 ? -14.828 38.312 28.797 1 92.25 117 THR B C 1
ATOM 2839 O O . THR B 1 117 ? -15.625 39.125 29.219 1 92.25 117 THR B O 1
ATOM 2842 N N . ASP B 1 118 ? -13.516 38.531 28.734 1 91.25 118 ASP B N 1
ATOM 2843 C CA . ASP B 1 118 ? -12.93 39.781 29.188 1 91.25 118 ASP B CA 1
ATOM 2844 C C . ASP B 1 118 ? -13.367 40.938 28.297 1 91.25 118 ASP B C 1
ATOM 2846 O O . ASP B 1 118 ? -13.648 42.031 28.797 1 91.25 118 ASP B O 1
ATOM 2850 N N . LEU B 1 119 ? -13.414 40.688 27.031 1 88.25 119 LEU B N 1
ATOM 2851 C CA . LEU B 1 119 ? -13.852 41.719 26.094 1 88.25 119 LEU B CA 1
ATOM 2852 C C . LEU B 1 119 ? -15.305 42.094 26.328 1 88.25 119 LEU B C 1
ATOM 2854 O O . LEU B 1 119 ? -15.664 43.281 26.281 1 88.25 119 LEU B O 1
ATOM 2858 N N . ASN B 1 120 ? -16.109 41.125 26.562 1 91.12 120 ASN B N 1
ATOM 2859 C CA . ASN B 1 120 ? -17.531 41.344 26.828 1 91.12 120 ASN B CA 1
ATOM 2860 C C . ASN B 1 120 ? -17.734 42.125 28.125 1 91.12 120 ASN B C 1
ATOM 2862 O O . ASN B 1 120 ? -18.625 42.969 28.219 1 91.12 120 ASN B O 1
ATOM 2866 N N . ARG B 1 121 ? -16.969 41.812 29.094 1 93.94 121 ARG B N 1
ATOM 2867 C CA . ARG B 1 121 ? -17.047 42.531 30.359 1 93.94 121 ARG B CA 1
ATOM 2868 C C . ARG B 1 121 ? -16.703 44 30.156 1 93.94 121 ARG B C 1
ATOM 2870 O O . ARG B 1 121 ? -17.359 44.875 30.734 1 93.94 121 ARG B O 1
ATOM 2877 N N . GLU B 1 122 ? -15.641 44.219 29.359 1 92 122 GLU B N 1
ATOM 2878 C CA . GLU B 1 122 ? -15.273 45.594 29.047 1 92 122 GLU B CA 1
ATOM 2879 C C . GLU B 1 122 ? -16.422 46.344 28.359 1 92 122 GLU B C 1
ATOM 2881 O O . GLU B 1 122 ? -16.734 47.469 28.719 1 92 122 GLU B O 1
ATOM 2886 N N . LEU B 1 123 ? -17.062 45.688 27.375 1 90.44 123 LEU B N 1
ATOM 2887 C CA . LEU B 1 123 ? -18.156 46.312 26.625 1 90.44 123 LEU B CA 1
ATOM 2888 C C . LEU B 1 123 ? -19.328 46.625 27.531 1 90.44 123 LEU B C 1
ATOM 2890 O O . LEU B 1 123 ? -19.953 47.688 27.422 1 90.44 123 LEU B O 1
ATOM 2894 N N . LYS B 1 124 ? -19.594 45.781 28.469 1 93.69 124 LYS B N 1
ATOM 2895 C CA . LYS B 1 124 ? -20.703 45.969 29.391 1 93.69 124 LYS B CA 1
ATOM 2896 C C . LYS B 1 124 ? -20.453 47.125 30.328 1 93.69 124 LYS B C 1
ATOM 2898 O O . LYS B 1 124 ? -21.359 47.938 30.594 1 93.69 124 LYS B O 1
ATOM 2903 N N . GLU B 1 125 ? -19.25 47.281 30.859 1 93.94 125 GLU B N 1
ATOM 2904 C CA . GLU B 1 125 ? -18.906 48.375 31.766 1 93.94 125 GLU B CA 1
ATOM 2905 C C . GLU B 1 125 ? -18.922 49.719 31.047 1 93.94 125 GLU B C 1
ATOM 2907 O O . GLU B 1 125 ? -19.328 50.719 31.625 1 93.94 125 GLU B O 1
ATOM 2912 N N . LEU B 1 126 ? -18.5 49.656 29.734 1 90.69 126 LEU B N 1
ATOM 2913 C CA . LEU B 1 126 ? -18.5 50.875 28.953 1 90.69 126 LEU B CA 1
ATOM 2914 C C . LEU B 1 126 ? -19.938 51.344 28.656 1 90.69 126 LEU B C 1
ATOM 2916 O O . LEU B 1 126 ? -20.219 52.531 28.688 1 90.69 126 LEU B O 1
ATOM 2920 N N . GLN B 1 127 ? -20.766 50.406 28.438 1 91.38 127 GLN B N 1
ATOM 2921 C CA . GLN B 1 127 ? -22.172 50.719 28.203 1 91.38 127 GLN B CA 1
ATOM 2922 C C . GLN B 1 127 ? -22.812 51.312 29.453 1 91.38 127 GLN B C 1
ATOM 2924 O O . GLN B 1 127 ? -23.641 52.219 29.344 1 91.38 127 GLN B O 1
ATOM 2929 N N . LYS B 1 128 ? -22.469 50.812 30.609 1 90.81 128 LYS B N 1
ATOM 2930 C CA . LYS B 1 128 ? -22.984 51.344 31.875 1 90.81 128 LYS B CA 1
ATOM 2931 C C . LYS B 1 128 ? -22.578 52.812 32.062 1 90.81 128 LYS B C 1
ATOM 2933 O O . LYS B 1 128 ? -23.391 53.625 32.5 1 90.81 128 LYS B O 1
ATOM 2938 N N . VAL B 1 129 ? -21.328 53.062 31.75 1 90.56 129 VAL B N 1
ATOM 2939 C CA . VAL B 1 129 ? -20.828 54.438 31.906 1 90.56 129 VAL B CA 1
ATOM 2940 C C . VAL B 1 129 ? -21.578 55.375 30.969 1 90.56 129 VAL B C 1
ATOM 2942 O O . VAL B 1 129 ? -21.953 56.469 31.359 1 90.56 129 VAL B O 1
ATOM 2945 N N . GLU B 1 130 ? -21.844 54.844 29.734 1 87.44 130 GLU B N 1
ATOM 2946 C CA . GLU B 1 130 ? -22.562 55.656 28.766 1 87.44 130 GLU B CA 1
ATOM 2947 C C . GLU B 1 130 ? -23.984 55.938 29.234 1 87.44 130 GLU B C 1
ATOM 2949 O O . GLU B 1 130 ? -24.469 57.062 29.078 1 87.44 130 GLU B O 1
ATOM 2954 N N . LYS B 1 131 ? -24.594 55.031 29.828 1 88.69 131 LYS B N 1
ATOM 2955 C CA . LYS B 1 131 ? -25.953 55.219 30.328 1 88.69 131 LYS B CA 1
ATOM 2956 C C . LYS B 1 131 ? -26 56.219 31.469 1 88.69 131 LYS B C 1
ATOM 2958 O O . LYS B 1 131 ? -26.922 57.031 31.562 1 88.69 131 LYS B O 1
ATOM 2963 N N . ILE B 1 132 ? -25.031 56.219 32.406 1 86.81 132 ILE B N 1
ATOM 2964 C CA . ILE B 1 132 ? -24.953 57.094 33.562 1 86.81 132 ILE B CA 1
ATOM 2965 C C . ILE B 1 132 ? -24.688 58.531 33.094 1 86.81 132 ILE B C 1
ATOM 2967 O O . ILE B 1 132 ? -25.25 59.469 33.625 1 86.81 132 ILE B O 1
ATOM 2971 N N . ARG B 1 133 ? -23.828 58.625 32.125 1 85.38 133 ARG B N 1
ATOM 2972 C CA . ARG B 1 133 ? -23.5 59.938 31.594 1 85.38 133 ARG B CA 1
ATOM 2973 C C . ARG B 1 133 ? -24.719 60.562 30.938 1 85.38 133 ARG B C 1
ATOM 2975 O O . ARG B 1 133 ? -24.875 61.781 31 1 85.38 133 ARG B O 1
ATOM 2982 N N . LEU B 1 134 ? -25.516 59.781 30.297 1 85.44 134 LEU B N 1
ATOM 2983 C CA . LEU B 1 134 ? -26.719 60.281 29.641 1 85.44 134 LEU B CA 1
ATOM 2984 C C . LEU B 1 134 ? -27.734 60.75 30.688 1 85.44 134 LEU B C 1
ATOM 2986 O O . LEU B 1 134 ? -28.469 61.688 30.453 1 85.44 134 LEU B O 1
ATOM 2990 N N . ARG B 1 135 ? -27.734 60.188 31.859 1 87 135 ARG B N 1
ATOM 2991 C CA . ARG B 1 135 ? -28.703 60.531 32.906 1 87 135 ARG B CA 1
ATOM 2992 C C . ARG B 1 135 ? -28.234 61.719 33.719 1 87 135 ARG B C 1
ATOM 2994 O O . ARG B 1 135 ? -29.047 62.594 34.062 1 87 135 ARG B O 1
ATOM 3001 N N . ASN B 1 136 ? -26.938 61.688 34.125 1 80.31 136 ASN B N 1
ATOM 3002 C CA . ASN B 1 136 ? -26.375 62.781 34.906 1 80.31 136 ASN B CA 1
ATOM 3003 C C . ASN B 1 136 ? -25.016 63.219 34.375 1 80.31 136 ASN B C 1
ATOM 3005 O O . ASN B 1 136 ? -23.984 62.781 34.906 1 80.31 136 ASN B O 1
ATOM 3009 N N . PRO B 1 137 ? -24.969 64.125 33.5 1 70.31 137 PRO B N 1
ATOM 3010 C CA . PRO B 1 137 ? -23.734 64.5 32.844 1 70.31 137 PRO B CA 1
ATOM 3011 C C . PRO B 1 137 ? -22.734 65.125 33.781 1 70.31 137 PRO B C 1
ATOM 3013 O O . PRO B 1 137 ? -21.531 65.125 33.5 1 70.31 137 PRO B O 1
ATOM 3016 N N . ALA B 1 138 ? -23.141 65.625 34.906 1 74.75 138 ALA B N 1
ATOM 3017 C CA . ALA B 1 138 ? -22.266 66.25 35.844 1 74.75 138 ALA B CA 1
ATOM 3018 C C . ALA B 1 138 ? -21.453 65.25 36.656 1 74.75 138 ALA B C 1
ATOM 3020 O O . ALA B 1 138 ? -20.438 65.625 37.281 1 74.75 138 ALA B O 1
ATOM 3021 N N . ASP B 1 139 ? -21.75 64 36.625 1 66.19 139 ASP B N 1
ATOM 3022 C CA . ASP B 1 139 ? -21.109 62.969 37.438 1 66.19 139 ASP B CA 1
ATOM 3023 C C . ASP B 1 139 ? -19.906 62.344 36.719 1 66.19 139 ASP B C 1
ATOM 3025 O O . ASP B 1 139 ? -20.047 61.375 36 1 66.19 139 ASP B O 1
ATOM 3029 N N . ARG B 1 140 ? -18.844 63.031 36.656 1 64.25 140 ARG B N 1
ATOM 3030 C CA . ARG B 1 140 ? -17.656 62.656 35.875 1 64.25 140 ARG B CA 1
ATOM 3031 C C . ARG B 1 140 ? -16.891 61.562 36.625 1 64.25 140 ARG B C 1
ATOM 3033 O O . ARG B 1 140 ? -16.094 60.844 36 1 64.25 140 ARG B O 1
ATOM 3040 N N . GLN B 1 1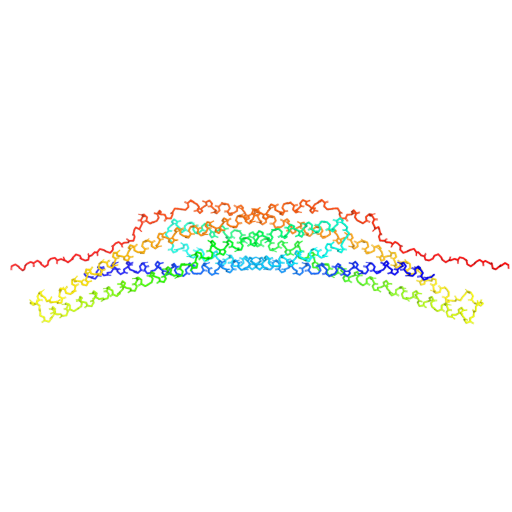41 ? -17.016 61.594 37.969 1 65.5 141 GLN B N 1
ATOM 3041 C CA . GLN B 1 141 ? -16.125 60.688 38.719 1 65.5 141 GLN B CA 1
ATOM 3042 C C . GLN B 1 141 ? -16.891 59.531 39.312 1 65.5 141 GLN B C 1
ATOM 3044 O O . GLN B 1 141 ? -16.688 59.188 40.5 1 65.5 141 GLN B O 1
ATOM 3049 N N . SER B 1 142 ? -17.828 58.844 38.375 1 76.25 142 SER B N 1
ATOM 3050 C CA . SER B 1 142 ? -18.688 57.812 38.906 1 76.25 142 SER B CA 1
ATOM 3051 C C . SER B 1 142 ? -17.938 56.5 39.062 1 76.25 142 SER B C 1
ATOM 3053 O O . SER B 1 142 ? -16.922 56.281 38.406 1 76.25 142 SER B O 1
ATOM 3055 N N . ILE B 1 143 ? -18.219 55.688 40.062 1 82.5 143 ILE B N 1
ATOM 3056 C CA . ILE B 1 143 ? -17.75 54.344 40.312 1 82.5 143 ILE B CA 1
ATOM 3057 C C . ILE B 1 143 ? -17.812 53.531 39 1 82.5 143 ILE B C 1
ATOM 3059 O O . ILE B 1 143 ? -16.953 52.719 38.719 1 82.5 143 ILE B O 1
ATOM 3063 N N . ALA B 1 144 ? -18.672 54 38.156 1 86.19 144 ALA B N 1
ATOM 3064 C CA . ALA B 1 144 ? -18.828 53.312 36.875 1 86.19 144 ALA B CA 1
ATOM 3065 C C . ALA B 1 144 ? -17.641 53.594 35.969 1 86.19 144 ALA B C 1
ATOM 3067 O O . ALA B 1 144 ? -17.234 52.719 35.188 1 86.19 144 ALA B O 1
ATOM 3068 N N . GLU B 1 145 ? -17.125 54.75 36.062 1 88.12 145 GLU B N 1
ATOM 3069 C CA . GLU B 1 145 ? -15.977 55.094 35.219 1 88.12 145 GLU B CA 1
ATOM 3070 C C . GLU B 1 145 ? -14.727 54.344 35.688 1 88.12 145 GLU B C 1
ATOM 3072 O O . GLU B 1 145 ? -13.914 53.906 34.844 1 88.12 145 GLU B O 1
ATOM 3077 N N . VAL B 1 146 ? -14.609 54.156 37 1 89.12 146 VAL B N 1
ATOM 3078 C CA . VAL B 1 146 ? -13.484 53.438 37.562 1 89.12 146 VAL B CA 1
ATOM 3079 C C . VAL B 1 146 ? -13.57 51.969 37.156 1 89.12 146 VAL B C 1
ATOM 3081 O O . VAL B 1 146 ? -12.562 51.344 36.781 1 89.12 146 VAL B O 1
ATOM 3084 N N . ASN B 1 147 ? -14.773 51.469 37.156 1 90 147 ASN B N 1
ATOM 3085 C CA . ASN B 1 147 ? -14.977 50.062 36.781 1 90 147 ASN B CA 1
ATOM 3086 C C . ASN B 1 147 ? -14.727 49.844 35.281 1 90 147 ASN B C 1
ATOM 3088 O O . ASN B 1 147 ? -14.164 48.844 34.875 1 90 147 ASN B O 1
ATOM 3092 N N . ALA B 1 148 ? -15.094 50.719 34.438 1 90.94 148 ALA B N 1
ATOM 3093 C CA . ALA B 1 148 ? -14.875 50.625 33 1 90.94 148 ALA B CA 1
ATOM 3094 C C . ALA B 1 148 ? -13.391 50.719 32.656 1 90.94 148 ALA B C 1
ATOM 3096 O O . ALA B 1 148 ? -12.922 50 31.75 1 90.94 148 ALA B O 1
ATOM 3097 N N . GLN B 1 149 ? -12.758 51.562 33.438 1 91.94 149 GLN B N 1
ATOM 3098 C CA . GLN B 1 149 ? -11.32 51.688 33.219 1 91.94 149 GLN B CA 1
ATOM 3099 C C . GLN B 1 149 ? -10.594 50.406 33.625 1 91.94 149 GLN B C 1
ATOM 3101 O O . GLN B 1 149 ? -9.672 49.969 32.906 1 91.94 149 GLN B O 1
ATOM 3106 N N . LYS B 1 150 ? -11.031 49.812 34.719 1 93.5 150 LYS B N 1
ATOM 3107 C CA . LYS B 1 150 ? -10.453 48.562 35.125 1 93.5 150 LYS B CA 1
ATOM 3108 C C . LYS B 1 150 ? -10.719 47.469 34.125 1 93.5 150 LYS B C 1
ATOM 3110 O O . LYS B 1 150 ? -9.836 46.656 33.812 1 93.5 150 LYS B O 1
ATOM 3115 N N . ALA B 1 151 ? -11.898 47.375 33.625 1 92.56 151 ALA B N 1
ATOM 3116 C CA . ALA B 1 151 ? -12.266 46.375 32.625 1 92.56 151 ALA B CA 1
ATOM 3117 C C . ALA B 1 151 ? -11.492 46.594 31.312 1 92.56 151 ALA B C 1
ATOM 3119 O O . ALA B 1 151 ? -11.109 45.625 30.656 1 92.56 151 ALA B O 1
ATOM 3120 N N . SER B 1 152 ? -11.273 47.781 30.969 1 89.81 152 SER B N 1
ATOM 3121 C CA . SER B 1 152 ? -10.508 48.094 29.766 1 89.81 152 SER B CA 1
ATOM 3122 C C . SER B 1 152 ? -9.055 47.656 29.906 1 89.81 152 SER B C 1
ATOM 3124 O O . SER B 1 152 ? -8.461 47.125 28.953 1 89.81 152 SER B O 1
ATOM 3126 N N . ASN B 1 153 ? -8.555 47.906 31.109 1 91.81 153 ASN B N 1
ATOM 3127 C CA . ASN B 1 153 ? -7.184 47.469 31.359 1 91.81 153 ASN B CA 1
ATOM 3128 C C . ASN B 1 153 ? -7.051 45.969 31.328 1 91.81 153 ASN B C 1
ATOM 3130 O O . ASN B 1 153 ? -6.074 45.438 30.781 1 91.81 153 ASN B O 1
ATOM 3134 N N . ASN B 1 154 ? -8.031 45.312 31.859 1 91.25 154 ASN B N 1
ATOM 3135 C CA . ASN B 1 154 ? -8.031 43.875 31.828 1 91.25 154 ASN B CA 1
ATOM 3136 C C . ASN B 1 154 ? -8.141 43.344 30.406 1 91.25 154 ASN B C 1
ATOM 3138 O O . ASN B 1 154 ? -7.473 42.375 30.047 1 91.25 154 ASN B O 1
ATOM 3142 N N . ALA B 1 155 ? -8.992 43.906 29.625 1 88.81 155 ALA B N 1
ATOM 3143 C CA . ALA B 1 155 ? -9.164 43.5 28.219 1 88.81 155 ALA B CA 1
ATOM 3144 C C . ALA B 1 155 ? -7.875 43.688 27.438 1 88.81 155 ALA B C 1
ATOM 3146 O O . ALA B 1 155 ? -7.504 42.844 26.609 1 88.81 155 ALA B O 1
ATOM 3147 N N . GLN B 1 156 ? -7.223 44.812 27.734 1 87.88 156 GLN B N 1
ATOM 3148 C CA . GLN B 1 156 ? -5.965 45.094 27.047 1 87.88 156 GLN B CA 1
ATOM 3149 C C . GLN B 1 156 ? -4.895 44.062 27.406 1 87.88 156 GLN B C 1
ATOM 3151 O O . GLN B 1 156 ? -4.137 43.625 26.531 1 87.88 156 GLN B O 1
ATOM 3156 N N . ARG B 1 157 ? -4.914 43.719 28.656 1 91.5 157 ARG B N 1
ATOM 3157 C CA . ARG B 1 157 ? -3.977 42.688 29.094 1 91.5 157 ARG B CA 1
ATOM 3158 C C . ARG B 1 157 ? -4.293 41.344 28.453 1 91.5 157 ARG B C 1
ATOM 3160 O O . ARG B 1 157 ? -3.387 40.625 28.016 1 91.5 157 ARG B O 1
ATOM 3167 N N . SER B 1 158 ? -5.496 41 28.375 1 90 158 SER B N 1
ATOM 3168 C CA . SER B 1 158 ? -5.934 39.75 27.781 1 90 158 SER B CA 1
ATOM 3169 C C . SER B 1 158 ? -5.609 39.688 26.281 1 90 158 SER B C 1
ATOM 3171 O O . SER B 1 158 ? -5.262 38.625 25.75 1 90 158 SER B O 1
ATOM 3173 N N . ILE B 1 159 ? -5.73 40.781 25.594 1 85.19 159 ILE B N 1
ATOM 3174 C CA . ILE B 1 159 ? -5.434 40.844 24.172 1 85.19 159 ILE B CA 1
ATOM 3175 C C . ILE B 1 159 ? -3.953 40.562 23.938 1 85.19 159 ILE B C 1
ATOM 3177 O O . ILE B 1 159 ? -3.602 39.781 23.047 1 85.19 159 ILE B O 1
ATOM 3181 N N . ARG B 1 160 ? -3.16 41.25 24.797 1 88.44 160 ARG B N 1
ATOM 3182 C CA . ARG B 1 160 ? -1.721 41.062 24.656 1 88.44 160 ARG B CA 1
ATOM 3183 C C . ARG B 1 160 ? -1.337 39.594 24.938 1 88.44 160 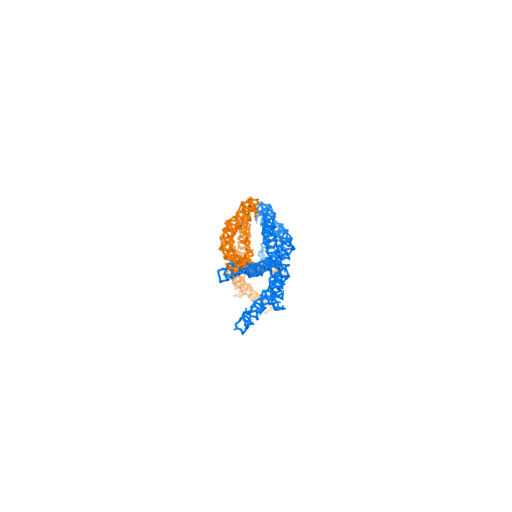ARG B C 1
ATOM 3185 O O . ARG B 1 160 ? -0.521 39.031 24.219 1 88.44 160 ARG B O 1
ATOM 3192 N N . GLN B 1 161 ? -1.976 39.031 25.922 1 91.5 161 GLN B N 1
ATOM 3193 C CA . GLN B 1 161 ? -1.698 37.625 26.266 1 91.5 161 GLN B CA 1
ATOM 3194 C C . GLN B 1 161 ? -2.148 36.688 25.156 1 91.5 161 GLN B C 1
ATOM 3196 O O . GLN B 1 161 ? -1.454 35.719 24.844 1 91.5 161 GLN B O 1
ATOM 3201 N N . LEU B 1 162 ? -3.281 36.938 24.609 1 90.31 162 LEU B N 1
ATOM 3202 C CA . LEU B 1 162 ? -3.816 36.094 23.547 1 90.31 162 LEU B CA 1
ATOM 3203 C C . LEU B 1 162 ? -2.945 36.188 22.297 1 90.31 162 LEU B C 1
ATOM 3205 O O . LEU B 1 162 ? -2.678 35.156 21.641 1 90.31 162 LEU B O 1
ATOM 3209 N N . GLU B 1 163 ? -2.514 37.375 21.953 1 87.5 163 GLU B N 1
ATOM 3210 C CA . GLU B 1 163 ? -1.642 37.562 20.812 1 87.5 163 GLU B CA 1
ATOM 3211 C C . GLU B 1 163 ? -0.355 36.75 20.938 1 87.5 163 GLU B C 1
ATOM 3213 O O . GLU B 1 163 ? 0.088 36.125 19.984 1 87.5 163 GLU B O 1
ATOM 3218 N N . GLU B 1 164 ? 0.178 36.875 22.141 1 91.25 164 GLU B N 1
ATOM 3219 C CA . GLU B 1 164 ? 1.397 36.094 22.391 1 91.25 164 GLU B CA 1
ATOM 3220 C C . GLU B 1 164 ? 1.141 34.594 22.312 1 91.25 164 GLU B C 1
ATOM 3222 O O . GLU B 1 164 ? 1.927 33.875 21.703 1 91.25 164 GLU B O 1
ATOM 3227 N N . THR B 1 165 ? 0.089 34.219 22.844 1 92.88 165 THR B N 1
ATOM 3228 C CA . THR B 1 165 ? -0.266 32.812 22.875 1 92.88 165 THR B CA 1
ATOM 3229 C C . THR B 1 165 ? -0.5 32.281 21.469 1 92.88 165 THR B C 1
ATOM 3231 O O . THR B 1 165 ? 0.002 31.203 21.109 1 92.88 165 THR B O 1
ATOM 3234 N N . ILE B 1 166 ? -1.181 33 20.641 1 91.94 166 ILE B N 1
ATOM 3235 C CA . ILE B 1 166 ? -1.539 32.531 19.297 1 91.94 166 ILE B CA 1
ATOM 3236 C C . ILE B 1 166 ? -0.318 32.594 18.391 1 91.94 166 ILE B C 1
ATOM 3238 O O . ILE B 1 166 ? -0.138 31.719 17.516 1 91.94 166 ILE B O 1
ATOM 3242 N N . THR B 1 167 ? 0.48 33.656 18.625 1 89.56 167 THR B N 1
ATOM 3243 C CA . THR B 1 167 ? 1.723 33.75 17.875 1 89.56 167 THR B CA 1
ATOM 3244 C C . THR B 1 167 ? 2.611 32.531 18.156 1 89.56 167 THR B C 1
ATOM 3246 O O . THR B 1 167 ? 3.174 31.953 17.234 1 89.56 167 THR B O 1
ATOM 3249 N N . ASP B 1 168 ? 2.668 32.125 19.422 1 92.75 168 ASP B N 1
ATOM 3250 C CA . ASP B 1 168 ? 3.449 30.969 19.812 1 92.75 168 ASP B CA 1
ATOM 3251 C C . ASP B 1 168 ? 2.842 29.688 19.25 1 92.75 168 ASP B C 1
ATOM 3253 O O . ASP B 1 168 ? 3.566 28.781 18.828 1 92.75 168 ASP B O 1
ATOM 3257 N N . PHE B 1 169 ? 1.566 29.656 19.266 1 94.94 169 PHE B N 1
ATOM 3258 C CA . PHE B 1 169 ? 0.846 28.516 18.703 1 94.94 169 PHE B CA 1
ATOM 3259 C C . PHE B 1 169 ? 1.159 28.359 17.219 1 94.94 169 PHE B C 1
ATOM 3261 O O . PHE B 1 169 ? 1.437 27.25 16.75 1 94.94 169 PHE B O 1
ATOM 3268 N N . GLN B 1 170 ? 1.081 29.406 16.531 1 92.19 170 GLN B N 1
ATOM 3269 C CA . GLN B 1 170 ? 1.339 29.375 15.094 1 92.19 170 GLN B CA 1
ATOM 3270 C C . GLN B 1 170 ? 2.777 28.969 14.805 1 92.19 170 GLN B C 1
ATOM 3272 O O . GLN B 1 170 ? 3.025 28.156 13.906 1 92.19 170 GLN B O 1
ATOM 3277 N N . ARG B 1 171 ? 3.695 29.5 15.578 1 92.25 171 ARG B N 1
ATOM 3278 C CA . ARG B 1 171 ? 5.102 29.141 15.422 1 92.25 171 ARG B CA 1
ATOM 3279 C C . ARG B 1 171 ? 5.32 27.656 15.648 1 92.25 171 ARG B C 1
ATOM 3281 O O . ARG B 1 171 ? 5.961 26.984 14.836 1 92.25 171 ARG B O 1
ATOM 3288 N N . GLN B 1 172 ? 4.766 27.172 16.719 1 94.62 172 GLN B N 1
ATOM 3289 C CA . GLN B 1 172 ? 4.91 25.766 17.062 1 94.62 172 GLN B CA 1
ATOM 3290 C C . GLN B 1 172 ? 4.25 24.875 16 1 94.62 172 GLN B C 1
ATOM 3292 O O . GLN B 1 172 ? 4.789 23.828 15.633 1 94.62 172 GLN B O 1
ATOM 3297 N N . LYS B 1 173 ? 3.117 25.25 15.578 1 95.12 173 LYS B N 1
ATOM 3298 C CA . LYS B 1 173 ? 2.379 24.516 14.562 1 95.12 173 LYS B CA 1
ATOM 3299 C C . LYS B 1 173 ? 3.209 24.344 13.297 1 95.12 173 LYS B C 1
ATOM 3301 O O . LYS B 1 173 ? 3.316 23.234 12.758 1 95.12 173 LYS B O 1
ATOM 3306 N N . LEU B 1 174 ? 3.803 25.406 12.828 1 94.5 174 LEU B N 1
ATOM 3307 C CA . LEU B 1 174 ? 4.562 25.375 11.578 1 94.5 174 LEU B CA 1
ATOM 3308 C C . LEU B 1 174 ? 5.809 24.516 11.727 1 94.5 174 LEU B C 1
ATOM 3310 O O . LEU B 1 174 ? 6.156 23.75 10.812 1 94.5 174 LEU B O 1
ATOM 3314 N N . GLU B 1 175 ? 6.449 24.625 12.875 1 95.44 175 GLU B N 1
ATOM 3315 C CA . GLU B 1 175 ? 7.613 23.797 13.141 1 95.44 175 GLU B CA 1
ATOM 3316 C C . GLU B 1 175 ? 7.23 22.312 13.188 1 95.44 175 GLU B C 1
ATOM 3318 O O . GLU B 1 175 ? 7.949 21.469 12.656 1 95.44 175 GLU B O 1
ATOM 3323 N N . ASP B 1 176 ? 6.148 22.062 13.852 1 96.75 176 ASP B N 1
ATOM 3324 C CA . ASP B 1 176 ? 5.676 20.688 13.969 1 96.75 176 ASP B CA 1
ATOM 3325 C C . ASP B 1 176 ? 5.285 20.109 12.602 1 96.75 176 ASP B C 1
ATOM 3327 O O . ASP B 1 176 ? 5.586 18.969 12.297 1 96.75 176 ASP B O 1
ATOM 3331 N N . ILE B 1 177 ? 4.617 20.891 11.836 1 96.5 177 ILE B N 1
ATOM 3332 C CA . ILE B 1 177 ? 4.191 20.453 10.508 1 96.5 177 ILE B CA 1
ATOM 3333 C C . ILE B 1 177 ? 5.414 20.078 9.672 1 96.5 177 ILE B C 1
ATOM 3335 O O . ILE B 1 177 ? 5.438 19.031 9.023 1 96.5 177 ILE B O 1
ATOM 3339 N N . LYS B 1 178 ? 6.375 20.984 9.672 1 97 178 LYS B N 1
ATOM 3340 C CA . LYS B 1 178 ? 7.613 20.688 8.953 1 97 178 LYS B CA 1
ATOM 3341 C C . LYS B 1 178 ? 8.258 19.406 9.453 1 97 178 LYS B C 1
ATOM 3343 O O . LYS B 1 178 ? 8.641 18.547 8.656 1 97 178 LYS B O 1
ATOM 3348 N N . ARG B 1 179 ? 8.352 19.234 10.75 1 97.94 179 ARG B N 1
ATOM 3349 C CA . ARG B 1 179 ? 8.969 18.062 11.344 1 97.94 179 ARG B CA 1
ATOM 3350 C C . ARG B 1 179 ? 8.195 16.797 10.992 1 97.94 179 ARG B C 1
ATOM 3352 O O . ARG B 1 179 ? 8.789 15.797 10.586 1 97.94 179 ARG B O 1
ATOM 3359 N N . ILE B 1 180 ? 6.914 16.812 11.141 1 98.56 180 ILE B N 1
ATOM 3360 C CA . ILE B 1 180 ? 6.062 15.641 10.93 1 98.56 180 ILE B CA 1
ATOM 3361 C C . ILE B 1 180 ? 6.16 15.188 9.477 1 98.56 180 ILE B C 1
ATOM 3363 O O . ILE B 1 180 ? 6.336 13.992 9.203 1 98.56 180 ILE B O 1
ATOM 3367 N N . PHE B 1 181 ? 6.094 16.094 8.547 1 98.69 181 PHE B N 1
ATOM 3368 C CA . PHE B 1 181 ? 6.129 15.703 7.141 1 98.69 181 PHE B CA 1
ATOM 3369 C C . PHE B 1 181 ? 7.543 15.305 6.727 1 98.69 181 PHE B C 1
ATOM 3371 O O . PHE B 1 181 ? 7.723 14.445 5.863 1 98.69 181 PHE B O 1
ATOM 3378 N N . THR B 1 182 ? 8.547 15.961 7.355 1 98.75 182 THR B N 1
ATOM 3379 C CA . THR B 1 182 ? 9.906 15.484 7.133 1 98.75 182 THR B CA 1
ATOM 3380 C C . THR B 1 182 ? 10.07 14.047 7.613 1 98.75 182 THR B C 1
ATOM 3382 O O . THR B 1 182 ? 10.68 13.219 6.934 1 98.75 182 THR B O 1
ATOM 3385 N N . ASP B 1 183 ? 9.516 13.742 8.75 1 98.81 183 ASP B N 1
ATOM 3386 C CA . ASP B 1 183 ? 9.523 12.375 9.258 1 98.81 183 ASP B CA 1
ATOM 3387 C C . ASP B 1 183 ? 8.773 11.438 8.32 1 98.81 183 ASP B C 1
ATOM 3389 O O . ASP B 1 183 ? 9.227 10.32 8.055 1 98.81 183 ASP B O 1
ATOM 3393 N N . PHE B 1 184 ? 7.594 11.844 7.844 1 98.94 184 PHE B N 1
ATOM 3394 C CA . PHE B 1 184 ? 6.812 11.047 6.906 1 98.94 184 PHE B CA 1
ATOM 3395 C C . PHE B 1 184 ? 7.652 10.664 5.691 1 98.94 184 PHE B C 1
ATOM 3397 O O . PHE B 1 184 ? 7.723 9.492 5.324 1 98.94 184 PHE B O 1
ATOM 3404 N N . ILE B 1 185 ? 8.281 11.641 5.125 1 98.94 185 ILE B N 1
ATOM 3405 C CA . ILE B 1 185 ? 9.07 11.43 3.918 1 98.94 185 ILE B CA 1
ATOM 3406 C C . ILE B 1 185 ? 10.266 10.531 4.234 1 98.94 185 ILE B C 1
ATOM 3408 O O . ILE B 1 185 ? 10.609 9.641 3.449 1 98.94 185 ILE B O 1
ATOM 3412 N N . THR B 1 186 ? 10.891 10.766 5.363 1 98.88 186 THR B N 1
ATOM 3413 C CA . THR B 1 186 ? 12.031 9.961 5.766 1 98.88 186 THR B CA 1
ATOM 3414 C C . THR B 1 186 ? 11.633 8.492 5.926 1 98.88 186 THR B C 1
ATOM 3416 O O . THR B 1 186 ? 12.344 7.598 5.469 1 98.88 186 THR B O 1
ATOM 3419 N N . VAL B 1 187 ? 10.516 8.25 6.551 1 98.94 187 VAL B N 1
ATOM 3420 C CA . VAL B 1 187 ? 10.008 6.895 6.73 1 98.94 187 VAL B CA 1
ATOM 3421 C C . VAL B 1 187 ? 9.75 6.25 5.371 1 98.94 187 VAL B C 1
ATOM 3423 O O . VAL B 1 187 ? 10.148 5.105 5.137 1 98.94 187 VAL B O 1
ATOM 3426 N N . GLU B 1 188 ? 9.125 6.973 4.461 1 98.88 188 GLU B N 1
ATOM 3427 C CA . GLU B 1 188 ? 8.844 6.457 3.125 1 98.88 188 GLU B CA 1
ATOM 3428 C C . GLU B 1 188 ? 10.141 6.156 2.369 1 98.88 188 GLU B C 1
ATOM 3430 O O . GLU B 1 188 ? 10.281 5.082 1.783 1 98.88 188 GLU B O 1
ATOM 3435 N N . MET B 1 189 ? 11.055 7.094 2.432 1 98.88 189 MET B N 1
ATOM 3436 C CA . MET B 1 189 ? 12.32 6.91 1.727 1 98.88 189 MET B CA 1
ATOM 3437 C C . MET B 1 189 ? 13.039 5.656 2.215 1 98.88 189 MET B C 1
ATOM 3439 O O . MET B 1 189 ? 13.578 4.891 1.412 1 98.88 189 MET B O 1
ATOM 3443 N N . LEU B 1 190 ? 13.023 5.465 3.49 1 98.88 190 LEU B N 1
ATOM 3444 C CA . LEU B 1 190 ? 13.703 4.305 4.062 1 98.88 190 LEU B CA 1
ATOM 3445 C C . LEU B 1 190 ? 13.07 3.01 3.566 1 98.88 190 LEU B C 1
ATOM 3447 O O . LEU B 1 190 ? 13.773 2.082 3.168 1 98.88 190 LEU B O 1
ATOM 3451 N N . PHE B 1 191 ? 11.82 2.953 3.564 1 98.88 191 PHE B N 1
ATOM 3452 C CA . PHE B 1 191 ? 11.133 1.758 3.092 1 98.88 191 PHE B CA 1
ATOM 3453 C C . PHE B 1 191 ? 11.438 1.504 1.62 1 98.88 191 PHE B C 1
ATOM 3455 O O . PHE B 1 191 ? 11.766 0.38 1.234 1 98.88 191 PHE B O 1
ATOM 3462 N N . HIS B 1 192 ? 11.281 2.48 0.808 1 98.88 192 HIS B N 1
ATOM 3463 C CA . HIS B 1 192 ? 11.484 2.305 -0.626 1 98.88 192 HIS B CA 1
ATOM 3464 C C . HIS B 1 192 ? 12.922 1.913 -0.938 1 98.88 192 HIS B C 1
ATOM 3466 O O . HIS B 1 192 ? 13.172 1.12 -1.85 1 98.88 192 HIS B O 1
ATOM 3472 N N . ALA B 1 193 ? 13.844 2.516 -0.22 1 98.88 193 ALA B N 1
ATOM 3473 C CA . ALA B 1 193 ? 15.25 2.164 -0.425 1 98.88 193 ALA B CA 1
ATOM 3474 C C . ALA B 1 193 ? 15.5 0.695 -0.099 1 98.88 193 ALA B C 1
ATOM 3476 O O . ALA B 1 193 ? 16.141 -0.018 -0.875 1 98.88 193 ALA B O 1
ATOM 3477 N N . LYS B 1 194 ? 14.961 0.221 1.017 1 98.88 194 LYS B N 1
ATOM 3478 C CA . LYS B 1 194 ? 15.164 -1.165 1.431 1 98.88 194 LYS B CA 1
ATOM 3479 C C . LYS B 1 194 ? 14.43 -2.129 0.502 1 98.88 194 LYS B C 1
ATOM 3481 O O . LYS B 1 194 ? 14.961 -3.191 0.161 1 98.88 194 LYS B O 1
ATOM 3486 N N . ALA B 1 195 ? 13.25 -1.789 0.157 1 98.88 195 ALA B N 1
ATOM 3487 C CA . ALA B 1 195 ? 12.5 -2.625 -0.773 1 98.88 195 ALA B CA 1
ATOM 3488 C C . ALA B 1 195 ? 13.234 -2.775 -2.1 1 98.88 195 ALA B C 1
ATOM 3490 O O . ALA B 1 195 ? 13.352 -3.881 -2.633 1 98.88 195 ALA B O 1
ATOM 3491 N N . LEU B 1 196 ? 13.742 -1.633 -2.611 1 98.75 196 LEU B N 1
ATOM 3492 C CA . LEU B 1 196 ? 14.453 -1.645 -3.883 1 98.75 196 LEU B CA 1
ATOM 3493 C C . LEU B 1 196 ? 15.703 -2.514 -3.797 1 98.75 196 LEU B C 1
ATOM 3495 O O . LEU B 1 196 ? 16.031 -3.244 -4.738 1 98.75 196 LEU B O 1
ATOM 3499 N N . GLU B 1 197 ? 16.375 -2.428 -2.709 1 98.75 197 GLU B N 1
ATOM 3500 C CA . GLU B 1 197 ? 17.547 -3.262 -2.486 1 98.75 197 GLU B CA 1
ATOM 3501 C C . GLU B 1 197 ? 17.203 -4.742 -2.555 1 98.75 197 GLU B C 1
ATOM 3503 O O . GLU B 1 197 ? 17.859 -5.512 -3.256 1 98.75 197 GLU B O 1
ATOM 3508 N N . VAL B 1 198 ? 16.188 -5.145 -1.851 1 98.88 198 VAL B N 1
ATOM 3509 C CA . VAL B 1 198 ? 15.797 -6.547 -1.793 1 98.88 198 VAL B CA 1
ATOM 3510 C C . VAL B 1 198 ? 15.297 -6.996 -3.164 1 98.88 198 VAL B C 1
ATOM 3512 O O . VAL B 1 198 ? 15.688 -8.062 -3.65 1 98.88 198 VAL B O 1
ATOM 3515 N N . TYR B 1 199 ? 14.477 -6.227 -3.855 1 98.75 199 TYR B N 1
ATOM 3516 C CA . TYR B 1 199 ? 13.898 -6.609 -5.137 1 98.75 199 TYR B CA 1
ATOM 3517 C C . TYR B 1 199 ? 14.977 -6.723 -6.211 1 98.75 199 TYR B C 1
ATOM 3519 O O . TYR B 1 199 ? 14.875 -7.555 -7.113 1 98.75 199 TYR B O 1
ATOM 3527 N N . THR B 1 200 ? 16 -5.875 -6.102 1 98.5 200 THR B N 1
ATOM 3528 C CA . THR B 1 200 ? 17.109 -5.984 -7.035 1 98.5 200 THR B CA 1
ATOM 3529 C C . THR B 1 200 ? 17.781 -7.348 -6.918 1 98.5 200 THR B C 1
ATOM 3531 O O . THR B 1 200 ? 18.062 -7.996 -7.93 1 98.5 200 THR B O 1
ATOM 3534 N N . ARG B 1 201 ? 18 -7.758 -5.711 1 98 201 ARG B N 1
ATOM 3535 C CA . ARG B 1 201 ? 18.547 -9.086 -5.473 1 98 201 ARG B CA 1
ATOM 3536 C C . ARG B 1 201 ? 17.594 -10.172 -5.949 1 98 201 ARG B C 1
ATOM 3538 O O . ARG B 1 201 ? 18.016 -11.172 -6.535 1 98 201 ARG B O 1
ATOM 3545 N N . THR B 1 202 ? 16.344 -10.008 -5.652 1 98.44 202 THR B N 1
ATOM 3546 C CA . THR B 1 202 ? 15.32 -10.969 -6.051 1 98.44 202 THR B CA 1
ATOM 3547 C C . THR B 1 202 ? 15.281 -11.125 -7.566 1 98.44 202 THR B C 1
ATOM 3549 O O . THR B 1 202 ? 15.117 -12.234 -8.078 1 98.44 202 THR B O 1
ATOM 3552 N N . TYR B 1 203 ? 15.398 -10.039 -8.281 1 98.25 203 TYR B N 1
ATOM 3553 C CA . TYR B 1 203 ? 15.422 -10.055 -9.742 1 98.25 203 TYR B CA 1
ATOM 3554 C C . TYR B 1 203 ? 16.562 -10.914 -10.258 1 98.25 203 TYR B C 1
ATOM 3556 O O . TYR B 1 203 ? 16.375 -11.742 -11.148 1 98.25 203 TYR B O 1
ATOM 3564 N N . ASP B 1 204 ? 17.688 -10.75 -9.688 1 97.56 204 ASP B N 1
ATOM 3565 C CA . ASP B 1 204 ? 18.875 -11.508 -10.086 1 97.56 204 ASP B CA 1
ATOM 3566 C C . ASP B 1 204 ? 18.672 -13 -9.828 1 97.56 204 ASP B C 1
ATOM 3568 O O . ASP B 1 204 ? 19.047 -13.836 -10.656 1 97.56 204 ASP B O 1
ATOM 3572 N N . ASN B 1 205 ? 18.125 -13.305 -8.719 1 96.5 205 ASN B N 1
ATOM 3573 C CA . ASN B 1 205 ? 17.844 -14.695 -8.375 1 96.5 205 ASN B CA 1
ATOM 3574 C C . ASN B 1 205 ? 16.891 -15.344 -9.367 1 96.5 205 ASN B C 1
ATOM 3576 O O . ASN B 1 205 ? 17.094 -16.484 -9.781 1 96.5 205 ASN B O 1
ATOM 3580 N N . LEU B 1 206 ? 15.859 -14.625 -9.742 1 97.12 206 LEU B N 1
ATOM 3581 C CA . LEU B 1 206 ? 14.883 -15.141 -10.688 1 97.12 206 LEU B CA 1
ATOM 3582 C C . LEU B 1 206 ? 15.508 -15.328 -12.07 1 97.12 206 LEU B C 1
ATOM 3584 O O . LEU B 1 206 ? 15.219 -16.312 -12.758 1 97.12 206 LEU B O 1
ATOM 3588 N N . GLU B 1 207 ? 16.375 -14.445 -12.422 1 95.56 207 GLU B N 1
ATOM 3589 C CA . GLU B 1 207 ? 17.031 -14.508 -13.727 1 95.56 207 GLU B CA 1
ATOM 3590 C C . GLU B 1 207 ? 17.953 -15.719 -13.828 1 95.56 207 GLU B C 1
ATOM 3592 O O . GLU B 1 207 ? 18.094 -16.312 -14.906 1 95.56 207 GLU B O 1
ATOM 3597 N N . THR B 1 208 ? 18.469 -16.125 -12.742 1 94.56 208 THR B N 1
ATOM 3598 C CA . THR B 1 208 ? 19.438 -17.219 -12.734 1 94.56 208 THR B CA 1
ATOM 3599 C C . THR B 1 208 ? 18.719 -18.562 -12.617 1 94.56 208 THR B C 1
ATOM 3601 O O . THR B 1 208 ? 19.328 -19.609 -12.828 1 94.56 208 THR B O 1
ATOM 3604 N N . MET B 1 209 ? 17.484 -18.531 -12.289 1 92.38 209 MET B N 1
ATOM 3605 C CA . MET B 1 209 ? 16.719 -19.781 -12.188 1 92.38 209 MET B CA 1
ATOM 3606 C C . MET B 1 209 ? 16.625 -20.469 -13.539 1 92.38 209 MET B C 1
ATOM 3608 O O . MET B 1 209 ? 16.156 -19.875 -14.516 1 92.38 209 MET B O 1
ATOM 3612 N N . ASN B 1 210 ? 17.062 -21.719 -13.602 1 91.94 210 ASN B N 1
ATOM 3613 C CA . ASN B 1 210 ? 16.984 -22.531 -14.812 1 91.94 210 ASN B CA 1
ATOM 3614 C C . ASN B 1 210 ? 15.797 -23.484 -14.766 1 91.94 210 ASN B C 1
ATOM 3616 O O . ASN B 1 210 ? 15.883 -24.562 -14.18 1 91.94 210 ASN B O 1
ATOM 3620 N N . THR B 1 211 ? 14.758 -23.156 -15.477 1 88.88 211 THR B N 1
ATOM 3621 C CA . THR B 1 211 ? 13.508 -23.906 -15.422 1 88.88 211 THR B CA 1
ATOM 3622 C C . THR B 1 211 ? 13.633 -25.219 -16.203 1 88.88 211 THR B C 1
ATOM 3624 O O . THR B 1 211 ? 12.797 -26.109 -16.047 1 88.88 211 THR B O 1
ATOM 3627 N N . GLN B 1 212 ? 14.734 -25.375 -16.953 1 87.5 212 GLN B N 1
ATOM 3628 C CA . GLN B 1 212 ? 14.883 -26.578 -17.766 1 87.5 212 GLN B CA 1
ATOM 3629 C C . GLN B 1 212 ? 15.742 -27.625 -17.062 1 87.5 212 GLN B C 1
ATOM 3631 O O . GLN B 1 212 ? 15.719 -28.797 -17.422 1 87.5 212 GLN B O 1
ATOM 3636 N N . LYS B 1 213 ? 16.359 -27.25 -16.031 1 84.81 213 LYS B N 1
ATOM 3637 C CA . LYS B 1 213 ? 17.312 -28.141 -15.367 1 84.81 213 LYS B CA 1
ATOM 3638 C C . LYS B 1 213 ? 16.609 -29.359 -14.797 1 84.81 213 LYS B C 1
ATOM 3640 O O . LYS B 1 213 ? 17.094 -30.484 -14.938 1 84.81 213 LYS B O 1
ATOM 3645 N N . ASP B 1 214 ? 15.383 -29.219 -14.219 1 79.12 214 ASP B N 1
ATOM 3646 C CA . ASP B 1 214 ? 14.68 -30.312 -13.57 1 79.12 214 ASP B CA 1
ATOM 3647 C C . ASP B 1 214 ? 13.992 -31.203 -14.594 1 79.12 214 ASP B C 1
ATOM 3649 O O . ASP B 1 214 ? 13.742 -32.375 -14.336 1 79.12 214 ASP B O 1
ATOM 3653 N N . LEU B 1 215 ? 13.648 -30.641 -15.703 1 77.38 215 LEU B N 1
ATOM 3654 C CA . LEU B 1 215 ? 12.977 -31.406 -16.734 1 77.38 215 LEU B CA 1
ATOM 3655 C C . LEU B 1 215 ? 13.953 -32.375 -17.422 1 77.38 215 LEU B C 1
ATOM 3657 O O . LEU B 1 215 ? 13.555 -33.438 -17.906 1 77.38 215 LEU B O 1
ATOM 3661 N N . GLU B 1 216 ? 15.156 -32.031 -17.344 1 68.31 216 GLU B N 1
ATOM 3662 C CA . GLU B 1 216 ? 16.188 -32.844 -17.969 1 68.31 216 GLU B CA 1
ATOM 3663 C C . GLU B 1 216 ? 16.562 -34.031 -17.078 1 68.31 216 GLU B C 1
ATOM 3665 O O . GLU B 1 216 ? 16.906 -35.094 -17.562 1 68.31 216 GLU B O 1
ATOM 3670 N N . VAL B 1 217 ? 16.469 -33.969 -15.812 1 57.66 217 VAL B N 1
ATOM 3671 C CA . VAL B 1 217 ? 16.938 -35 -14.883 1 57.66 217 VAL B CA 1
ATOM 3672 C C . VAL B 1 217 ? 15.836 -36.031 -14.625 1 57.66 217 VAL B C 1
ATOM 3674 O O . VAL B 1 217 ? 16.094 -37.219 -14.516 1 57.66 217 VAL B O 1
ATOM 3677 N N . GLN B 1 218 ? 14.68 -35.656 -14.352 1 56.41 218 GLN B N 1
ATOM 3678 C CA . GLN B 1 218 ? 13.602 -36.594 -14.07 1 56.41 218 GLN B CA 1
ATOM 3679 C C . GLN B 1 218 ? 12.5 -36.5 -15.125 1 56.41 218 GLN B C 1
ATOM 3681 O O . GLN B 1 218 ? 11.5 -35.812 -14.93 1 56.41 218 GLN B O 1
ATOM 3686 N N . PRO B 1 219 ? 12.961 -37.219 -16.312 1 51.09 219 PRO B N 1
ATOM 3687 C CA . PRO B 1 219 ? 11.891 -37.25 -17.312 1 51.09 219 PRO B CA 1
ATOM 3688 C C . PRO B 1 219 ? 10.648 -37.969 -16.828 1 51.09 219 PRO B C 1
ATOM 3690 O O . PRO B 1 219 ? 10.742 -38.844 -15.969 1 51.09 219 PRO B O 1
ATOM 3693 N N . MET B 1 220 ? 9.477 -37.5 -16.969 1 52.12 220 MET B N 1
ATOM 3694 C CA . MET B 1 220 ? 8.266 -38.219 -16.594 1 52.12 220 MET B CA 1
ATOM 3695 C C . MET B 1 220 ? 8.391 -39.688 -16.969 1 52.12 220 MET B C 1
ATOM 3697 O O . MET B 1 220 ? 8.898 -40.031 -18.047 1 52.12 220 MET B O 1
ATOM 3701 N N . PRO B 1 221 ? 8.375 -40.688 -15.984 1 47.38 221 PRO B N 1
ATOM 3702 C CA . PRO B 1 221 ? 8.477 -42.094 -16.328 1 47.38 221 PRO B CA 1
ATOM 3703 C C . PRO B 1 221 ? 7.625 -42.469 -17.531 1 47.38 221 PRO B C 1
ATOM 3705 O O . PRO B 1 221 ? 6.461 -42.062 -17.625 1 47.38 221 PRO B O 1
ATOM 3708 N N . MET B 1 222 ? 8.227 -42.844 -18.656 1 46.12 222 MET B N 1
ATOM 3709 C CA . MET B 1 222 ? 7.559 -43.375 -19.859 1 46.12 222 MET B CA 1
ATOM 3710 C C . MET B 1 222 ? 6.812 -44.656 -19.547 1 46.12 222 MET B C 1
ATOM 3712 O O . MET B 1 222 ? 7.348 -45.531 -18.875 1 46.12 222 MET B O 1
ATOM 3716 N N . ILE B 1 223 ? 5.535 -44.688 -19.609 1 49.88 223 ILE B N 1
ATOM 3717 C CA . ILE B 1 223 ? 4.727 -45.906 -19.453 1 49.88 223 ILE B CA 1
ATOM 3718 C C . ILE B 1 223 ? 5.195 -46.969 -20.438 1 49.88 223 ILE B C 1
ATOM 3720 O O . ILE B 1 223 ? 5.199 -46.75 -21.656 1 49.88 223 ILE B O 1
ATOM 3724 N N . GLN B 1 224 ? 6.047 -47.969 -20.016 1 48.72 224 GLN B N 1
ATOM 3725 C CA . GLN B 1 224 ? 6.461 -49.062 -20.875 1 48.72 224 GLN B CA 1
ATOM 3726 C C . GLN B 1 224 ? 5.273 -49.969 -21.25 1 48.72 224 GLN B C 1
ATOM 3728 O O . GLN B 1 224 ? 4.438 -50.281 -20.406 1 48.72 224 GLN B O 1
ATOM 3733 N N . PRO B 1 225 ? 5.043 -50.25 -22.547 1 48.72 225 PRO B N 1
ATOM 3734 C CA . PRO B 1 225 ? 3.98 -51.156 -23 1 48.72 225 PRO B CA 1
ATOM 3735 C C . PRO B 1 225 ? 4.121 -52.562 -22.453 1 48.72 225 PRO B C 1
ATOM 3737 O O . PRO B 1 225 ? 5.234 -53 -22.188 1 48.72 225 PRO B O 1
ATOM 3740 N N . PRO B 1 226 ? 3.166 -53.188 -21.938 1 44.84 226 PRO B N 1
ATOM 3741 C CA . PRO B 1 226 ? 3.289 -54.594 -21.578 1 44.84 226 PRO B CA 1
ATOM 3742 C C . PRO B 1 226 ? 3.775 -55.469 -22.75 1 44.84 226 PRO B C 1
ATOM 3744 O O . PRO B 1 226 ? 3.379 -55.219 -23.891 1 44.84 226 PRO B O 1
ATOM 3747 N N . SER B 1 227 ? 4.977 -55.938 -22.75 1 40.41 227 SER B N 1
ATOM 3748 C CA . SER B 1 227 ? 5.406 -56.875 -23.766 1 40.41 227 SER B CA 1
ATOM 3749 C C . SER B 1 227 ? 4.477 -58.094 -23.812 1 40.41 227 SER B C 1
ATOM 3751 O O . SER B 1 227 ? 4.215 -58.719 -22.781 1 40.41 227 SER B O 1
ATOM 3753 N N . LEU B 1 228 ? 3.504 -58.25 -24.609 1 47 228 LEU B N 1
ATOM 3754 C CA . LEU B 1 228 ? 2.809 -59.531 -24.844 1 47 228 LEU B CA 1
ATOM 3755 C C . LEU B 1 228 ? 3.799 -60.656 -24.953 1 47 228 LEU B C 1
ATOM 3757 O O . LEU B 1 228 ? 4.719 -60.625 -25.781 1 47 228 LEU B O 1
ATOM 3761 N N . SER B 1 229 ? 4.148 -61.375 -23.953 1 41.34 229 SER B N 1
ATOM 3762 C CA . SER B 1 229 ? 4.918 -62.625 -24.078 1 41.34 229 SER B CA 1
ATOM 3763 C C . SER B 1 229 ? 4.371 -63.5 -25.203 1 41.34 229 SER B C 1
ATOM 3765 O O . SER B 1 229 ? 3.164 -63.719 -25.281 1 41.34 229 SER B O 1
ATOM 3767 N N . PRO B 1 230 ? 5.086 -63.75 -26.25 1 42.59 230 PRO B N 1
ATOM 3768 C CA . PRO B 1 230 ? 4.719 -64.688 -27.297 1 42.59 230 PRO B CA 1
ATOM 3769 C C . PRO B 1 230 ? 4.336 -66.062 -26.75 1 42.59 230 PRO B C 1
ATOM 3771 O O . PRO B 1 230 ? 4.895 -66.5 -25.734 1 42.59 230 PRO B O 1
ATOM 3774 N N . SER B 1 231 ? 3.1 -66.5 -26.688 1 40.06 231 SER B N 1
ATOM 3775 C CA . SER B 1 231 ? 2.736 -67.875 -26.391 1 40.06 231 SER B CA 1
ATOM 3776 C C . SER B 1 231 ? 3.707 -68.875 -27.047 1 40.06 231 SER B C 1
ATOM 3778 O O . SER B 1 231 ? 3.959 -68.75 -28.25 1 40.06 231 SER B O 1
ATOM 3780 N N . SER B 1 232 ? 4.629 -69.438 -26.344 1 40.56 232 SER B N 1
ATOM 3781 C CA . SER B 1 232 ? 5.512 -70.5 -26.781 1 40.56 232 SER B CA 1
ATOM 3782 C C . SER B 1 232 ? 4.723 -71.625 -27.469 1 40.56 232 SER B C 1
ATOM 3784 O O . SER B 1 232 ? 3.635 -72 -27.031 1 40.56 232 SER B O 1
ATOM 3786 N N . PRO B 1 233 ? 4.902 -72 -28.766 1 46.41 233 PRO B N 1
ATOM 3787 C CA . PRO B 1 233 ? 4.262 -73.188 -29.406 1 46.41 233 PRO B CA 1
ATOM 3788 C C . PRO B 1 233 ? 4.266 -74.438 -28.531 1 46.41 233 PRO B C 1
ATOM 3790 O O . PRO B 1 233 ? 5.137 -74.562 -27.672 1 46.41 233 PRO B O 1
ATOM 3793 N N . PRO B 1 234 ? 3.102 -75 -28.156 1 46.09 234 PRO B N 1
ATOM 3794 C CA . PRO B 1 234 ? 3.209 -76.25 -27.406 1 46.09 234 PRO B CA 1
ATOM 3795 C C . PRO B 1 234 ? 4.258 -77.188 -27.984 1 46.09 234 PRO B C 1
ATOM 3797 O O . PRO B 1 234 ? 4.551 -77.188 -29.172 1 46.09 234 PRO B O 1
ATOM 3800 N N . PRO B 1 235 ? 5.031 -78.062 -27.094 1 44.41 235 PRO B N 1
ATOM 3801 C CA . PRO B 1 235 ? 5.957 -79 -27.688 1 44.41 235 PRO B CA 1
ATOM 3802 C C . PRO B 1 235 ? 5.254 -80 -28.594 1 44.41 235 PRO B C 1
ATOM 3804 O O . PRO B 1 235 ? 4.07 -80.312 -28.406 1 44.41 235 PRO B O 1
#